Protein AF-A0A497PR97-F1 (afdb_monomer)

Secondary structure (DSSP, 8-state):
--HHHHHHHHHHHHHHHHH-TTS-HHHHHHHHHHHHHHHH--PPPTTTTTS-----HHHHHTT-GGGBSSTT-TT-B-EETTEE-HHHHHHHHHHGGG-TT--HHHHHHHHHHHHHHHHHTT---------------------S-HHHHHHHHHTSTT----TTHHHHHHHHHHHTTSS-GGG-PPPTTEEEEEEEEEESSB-TTSEE--HHHHHHHGGGGTTPEEESSS-SS---EEEEEEEEEEE--TTS--EEEEEEEEETTSHHHHHHHTTS--BEEEEEE-SEEEETTTSSBTTTSS--TT-EEE-TTS-EEE--EEEES-EEEEEEE-SS-SSTT-B-EEE-GGGHHHHHHHHHHHHHHHHHHHHGGG------S--HHHHHHHHHHHHHHHHHHHHHHHHHHHHHHHHHHHHHHHHHHHHHHHHHHHHHHHHHHHHHHHHHHHHS-HHHHHHHHHHHHHHHHHHHHS-HHHHHHHHTTTSHHHH---------HHHHHHHHHHHHH-TT-HHHHHHHHHHHHSTT-HHHHHHHHHHHHHHHHTTSS--

Foldseek 3Di:
DDPQLVVQLVVQLVVCCVVPVPDDSVVSSVVSNVVSCVVVVDDDPPVVPPPDPPPPLPVQQDLDLVQALQSVQSPQGQAGVVGGDQNSLVVNLVCLVVRPPDDPVSSVSSNVVSVVSCVVVVHDDDDPPDPPVPPPPVVQVADPALCRVVCVQVVQPFFDWDPDPVVLVVLVVVVPPPDDPPDLDQDPFKWKKKWFADFQQQFLVQEGEHLVQCQVQQVLQAFAFEAQDPDPVRPVRFWGWHHWTWGDHPPDTTTIITMIIGGCPDVVSVCQVVVVFWAKYFDKDAPFKAKPQPRDGPVPDPADAQDWDQHPVRDIDGIGIYGHNMHTRYMHRYNDYRHPRGTIHTYDRSRCSSVVVSSVVVVVVVVVVVVPPPDDDDDDDDDPVVVVVVVVVVVVVVVVVVVVVVVVVVVVVVVVVVVVVVVVVVVVVVVVVVVVVVVVVVVVVVVVVVPQDPVNVVVVVVVVVVVVVVLVPDDPVRVCVVCVVPVVVVPPPPPPPCPPVVNLVVVVCVLVVPVPDPVSVVVLVVQVVVVVRPSNVVVCCVVVVVVVVVVVPDD

Mean predicted aligned error: 21.02 Å

Radius of gyration: 36.82 Å; Cα contacts (8 Å, |Δi|>4): 608; chains: 1; bounding box: 105×72×94 Å

pLDDT: mean 77.66, std 20.48, range [29.27, 98.44]

Solvent-accessible surface area (backbone atoms only — not comparable to full-atom values): 31410 Å² total; per-residue (Å²): 134,59,70,71,51,54,52,44,24,55,58,40,33,58,52,44,49,69,79,38,74,86,57,56,73,65,61,38,48,54,54,21,42,59,51,30,36,66,75,66,70,54,72,68,57,80,85,68,57,69,71,68,76,80,72,61,36,61,75,47,21,57,87,52,48,86,24,24,54,41,60,93,44,85,85,27,28,32,20,33,90,90,39,72,38,74,67,27,28,52,51,29,62,72,45,50,84,73,51,79,94,61,54,74,68,52,47,52,53,22,50,53,51,42,50,51,50,32,49,78,69,72,43,92,65,77,79,81,74,68,87,62,88,66,75,76,73,62,84,67,74,69,52,93,40,48,67,51,46,52,43,65,57,59,69,40,74,60,50,54,76,56,91,53,58,66,55,48,50,50,52,52,58,66,56,64,78,74,66,85,78,91,70,72,71,42,60,89,59,54,32,37,36,35,37,33,48,45,55,40,42,70,27,79,80,38,40,32,42,46,59,72,40,47,54,69,20,27,67,48,40,36,66,20,41,23,25,59,49,91,51,87,82,60,74,52,65,49,31,33,25,69,41,43,42,36,34,44,39,82,99,47,72,30,30,34,33,39,36,30,42,29,40,41,89,39,72,66,42,55,33,30,66,76,59,79,34,47,26,16,30,66,42,69,49,50,79,42,46,30,20,69,80,77,69,42,52,44,93,77,46,94,71,52,76,72,42,75,46,74,45,96,88,71,48,78,45,65,26,28,41,31,52,38,71,40,38,45,61,33,40,17,51,27,89,76,33,47,43,86,77,18,27,39,36,59,46,59,48,57,47,47,41,57,53,50,54,57,54,56,55,56,63,53,50,64,56,50,64,70,67,63,81,77,73,92,72,83,90,77,97,77,52,72,69,61,50,50,55,50,51,54,53,51,50,54,52,51,52,52,52,52,54,51,51,52,55,50,52,52,52,51,52,52,52,50,52,52,50,51,51,52,50,53,52,52,53,50,53,51,52,52,53,50,53,52,50,55,53,48,55,52,51,50,53,56,48,51,64,68,66,52,48,72,66,57,55,49,52,52,52,50,50,50,51,50,51,52,54,52,62,68,69,45,50,76,79,57,44,49,71,74,42,62,80,60,57,60,67,73,68,52,72,77,76,73,84,75,64,52,71,65,57,58,50,48,59,48,48,55,51,60,69,41,78,80,43,70,64,46,55,51,52,53,50,56,32,57,75,40,79,80,38,66,68,40,54,53,49,50,50,54,58,51,53,53,56,56,62,68,66,73,77,80,129

Sequence (555 aa):
MPEKLMRCVEELKAQLRKDHPKWDAEKIEQVAYATCVKSTGQHPSDEESNVAIEVDCHKLAGDDSSNYAIPRLKALPYKSSSGPNKACVRNALARLNQVKGATSEEKARAKRVLQRAARSLGMDVGESVEPKKLAWTSNINVFESLDTAINSVINRKGVKVAYGLEEAKLEIQKESLHEGIDQIQPSDKHFYVVGDAIHATTTANLHTYLAEELEVATETLTGKPVMVDHSKESADNVGKVLVATWESREGIDSAITYIARIRKSHPVAEAIEVGDIDTVSIGATADFIECSVCGGDMLQCPHHLGKTYELENGERIVAAAIGRGLKFRELSITPFPADARASAYATNSSLYAAVETLVESSDNKYELQKAGATKKMSEDNIGELALAQQLEAMQAQLEQLQQEKESALDRVKTFQEEKKTSLVERVFEMEVAANIKESKDEVVRKTELKNMSVEHLQAMADTLKNVISTMEKMTPKSKAIVTEPVEEVKKAKPDPLVYKTSEVKAALREVMGMRTSPYAQKTVRRWALDGSNPMYREYKRIVSGNSAKLRGGNE

Structure (mmCIF, N/CA/C/O backbone):
data_AF-A0A497PR97-F1
#
_entry.id   AF-A0A497PR97-F1
#
loop_
_atom_site.group_PDB
_atom_site.id
_atom_site.type_symbol
_atom_site.label_atom_id
_atom_site.label_alt_id
_atom_site.label_comp_id
_atom_site.label_asym_id
_atom_site.label_entity_id
_atom_site.label_seq_id
_atom_site.pdbx_PDB_ins_code
_atom_site.Cartn_x
_atom_site.Cartn_y
_atom_site.Cartn_z
_atom_site.occupancy
_atom_site.B_iso_or_equiv
_atom_site.auth_seq_id
_atom_site.auth_comp_id
_atom_site.auth_asym_id
_atom_site.auth_atom_id
_atom_site.pdbx_PDB_model_num
ATOM 1 N N . MET A 1 1 ? 30.227 -7.832 -22.123 1.00 69.00 1 MET A N 1
ATOM 2 C CA . MET A 1 1 ? 31.710 -7.690 -22.134 1.00 69.00 1 MET A CA 1
ATOM 3 C C . MET A 1 1 ? 32.296 -7.625 -23.550 1.00 69.00 1 MET A C 1
ATOM 5 O O . MET A 1 1 ? 31.990 -8.499 -24.353 1.00 69.00 1 MET A O 1
ATOM 9 N N . PRO A 1 2 ? 33.160 -6.638 -23.863 1.00 86.69 2 PRO A N 1
ATOM 10 C CA . PRO A 1 2 ? 33.876 -6.558 -25.142 1.00 86.69 2 PRO A CA 1
ATOM 11 C C . PRO A 1 2 ? 34.832 -7.743 -25.375 1.00 86.69 2 PRO A C 1
ATOM 13 O O . PRO A 1 2 ? 35.497 -8.206 -24.449 1.00 86.69 2 PRO A O 1
ATOM 16 N N . GLU A 1 3 ? 34.972 -8.185 -26.627 1.00 89.81 3 GLU A N 1
ATOM 17 C CA . GLU A 1 3 ? 35.770 -9.363 -27.023 1.00 89.81 3 GLU A CA 1
ATOM 18 C C . GLU A 1 3 ? 37.250 -9.283 -26.587 1.00 89.81 3 GLU A C 1
ATOM 20 O O . GLU A 1 3 ? 37.849 -10.276 -26.172 1.00 89.81 3 GLU A O 1
ATOM 25 N N . LYS A 1 4 ? 37.831 -8.073 -26.586 1.00 90.31 4 LYS A N 1
ATOM 26 C CA . LYS A 1 4 ? 39.211 -7.826 -26.125 1.00 90.31 4 LYS A CA 1
ATOM 27 C C . LYS A 1 4 ? 39.398 -8.071 -24.625 1.00 90.31 4 LYS A C 1
ATOM 29 O O . LYS A 1 4 ? 40.434 -8.602 -24.229 1.00 90.31 4 LYS A O 1
ATOM 34 N N . LEU A 1 5 ? 38.411 -7.703 -23.804 1.00 92.50 5 LEU A N 1
ATOM 35 C CA . LEU A 1 5 ? 38.447 -7.915 -22.357 1.00 92.50 5 LEU A CA 1
ATOM 36 C C . LEU A 1 5 ? 38.343 -9.408 -22.034 1.00 92.50 5 LEU A C 1
ATOM 38 O O . LEU A 1 5 ? 39.151 -9.918 -21.263 1.00 92.50 5 LEU A O 1
ATOM 42 N N . MET A 1 6 ? 37.421 -10.118 -22.691 1.00 93.75 6 MET A N 1
ATOM 43 C CA . MET A 1 6 ? 37.254 -11.568 -22.523 1.00 93.75 6 MET A CA 1
ATOM 44 C C . MET A 1 6 ? 38.534 -12.337 -22.853 1.00 93.75 6 MET A C 1
ATOM 46 O O . MET A 1 6 ? 38.958 -13.192 -22.076 1.00 93.75 6 MET A O 1
ATOM 50 N N . ARG A 1 7 ? 39.192 -11.994 -23.968 1.00 96.00 7 ARG A N 1
ATOM 51 C CA . ARG A 1 7 ? 40.443 -12.648 -24.367 1.00 96.00 7 ARG A CA 1
ATOM 52 C C . ARG A 1 7 ? 41.562 -12.424 -23.347 1.00 96.00 7 ARG A C 1
ATOM 54 O O . ARG A 1 7 ? 42.236 -13.378 -22.976 1.00 96.00 7 ARG A O 1
ATOM 61 N N . CYS A 1 8 ? 41.709 -11.196 -22.845 1.00 96.31 8 CYS A N 1
ATOM 62 C CA . CYS A 1 8 ? 42.679 -10.892 -21.791 1.00 96.31 8 CYS A CA 1
ATOM 63 C C . CYS A 1 8 ? 42.404 -11.706 -20.517 1.00 96.31 8 CYS A C 1
ATOM 65 O O . CYS A 1 8 ? 43.330 -12.266 -19.931 1.00 96.31 8 CYS A O 1
ATOM 67 N N . VAL A 1 9 ? 41.137 -11.788 -20.091 1.00 96.56 9 VAL A N 1
ATOM 68 C CA . VAL A 1 9 ? 40.754 -12.501 -18.865 1.00 96.56 9 VAL A CA 1
ATOM 69 C C . VAL A 1 9 ? 41.077 -13.987 -18.973 1.00 96.56 9 VAL A C 1
ATOM 71 O O . VAL A 1 9 ? 41.671 -14.537 -18.050 1.00 96.56 9 VAL A O 1
ATOM 74 N N . GLU A 1 10 ? 40.763 -14.633 -20.094 1.00 97.25 10 GLU A N 1
ATOM 75 C CA . GLU A 1 10 ? 41.059 -16.059 -20.275 1.00 97.25 10 GLU A CA 1
ATOM 76 C C . GLU A 1 10 ? 42.566 -16.352 -20.366 1.00 97.25 10 GLU A C 1
ATOM 78 O O . GLU A 1 10 ? 43.049 -17.285 -19.716 1.00 97.25 10 GLU A O 1
ATOM 83 N N . GLU A 1 11 ? 43.335 -15.519 -21.077 1.00 96.50 11 GLU A N 1
ATOM 84 C CA . GLU A 1 11 ? 44.803 -15.625 -21.125 1.00 96.50 11 GLU A CA 1
ATOM 85 C C . GLU A 1 11 ? 45.419 -15.485 -19.720 1.00 96.50 11 GLU A C 1
ATOM 87 O O . GLU A 1 11 ? 46.279 -16.276 -19.317 1.00 96.50 11 GLU A O 1
ATOM 92 N N . LEU A 1 12 ? 44.934 -14.525 -18.927 1.00 97.31 12 LEU A N 1
ATOM 93 C CA . LEU A 1 12 ? 45.449 -14.265 -17.586 1.00 97.31 12 LEU A CA 1
ATOM 94 C C . LEU A 1 12 ? 44.998 -15.316 -16.558 1.00 97.31 12 LEU A C 1
ATOM 96 O O . LEU A 1 12 ? 45.780 -15.668 -15.675 1.00 97.31 12 LEU A O 1
ATOM 100 N N . LYS A 1 13 ? 43.789 -15.884 -16.685 1.00 98.00 13 LYS A N 1
ATOM 101 C CA . LYS A 1 13 ? 43.318 -17.004 -15.843 1.00 98.00 13 LYS A CA 1
ATOM 102 C C . LYS A 1 13 ? 44.241 -18.214 -15.970 1.00 98.00 13 LYS A C 1
ATOM 104 O O . LYS A 1 13 ? 44.562 -18.841 -14.960 1.00 98.00 13 LYS A O 1
ATOM 109 N N . ALA A 1 14 ? 44.688 -18.540 -17.184 1.00 96.00 14 ALA A N 1
ATOM 110 C CA . ALA A 1 14 ? 45.616 -19.648 -17.408 1.00 96.00 14 ALA A CA 1
ATOM 111 C C . ALA A 1 14 ? 46.962 -19.423 -16.697 1.00 96.00 14 ALA A C 1
ATOM 113 O O . ALA A 1 14 ? 47.463 -20.328 -16.025 1.00 96.00 14 ALA A O 1
ATOM 114 N N . GLN A 1 15 ? 47.504 -18.204 -16.777 1.00 97.00 15 GLN A N 1
ATOM 115 C CA . GLN A 1 15 ? 48.748 -17.837 -16.102 1.00 97.00 15 GLN A CA 1
ATOM 116 C C . GLN A 1 15 ? 48.596 -17.847 -14.569 1.00 97.00 15 GLN A C 1
ATOM 118 O O . GLN A 1 15 ? 49.396 -18.469 -13.871 1.00 97.00 15 GLN A O 1
ATOM 123 N N . LEU A 1 16 ? 47.523 -17.254 -14.036 1.00 96.94 16 LEU A N 1
ATOM 124 C CA . LEU A 1 16 ? 47.257 -17.202 -12.593 1.00 96.94 16 LEU A CA 1
ATOM 125 C C . LEU A 1 16 ? 47.045 -18.590 -11.974 1.00 96.94 16 LEU A C 1
ATOM 127 O O . LEU A 1 16 ? 47.482 -18.818 -10.849 1.00 96.94 16 LEU A O 1
ATOM 131 N N . ARG A 1 17 ? 46.437 -19.544 -12.696 1.00 97.94 17 ARG A N 1
ATOM 132 C CA . ARG A 1 17 ? 46.326 -20.946 -12.237 1.00 97.94 17 ARG A CA 1
ATOM 133 C C . ARG A 1 17 ? 47.689 -21.610 -12.064 1.00 97.94 17 ARG A C 1
ATOM 135 O O . ARG A 1 17 ? 47.865 -22.403 -11.142 1.00 97.94 17 ARG A O 1
ATOM 142 N N . LYS A 1 18 ? 48.642 -21.293 -12.944 1.00 97.06 18 LYS A N 1
ATOM 143 C CA . LYS A 1 18 ? 50.007 -21.826 -12.886 1.00 97.06 18 LYS A CA 1
ATOM 144 C C . LYS A 1 18 ? 50.801 -21.209 -11.734 1.00 97.06 18 LYS A C 1
ATOM 146 O O . LYS A 1 18 ? 51.465 -21.938 -11.002 1.00 97.06 18 LYS A O 1
ATOM 151 N N . ASP A 1 19 ? 50.700 -19.895 -11.560 1.00 96.25 19 ASP A N 1
ATOM 152 C CA . ASP A 1 19 ? 51.479 -19.153 -10.560 1.00 96.25 19 ASP A CA 1
ATOM 153 C C . ASP A 1 19 ? 50.887 -19.270 -9.142 1.00 96.25 19 ASP A C 1
ATOM 155 O O . ASP A 1 19 ? 51.605 -19.188 -8.141 1.00 96.25 19 ASP A O 1
ATOM 159 N N . HIS A 1 20 ? 49.576 -19.511 -9.037 1.00 96.50 20 HIS A N 1
ATOM 160 C CA . HIS A 1 20 ? 48.844 -19.593 -7.774 1.00 96.50 20 HIS A CA 1
ATOM 161 C C . HIS A 1 20 ? 47.961 -20.852 -7.689 1.00 96.50 20 HIS A C 1
ATOM 163 O O . HIS A 1 20 ? 46.737 -20.748 -7.595 1.00 96.50 20 HIS A O 1
ATOM 169 N N . PRO A 1 21 ? 48.550 -22.062 -7.607 1.00 96.81 21 PRO A N 1
ATOM 170 C CA . PRO A 1 21 ? 47.804 -23.328 -7.647 1.00 96.81 21 PRO A CA 1
ATOM 171 C C . PRO A 1 21 ? 46.873 -23.563 -6.444 1.00 96.81 21 PRO A C 1
ATOM 173 O O . PRO A 1 21 ? 46.082 -24.499 -6.450 1.00 96.81 21 PRO A O 1
ATOM 176 N N . LYS A 1 22 ? 46.978 -22.743 -5.389 1.00 95.88 22 LYS A N 1
ATOM 177 C CA . LYS A 1 22 ? 46.124 -22.813 -4.189 1.00 95.88 22 LYS A CA 1
ATOM 178 C C . LYS A 1 22 ? 44.925 -21.863 -4.230 1.00 95.88 22 LYS A C 1
ATOM 180 O O . LYS A 1 22 ? 44.149 -21.858 -3.280 1.00 95.88 22 LYS A O 1
ATOM 185 N N . TRP A 1 23 ? 44.819 -20.995 -5.235 1.00 96.31 23 TRP A N 1
ATOM 186 C CA . TRP A 1 23 ? 43.659 -20.115 -5.361 1.00 96.31 23 TRP A CA 1
ATOM 187 C C . TRP A 1 23 ? 42.497 -20.888 -5.977 1.00 96.31 23 TRP A C 1
ATOM 189 O O . TRP A 1 23 ? 42.684 -21.652 -6.922 1.00 96.31 23 TRP A O 1
ATOM 199 N N . ASP A 1 24 ? 41.302 -20.688 -5.431 1.00 96.06 24 ASP A N 1
ATOM 200 C CA . ASP A 1 24 ? 40.080 -21.186 -6.048 1.00 96.06 24 ASP A CA 1
ATOM 201 C C . ASP A 1 24 ? 39.791 -20.463 -7.378 1.00 96.06 24 ASP A C 1
ATOM 203 O O . ASP A 1 24 ? 40.382 -19.429 -7.718 1.00 96.06 24 ASP A O 1
ATOM 207 N N . ALA A 1 25 ? 38.897 -21.056 -8.172 1.00 93.94 25 ALA A N 1
ATOM 208 C CA . ALA A 1 25 ? 38.565 -20.556 -9.501 1.00 93.94 25 ALA A CA 1
ATOM 209 C C . ALA A 1 25 ? 37.972 -19.139 -9.465 1.00 93.94 25 ALA A C 1
ATOM 211 O O . ALA A 1 25 ? 38.265 -18.342 -10.357 1.00 93.94 25 ALA A O 1
ATOM 212 N N . GLU A 1 26 ? 37.200 -18.824 -8.424 1.00 93.06 26 GLU A N 1
ATOM 213 C CA . GLU A 1 26 ? 36.532 -17.535 -8.254 1.00 93.06 26 GLU A CA 1
ATOM 214 C C . GLU A 1 26 ? 37.550 -16.412 -8.028 1.00 93.06 26 GLU A C 1
ATOM 216 O O . GLU A 1 26 ? 37.537 -15.395 -8.721 1.00 93.06 26 GLU A O 1
ATOM 221 N N . LYS A 1 27 ? 38.516 -16.620 -7.131 1.00 93.75 27 LYS A N 1
ATOM 222 C CA . LYS A 1 27 ? 39.589 -15.660 -6.870 1.00 93.75 27 LYS A CA 1
ATOM 223 C C . LYS A 1 27 ? 40.466 -15.427 -8.098 1.00 93.75 27 LYS A C 1
ATOM 225 O O . LYS A 1 27 ? 40.882 -14.297 -8.356 1.00 93.75 27 LYS A O 1
ATOM 230 N N . ILE A 1 28 ? 40.751 -16.480 -8.864 1.00 96.06 28 ILE A N 1
ATOM 231 C CA . ILE A 1 28 ? 41.507 -16.374 -10.119 1.00 96.06 28 ILE A CA 1
ATOM 232 C C . ILE A 1 28 ? 40.741 -15.532 -11.144 1.00 96.06 28 ILE A C 1
ATOM 234 O O . ILE A 1 28 ? 41.335 -14.675 -11.799 1.00 96.06 28 ILE A O 1
ATOM 238 N N . GLU A 1 29 ? 39.431 -15.738 -11.258 1.00 95.12 29 GLU A N 1
ATOM 239 C CA . GLU A 1 29 ? 38.565 -14.981 -12.160 1.00 95.12 29 GLU A CA 1
ATOM 240 C C . GLU A 1 29 ? 38.475 -13.501 -11.772 1.00 95.12 29 GLU A C 1
ATOM 242 O O . GLU A 1 29 ? 38.684 -12.633 -12.621 1.00 95.12 29 GLU A O 1
ATOM 247 N N . GLN A 1 30 ? 38.290 -13.199 -10.484 1.00 92.75 30 GLN A N 1
ATOM 248 C CA . GLN A 1 30 ? 38.247 -11.825 -9.976 1.00 92.75 30 GLN A CA 1
ATOM 249 C C . GLN A 1 30 ? 39.560 -11.065 -10.228 1.00 92.75 30 GLN A C 1
ATOM 251 O O . GLN A 1 30 ? 39.544 -9.917 -10.681 1.00 92.75 30 GLN A O 1
ATOM 256 N N . VAL A 1 31 ? 40.712 -11.696 -9.966 1.00 94.31 31 VAL A N 1
ATOM 257 C CA . VAL A 1 31 ? 42.028 -11.066 -10.171 1.00 94.31 31 VAL A CA 1
ATOM 258 C C . VAL A 1 31 ? 42.334 -10.885 -11.658 1.00 94.31 31 VAL A C 1
ATOM 260 O O . VAL A 1 31 ? 42.846 -9.830 -12.049 1.00 94.31 31 VAL A O 1
ATOM 263 N N . ALA A 1 32 ? 41.985 -11.865 -12.498 1.00 96.12 32 ALA A N 1
ATOM 264 C CA . ALA A 1 32 ? 42.146 -11.754 -13.944 1.00 96.12 32 ALA A CA 1
ATOM 265 C C . ALA A 1 32 ? 41.306 -10.605 -14.517 1.00 96.12 32 ALA A C 1
ATOM 267 O O . ALA A 1 32 ? 41.826 -9.749 -15.235 1.00 96.12 32 ALA A O 1
ATOM 268 N N . TYR A 1 33 ? 40.032 -10.535 -14.130 1.00 94.19 33 TYR A N 1
ATOM 269 C CA . TYR A 1 33 ? 39.113 -9.481 -14.543 1.00 94.19 33 TYR A CA 1
ATOM 270 C C . TYR A 1 33 ? 39.605 -8.091 -14.131 1.00 94.19 33 TYR A C 1
ATOM 272 O O . TYR A 1 33 ? 39.769 -7.212 -14.979 1.00 94.19 33 TYR A O 1
ATOM 280 N N . ALA A 1 34 ? 39.941 -7.901 -12.851 1.00 91.62 34 ALA A N 1
ATOM 281 C CA . ALA A 1 34 ? 40.406 -6.611 -12.341 1.00 91.62 34 ALA A CA 1
ATOM 282 C C . ALA A 1 34 ? 41.696 -6.124 -13.026 1.00 91.62 34 ALA A C 1
ATOM 284 O O . ALA A 1 34 ? 41.874 -4.924 -13.252 1.00 91.62 34 ALA A O 1
ATOM 285 N N . THR A 1 35 ? 42.599 -7.046 -13.366 1.00 94.38 35 THR A N 1
ATOM 286 C CA . THR A 1 35 ? 43.854 -6.727 -14.060 1.00 94.38 35 THR A CA 1
ATOM 287 C C . THR A 1 35 ? 43.603 -6.354 -15.520 1.00 94.38 35 THR A C 1
ATOM 289 O O . THR A 1 35 ? 44.157 -5.369 -16.009 1.00 94.38 35 THR A O 1
ATOM 292 N N . CYS A 1 36 ? 42.724 -7.088 -16.203 1.00 95.00 36 CYS A N 1
ATOM 293 C CA . CYS A 1 36 ? 42.413 -6.858 -17.611 1.00 95.00 36 CYS A CA 1
ATOM 294 C C . CYS A 1 36 ? 41.572 -5.604 -17.864 1.00 95.00 36 CYS A C 1
ATOM 296 O O . CYS A 1 36 ? 41.787 -4.916 -18.862 1.00 95.00 36 CYS A O 1
ATOM 298 N N . VAL A 1 37 ? 40.676 -5.233 -16.946 1.00 91.88 37 VAL A N 1
ATOM 299 C CA . VAL A 1 37 ? 39.967 -3.942 -17.007 1.00 91.88 37 VAL A CA 1
ATOM 300 C C . VAL A 1 37 ? 40.964 -2.777 -16.946 1.00 91.88 37 VAL A C 1
ATOM 302 O O . VAL A 1 37 ? 40.870 -1.838 -17.735 1.00 91.88 37 VAL A O 1
ATOM 305 N N . LYS A 1 38 ? 41.981 -2.862 -16.074 1.00 89.38 38 LYS A N 1
ATOM 306 C CA . LYS A 1 38 ? 43.033 -1.834 -15.971 1.00 89.38 38 LYS A CA 1
ATOM 307 C C . LYS A 1 38 ? 43.914 -1.752 -17.216 1.00 89.38 38 LYS A C 1
ATOM 309 O O . LYS A 1 38 ? 44.277 -0.651 -17.613 1.00 89.38 38 LYS A O 1
ATOM 314 N N . SER A 1 39 ? 44.284 -2.888 -17.811 1.00 89.81 39 SER A N 1
ATOM 315 C CA . SER A 1 39 ? 45.201 -2.910 -18.959 1.00 89.81 39 SER A CA 1
ATOM 316 C C . SER A 1 39 ? 44.531 -2.511 -20.274 1.00 89.81 39 SER A C 1
ATOM 318 O O . SER A 1 39 ? 45.173 -1.905 -21.128 1.00 89.81 39 SER A O 1
ATOM 320 N N . THR A 1 40 ? 43.246 -2.828 -20.443 1.00 87.62 40 THR A N 1
ATOM 321 C CA . THR A 1 40 ? 42.505 -2.544 -21.682 1.00 87.62 40 THR A CA 1
ATOM 322 C C . THR A 1 40 ? 41.860 -1.159 -21.701 1.00 87.62 40 THR A C 1
ATOM 324 O O . THR A 1 40 ? 41.468 -0.698 -22.773 1.00 87.62 40 THR A O 1
ATOM 327 N N . GLY A 1 41 ? 41.723 -0.498 -20.544 1.00 85.38 41 GLY A N 1
ATOM 328 C CA . GLY A 1 41 ? 41.007 0.777 -20.415 1.00 85.38 41 GLY A CA 1
ATOM 329 C C . GLY A 1 41 ? 39.506 0.672 -20.715 1.00 85.38 41 GLY A C 1
ATOM 330 O O . GLY A 1 41 ? 38.826 1.690 -20.817 1.00 85.38 41 GLY A O 1
ATOM 331 N N . GLN A 1 42 ? 38.985 -0.548 -20.882 1.00 78.62 42 GLN A N 1
ATOM 332 C CA . GLN A 1 42 ? 37.570 -0.809 -21.100 1.00 78.62 42 GLN A CA 1
ATOM 333 C C . GLN A 1 42 ? 36.903 -1.025 -19.747 1.00 78.62 42 GLN A C 1
ATOM 335 O O . GLN A 1 42 ? 37.024 -2.089 -19.142 1.00 78.62 42 GLN A O 1
ATOM 340 N N . HIS A 1 43 ? 36.192 -0.004 -19.280 1.00 69.44 43 HIS A N 1
ATOM 341 C CA . HIS A 1 43 ? 35.245 -0.170 -18.190 1.00 69.44 43 HIS A CA 1
ATOM 342 C C . HIS A 1 43 ? 33.957 -0.798 -18.745 1.00 69.44 43 HIS A C 1
ATOM 344 O O . HIS A 1 43 ? 33.530 -0.409 -19.838 1.00 69.44 43 HIS A O 1
ATOM 350 N N . PRO A 1 44 ? 33.343 -1.774 -18.050 1.00 59.53 44 PRO A N 1
ATOM 351 C CA . PRO A 1 44 ? 31.958 -2.133 -18.340 1.00 59.53 44 PRO A CA 1
ATOM 352 C C . PRO A 1 44 ? 31.094 -0.864 -18.281 1.00 59.53 44 PRO A C 1
ATOM 354 O O . PRO A 1 44 ? 31.412 0.056 -17.523 1.00 59.53 44 PRO A O 1
ATOM 357 N N . SER A 1 45 ? 30.042 -0.791 -19.100 1.00 56.16 45 SER A N 1
ATOM 358 C CA . SER A 1 45 ? 29.076 0.310 -19.022 1.00 56.16 45 SER A CA 1
ATOM 359 C C . SER A 1 45 ? 28.558 0.439 -17.586 1.00 56.16 45 SER A C 1
ATOM 361 O O . SER A 1 45 ? 28.521 -0.549 -16.850 1.00 56.16 45 SER A O 1
ATOM 363 N N . ASP A 1 46 ? 28.168 1.648 -17.175 1.00 47.47 46 ASP A N 1
ATOM 364 C CA . ASP A 1 46 ? 27.772 1.936 -15.788 1.00 47.47 46 ASP A CA 1
ATOM 365 C C . ASP A 1 46 ? 26.689 0.969 -15.253 1.00 47.47 46 ASP A C 1
ATOM 367 O O . ASP A 1 46 ? 26.670 0.675 -14.058 1.00 47.47 46 ASP A O 1
ATOM 371 N N . GLU A 1 47 ? 25.876 0.372 -16.133 1.00 46.50 47 GLU A N 1
ATOM 372 C CA . GLU A 1 47 ? 24.886 -0.673 -15.824 1.00 46.50 47 GLU A CA 1
ATOM 373 C C . GLU A 1 47 ? 25.477 -2.048 -15.437 1.00 46.50 47 GLU A C 1
ATOM 375 O O . GLU A 1 47 ? 24.903 -2.736 -14.596 1.00 46.50 47 GLU A O 1
ATOM 380 N N . GLU A 1 48 ? 26.636 -2.451 -15.972 1.00 46.47 48 GLU A N 1
ATOM 381 C CA . GLU A 1 48 ? 27.320 -3.717 -15.631 1.00 46.47 48 GLU A CA 1
ATOM 382 C C . GLU A 1 48 ? 28.293 -3.558 -14.435 1.00 46.47 48 GLU A C 1
ATOM 384 O O . GLU A 1 48 ? 28.724 -4.544 -13.836 1.00 46.47 48 GLU A O 1
ATOM 389 N N . SER A 1 49 ? 28.621 -2.321 -14.038 1.00 47.09 49 SER A N 1
ATOM 390 C CA . SER A 1 49 ? 29.561 -2.015 -12.941 1.00 47.09 49 SER A CA 1
ATOM 391 C C . SER A 1 49 ? 28.986 -2.173 -11.519 1.00 47.09 49 SER A C 1
ATOM 393 O O . SER A 1 49 ? 29.719 -2.054 -10.534 1.00 47.09 49 SER A O 1
ATOM 395 N N . ASN A 1 50 ? 27.691 -2.487 -11.397 1.00 42.94 50 ASN A N 1
ATOM 396 C CA . ASN A 1 50 ? 26.997 -2.663 -10.116 1.00 42.94 50 ASN A CA 1
ATOM 397 C C . ASN A 1 50 ? 27.161 -4.052 -9.476 1.00 42.94 50 ASN A C 1
ATOM 399 O O . ASN A 1 50 ? 26.615 -4.288 -8.397 1.00 42.94 50 ASN A O 1
ATOM 403 N N . VAL A 1 51 ? 27.962 -4.952 -10.058 1.00 44.53 51 VAL A N 1
ATOM 404 C CA . VAL A 1 51 ? 28.498 -6.091 -9.299 1.00 44.53 51 VAL A CA 1
ATOM 405 C C . VAL A 1 51 ? 29.558 -5.538 -8.350 1.00 44.53 51 VAL A C 1
ATOM 407 O O . VAL A 1 51 ? 30.744 -5.451 -8.668 1.00 44.53 51 VAL A O 1
ATOM 410 N N . ALA A 1 52 ? 29.097 -5.077 -7.188 1.00 41.50 52 ALA A N 1
ATOM 411 C CA . ALA A 1 52 ? 29.943 -4.629 -6.104 1.00 41.50 52 ALA A CA 1
ATOM 412 C C . ALA A 1 52 ? 30.918 -5.757 -5.751 1.00 41.50 52 ALA A C 1
ATOM 414 O O . ALA A 1 52 ? 30.544 -6.740 -5.117 1.00 41.50 52 ALA A O 1
ATOM 415 N N . ILE A 1 53 ? 32.187 -5.607 -6.132 1.00 46.03 53 ILE A N 1
ATOM 416 C CA . ILE A 1 53 ? 33.262 -6.279 -5.411 1.00 46.03 53 ILE A CA 1
ATOM 417 C C . ILE A 1 53 ? 33.103 -5.779 -3.973 1.00 46.03 53 ILE A C 1
ATOM 419 O O . ILE A 1 53 ? 33.365 -4.603 -3.703 1.00 46.03 53 ILE A O 1
ATOM 423 N N . GLU A 1 54 ? 32.589 -6.625 -3.077 1.00 49.69 54 GLU A N 1
ATOM 424 C CA . GLU A 1 54 ? 32.551 -6.354 -1.644 1.00 49.69 54 GLU A CA 1
ATOM 425 C C . GLU A 1 54 ? 33.994 -6.198 -1.174 1.00 49.69 54 GLU A C 1
ATOM 427 O O . GLU A 1 54 ? 34.695 -7.141 -0.812 1.00 49.69 54 GLU A O 1
ATOM 432 N N . VAL A 1 55 ? 34.483 -4.966 -1.242 1.00 63.94 55 VAL A N 1
ATOM 433 C CA . VAL A 1 55 ? 35.755 -4.612 -0.649 1.00 63.94 55 VAL A CA 1
ATOM 434 C C . VAL A 1 55 ? 35.563 -4.751 0.855 1.00 63.94 55 VAL A C 1
ATOM 436 O O . VAL A 1 55 ? 34.861 -3.952 1.476 1.00 63.94 55 VAL A O 1
ATOM 439 N N . ASP A 1 56 ? 36.176 -5.782 1.434 1.00 77.50 56 ASP A N 1
ATOM 440 C CA . ASP A 1 56 ? 36.216 -6.010 2.875 1.00 77.50 56 ASP A CA 1
ATOM 441 C C . ASP A 1 56 ? 36.988 -4.863 3.546 1.00 77.50 56 ASP A C 1
ATOM 443 O O . ASP A 1 56 ? 38.214 -4.872 3.703 1.00 77.50 56 ASP A O 1
ATOM 447 N N . CYS A 1 57 ? 36.246 -3.816 3.899 1.00 77.88 57 CYS A N 1
ATOM 448 C CA . CYS A 1 57 ? 36.786 -2.588 4.462 1.00 77.88 57 CYS A CA 1
ATOM 449 C C . CYS A 1 57 ? 37.450 -2.797 5.825 1.00 77.88 57 CYS A C 1
ATOM 451 O O . CYS A 1 57 ? 38.272 -1.971 6.215 1.00 77.88 57 CYS A O 1
ATOM 453 N N . HIS A 1 58 ? 37.162 -3.900 6.526 1.00 77.12 58 HIS A N 1
ATOM 454 C CA . HIS A 1 58 ? 37.866 -4.240 7.761 1.00 77.12 58 HIS A CA 1
ATOM 455 C C . HIS A 1 58 ? 39.298 -4.694 7.475 1.00 77.12 58 HIS A C 1
ATOM 457 O O . HIS A 1 58 ? 40.226 -4.238 8.143 1.00 77.12 58 HIS A O 1
ATOM 463 N N . LYS A 1 59 ? 39.509 -5.508 6.432 1.00 80.44 59 LYS A N 1
ATOM 464 C CA . LYS A 1 59 ? 40.863 -5.907 6.010 1.00 80.44 59 LYS A CA 1
ATOM 465 C C . LYS A 1 59 ? 41.706 -4.719 5.555 1.00 80.44 59 LYS A C 1
ATOM 467 O O . LYS A 1 59 ? 42.903 -4.693 5.817 1.00 80.44 59 LYS A O 1
ATOM 472 N N . LEU A 1 60 ? 41.092 -3.731 4.901 1.00 75.06 60 LEU A N 1
ATOM 473 C CA . LEU A 1 60 ? 41.793 -2.521 4.458 1.00 75.06 60 LEU A CA 1
ATOM 474 C C . LEU A 1 60 ? 42.095 -1.534 5.590 1.00 75.06 60 LEU A C 1
ATOM 476 O O . LEU A 1 60 ? 43.111 -0.839 5.534 1.00 75.06 60 LEU A O 1
ATOM 480 N N . ALA A 1 61 ? 41.211 -1.441 6.585 1.00 75.75 61 ALA A N 1
ATOM 481 C CA . ALA A 1 61 ? 41.388 -0.563 7.737 1.00 75.75 61 ALA A CA 1
ATOM 482 C C . ALA A 1 61 ? 42.444 -1.084 8.722 1.00 75.75 61 ALA A C 1
ATOM 484 O O . ALA A 1 61 ? 43.099 -0.287 9.391 1.00 75.75 61 ALA A O 1
ATOM 485 N N . GLY A 1 62 ? 42.630 -2.403 8.822 1.00 80.50 62 GLY A N 1
ATOM 486 C CA . GLY A 1 62 ? 43.496 -2.990 9.845 1.00 80.50 62 GLY A CA 1
ATOM 487 C C . GLY A 1 62 ? 43.016 -2.676 11.272 1.00 80.50 62 GLY A C 1
ATOM 488 O O . GLY A 1 62 ? 41.851 -2.335 11.499 1.00 80.50 62 GLY A O 1
ATOM 489 N N . ASP A 1 63 ? 43.918 -2.788 12.249 1.00 80.69 63 ASP A N 1
ATOM 490 C CA . ASP A 1 63 ? 43.601 -2.614 13.677 1.00 80.69 63 ASP A CA 1
ATOM 491 C C . ASP A 1 63 ? 43.746 -1.177 14.207 1.00 80.69 63 ASP A C 1
ATOM 493 O O . ASP A 1 63 ? 43.510 -0.930 15.392 1.00 80.69 63 ASP A O 1
ATOM 497 N N . ASP A 1 64 ? 44.093 -0.208 13.357 1.00 79.12 64 ASP A N 1
ATOM 498 C CA . ASP A 1 64 ? 44.206 1.184 13.792 1.00 79.12 64 ASP A CA 1
ATOM 499 C C . ASP A 1 64 ? 42.819 1.800 14.039 1.00 79.12 64 ASP A C 1
ATOM 501 O O . ASP A 1 64 ? 42.019 2.009 13.124 1.00 79.12 64 ASP A O 1
ATOM 505 N N . SER A 1 65 ? 42.554 2.142 15.301 1.00 80.25 65 SER A N 1
ATOM 506 C CA . SER A 1 65 ? 41.331 2.814 15.750 1.00 80.25 65 SER A CA 1
ATOM 507 C C . SER A 1 65 ? 41.018 4.123 15.002 1.00 80.25 65 SER A C 1
ATOM 509 O O . SER A 1 65 ? 39.850 4.509 14.920 1.00 80.25 65 SER A O 1
ATOM 511 N N . SER A 1 66 ? 42.022 4.783 14.410 1.00 82.44 66 SER A N 1
ATOM 512 C CA . SER A 1 66 ? 41.860 6.015 13.626 1.00 82.44 66 SER A CA 1
ATOM 513 C C . SER A 1 66 ? 41.120 5.804 12.292 1.00 82.44 66 SER A C 1
ATOM 515 O O . SER A 1 66 ? 40.543 6.750 11.735 1.00 82.44 66 SER A O 1
ATOM 517 N N . ASN A 1 67 ? 41.062 4.555 11.814 1.00 85.25 67 ASN A N 1
ATOM 518 C CA . ASN A 1 67 ? 40.392 4.175 10.569 1.00 85.25 67 ASN A CA 1
ATOM 519 C C . ASN A 1 67 ? 38.877 3.984 10.712 1.00 85.25 67 ASN A C 1
ATOM 521 O O . ASN A 1 67 ? 38.177 3.803 9.709 1.00 85.25 67 ASN A O 1
ATOM 525 N N . TYR A 1 68 ? 38.356 4.083 11.937 1.00 86.50 68 TYR A N 1
ATOM 526 C CA . TYR A 1 68 ? 36.950 3.876 12.263 1.00 86.50 68 TYR A CA 1
ATOM 527 C C . TYR A 1 68 ? 36.254 5.199 12.584 1.00 86.50 68 TYR A C 1
ATOM 529 O O . TYR A 1 68 ? 36.803 6.073 13.254 1.00 86.50 68 TYR A O 1
ATOM 537 N N . ALA A 1 69 ? 35.017 5.360 12.111 1.00 79.00 69 ALA A N 1
ATOM 538 C CA . ALA A 1 69 ? 34.246 6.582 12.355 1.00 79.00 69 ALA A CA 1
ATOM 539 C C . ALA A 1 69 ? 33.855 6.744 13.838 1.00 79.00 69 ALA A C 1
ATOM 541 O O . ALA A 1 69 ? 33.665 7.864 14.316 1.00 79.00 69 ALA A O 1
ATOM 542 N N . ILE A 1 70 ? 33.768 5.626 14.565 1.00 82.25 70 ILE A N 1
ATOM 543 C CA . ILE A 1 70 ? 33.585 5.568 16.015 1.00 82.25 70 ILE A CA 1
ATOM 544 C C . ILE A 1 70 ? 34.694 4.657 16.564 1.00 82.25 70 ILE A C 1
ATOM 546 O O . ILE A 1 70 ? 34.575 3.444 16.436 1.00 82.25 70 ILE A O 1
ATOM 550 N N . PRO A 1 71 ? 35.766 5.189 17.180 1.00 72.75 71 PRO A N 1
ATOM 551 C CA . PRO A 1 71 ? 36.937 4.391 17.570 1.00 72.75 71 PRO A CA 1
ATOM 552 C C . PRO A 1 71 ? 36.627 3.192 18.479 1.00 72.75 71 PRO A C 1
ATOM 554 O O . PRO A 1 71 ? 37.270 2.152 18.372 1.00 72.75 71 PRO A O 1
ATOM 557 N N . ARG A 1 72 ? 35.609 3.310 19.346 1.00 75.81 72 ARG A N 1
ATOM 558 C CA . ARG A 1 72 ? 35.170 2.217 20.233 1.00 75.81 72 ARG A CA 1
ATOM 559 C C . ARG A 1 72 ? 34.276 1.178 19.547 1.00 75.81 72 ARG A C 1
ATOM 561 O O . ARG A 1 72 ? 34.035 0.119 20.113 1.00 75.81 72 ARG A O 1
ATOM 568 N N . LEU A 1 73 ? 33.780 1.468 18.344 1.00 65.00 73 LEU A N 1
ATOM 569 C CA . LEU A 1 73 ? 32.917 0.590 17.559 1.00 65.00 73 LEU A CA 1
ATOM 570 C C . LEU A 1 73 ? 33.636 0.291 16.244 1.00 65.00 73 LEU A C 1
ATOM 572 O O . LEU A 1 73 ? 33.470 0.997 15.249 1.00 65.00 73 LEU A O 1
ATOM 576 N N . LYS A 1 74 ? 34.405 -0.805 16.228 1.00 78.88 74 LYS A N 1
ATOM 577 C CA . LYS A 1 74 ? 35.132 -1.311 15.047 1.00 78.88 74 LYS A CA 1
ATOM 578 C C . LYS A 1 74 ? 34.228 -1.623 13.836 1.00 78.88 74 LYS A C 1
ATOM 580 O O . LYS A 1 74 ? 34.707 -2.135 12.841 1.00 78.88 74 LYS A O 1
ATOM 585 N N . ALA A 1 75 ? 32.926 -1.341 13.894 1.00 76.94 75 ALA A N 1
ATOM 586 C CA . ALA A 1 75 ? 31.931 -1.677 12.881 1.00 76.94 75 ALA A CA 1
ATOM 587 C C . ALA A 1 75 ? 31.926 -0.751 11.649 1.00 76.94 75 ALA A C 1
ATOM 589 O O . ALA A 1 75 ? 31.332 -1.114 10.640 1.00 76.94 75 ALA A O 1
ATOM 590 N N . LEU A 1 76 ? 32.549 0.435 11.715 1.00 82.19 76 LEU A N 1
ATOM 591 C CA . LEU A 1 76 ? 32.477 1.443 10.642 1.00 82.19 76 LEU A CA 1
ATOM 592 C C . LEU A 1 76 ? 33.862 1.898 10.146 1.00 82.19 76 LEU A C 1
ATOM 594 O O . LEU A 1 76 ? 34.244 3.053 10.380 1.00 82.19 76 LEU A O 1
ATOM 598 N N . PRO A 1 77 ? 34.635 1.019 9.484 1.00 87.12 77 PRO A N 1
ATOM 599 C CA . PRO A 1 77 ? 35.858 1.426 8.808 1.00 87.12 77 PRO A CA 1
ATOM 600 C C . PRO A 1 77 ? 35.525 2.343 7.626 1.00 87.12 77 PRO A C 1
ATOM 602 O O . PRO A 1 77 ? 34.698 2.012 6.779 1.00 87.12 77 PRO A O 1
ATOM 605 N N . TYR A 1 78 ? 36.178 3.500 7.553 1.00 86.75 78 TYR A N 1
ATOM 606 C CA . TYR A 1 78 ? 35.979 4.468 6.462 1.00 86.75 78 TYR A CA 1
ATOM 607 C C . TYR A 1 78 ? 37.287 4.887 5.777 1.00 86.75 78 TYR A C 1
ATOM 609 O O . TYR A 1 78 ? 37.262 5.546 4.733 1.00 86.75 78 TYR A O 1
ATOM 617 N N . LYS A 1 79 ? 38.430 4.482 6.342 1.00 85.62 79 LYS A N 1
ATOM 618 C CA . LYS A 1 79 ? 39.779 4.695 5.809 1.00 85.62 79 LYS A CA 1
ATOM 619 C C . LYS A 1 79 ? 40.550 3.380 5.765 1.00 85.62 79 LYS A C 1
ATOM 621 O O . LYS A 1 79 ? 40.292 2.477 6.553 1.00 85.62 79 LYS A O 1
ATOM 626 N N . SER A 1 80 ? 41.493 3.304 4.837 1.00 82.50 80 SER A N 1
ATOM 627 C CA . SER A 1 80 ? 42.556 2.299 4.795 1.00 82.50 80 SER A CA 1
ATOM 628 C C . SER A 1 80 ? 43.875 2.905 5.285 1.00 82.50 80 SER A C 1
ATOM 630 O O . SER A 1 80 ? 43.945 4.115 5.513 1.00 82.50 80 SER A O 1
ATOM 632 N N . SER A 1 81 ? 44.949 2.112 5.322 1.00 78.31 81 SER A N 1
ATOM 633 C CA . SER A 1 81 ? 46.322 2.613 5.536 1.00 78.31 81 SER A CA 1
ATOM 634 C C . SER A 1 81 ? 46.751 3.718 4.554 1.00 78.31 81 SER A C 1
ATOM 636 O O . SER A 1 81 ? 47.661 4.485 4.850 1.00 78.31 81 SER A O 1
ATOM 638 N N . SER A 1 82 ? 46.074 3.834 3.406 1.00 81.75 82 SER A N 1
ATOM 639 C CA . SER A 1 82 ? 46.311 4.859 2.378 1.00 81.75 82 SER A CA 1
ATOM 640 C C . SER A 1 82 ? 45.322 6.035 2.420 1.00 81.75 82 SER A C 1
ATOM 642 O O . SER A 1 82 ? 45.372 6.917 1.566 1.00 81.75 82 SER A O 1
ATOM 644 N N . GLY A 1 83 ? 44.433 6.081 3.419 1.00 87.38 83 GLY A N 1
ATOM 645 C CA . GLY A 1 83 ? 43.431 7.134 3.593 1.00 87.38 83 GLY A CA 1
ATOM 646 C C . GLY A 1 83 ? 41.996 6.711 3.236 1.00 87.38 83 GLY A C 1
ATOM 647 O O . GLY A 1 83 ? 41.714 5.515 3.091 1.00 87.38 83 GLY A O 1
ATOM 648 N N . PRO A 1 84 ? 41.053 7.676 3.164 1.00 88.56 84 PRO A N 1
ATOM 649 C CA . PRO A 1 84 ? 39.641 7.421 2.872 1.00 88.56 84 PRO A CA 1
ATOM 650 C C . PRO A 1 84 ? 39.423 6.691 1.548 1.00 88.56 84 PRO A C 1
ATOM 652 O O . PRO A 1 84 ? 40.052 7.015 0.546 1.00 88.56 84 PRO A O 1
ATOM 655 N N . ASN A 1 85 ? 38.483 5.747 1.523 1.00 90.38 85 ASN A N 1
ATOM 656 C CA . ASN A 1 85 ? 38.111 5.010 0.315 1.00 90.38 85 ASN A CA 1
ATOM 657 C C . ASN A 1 85 ? 36.610 5.178 0.031 1.00 90.38 85 ASN A C 1
ATOM 659 O O . ASN A 1 85 ? 35.796 5.022 0.941 1.00 90.38 85 ASN A O 1
ATOM 663 N N . LYS A 1 86 ? 36.232 5.462 -1.227 1.00 90.25 86 LYS A N 1
ATOM 664 C CA . LYS A 1 86 ? 34.830 5.707 -1.628 1.00 90.25 86 LYS A CA 1
ATOM 665 C C . LYS A 1 86 ? 33.891 4.563 -1.245 1.00 90.25 86 LYS A C 1
ATOM 667 O O . LYS A 1 86 ? 32.805 4.825 -0.733 1.00 90.25 86 LYS A O 1
ATOM 672 N N . ALA A 1 87 ? 34.310 3.315 -1.454 1.00 84.44 87 ALA A N 1
ATOM 673 C CA . ALA A 1 87 ? 33.505 2.142 -1.129 1.00 84.44 87 ALA A CA 1
ATOM 674 C C . ALA A 1 87 ? 33.286 2.024 0.387 1.00 84.44 87 ALA A C 1
ATOM 676 O O . ALA A 1 87 ? 32.154 1.854 0.836 1.00 84.44 87 ALA A O 1
ATOM 677 N N . CYS A 1 88 ? 34.342 2.217 1.181 1.00 87.69 88 CYS A N 1
ATOM 678 C CA . CYS A 1 88 ? 34.257 2.127 2.639 1.00 87.69 88 CYS A CA 1
ATOM 679 C C . CYS A 1 88 ? 33.465 3.276 3.261 1.00 87.69 88 CYS A C 1
ATOM 681 O O . CYS A 1 88 ? 32.668 3.049 4.164 1.00 87.69 88 CYS A O 1
ATOM 683 N N . VAL A 1 89 ? 33.602 4.497 2.739 1.00 91.00 89 VAL A N 1
ATOM 684 C CA . VAL A 1 89 ? 32.793 5.640 3.180 1.00 91.00 89 VAL A CA 1
ATOM 685 C C . VAL A 1 89 ? 31.311 5.427 2.855 1.00 91.00 89 VAL A C 1
ATOM 687 O O . VAL A 1 89 ? 30.467 5.681 3.714 1.00 91.00 89 VAL A O 1
ATOM 690 N N . ARG A 1 90 ? 30.977 4.915 1.661 1.00 88.56 90 ARG A N 1
ATOM 691 C CA . ARG A 1 90 ? 29.591 4.597 1.276 1.00 88.56 90 ARG A CA 1
ATOM 692 C C . ARG A 1 90 ? 28.990 3.511 2.172 1.00 88.56 90 ARG A C 1
ATOM 694 O O . ARG A 1 90 ? 27.895 3.695 2.695 1.00 88.56 90 ARG A O 1
ATOM 701 N N . ASN A 1 91 ? 29.725 2.421 2.390 1.00 85.31 91 ASN A N 1
ATOM 702 C CA . ASN A 1 91 ? 29.296 1.313 3.244 1.00 85.31 91 ASN A CA 1
ATOM 703 C C . ASN A 1 91 ? 29.100 1.779 4.701 1.00 85.31 91 ASN A C 1
ATOM 705 O O . ASN A 1 91 ? 28.053 1.545 5.304 1.00 85.31 91 ASN A O 1
ATOM 709 N N . ALA A 1 92 ? 30.050 2.549 5.238 1.00 91.25 92 ALA A N 1
ATOM 710 C CA . ALA A 1 92 ? 29.948 3.092 6.586 1.00 91.25 92 ALA A CA 1
ATOM 711 C C . ALA A 1 92 ? 28.771 4.075 6.753 1.00 91.25 92 ALA A C 1
ATOM 713 O O . ALA A 1 92 ? 28.126 4.069 7.799 1.00 91.25 92 ALA A O 1
ATOM 714 N N . LEU A 1 93 ? 28.453 4.893 5.740 1.00 91.12 93 LEU A N 1
ATOM 715 C CA . LEU A 1 93 ? 27.269 5.765 5.760 1.00 91.12 93 LEU A CA 1
ATOM 716 C C . LEU A 1 93 ? 25.964 4.959 5.770 1.00 91.12 93 LEU A C 1
ATOM 718 O O . LEU A 1 93 ? 25.077 5.273 6.562 1.00 91.12 93 LEU A O 1
ATOM 722 N N . ALA A 1 94 ? 25.865 3.906 4.953 1.00 85.88 94 ALA A N 1
ATOM 723 C CA . ALA A 1 94 ? 24.683 3.044 4.891 1.00 85.88 94 ALA A CA 1
ATOM 724 C C . ALA A 1 94 ? 24.446 2.269 6.201 1.00 85.88 94 ALA A C 1
ATOM 726 O O . ALA A 1 94 ? 23.309 2.095 6.635 1.00 85.88 94 ALA A O 1
ATOM 727 N N . ARG A 1 95 ? 25.523 1.840 6.872 1.00 88.12 95 ARG A N 1
ATOM 728 C CA . ARG A 1 95 ? 25.451 1.031 8.103 1.00 88.12 95 ARG A CA 1
ATOM 729 C C . ARG A 1 95 ? 25.415 1.845 9.392 1.00 88.12 95 ARG A C 1
ATOM 731 O O . ARG A 1 95 ? 25.224 1.270 10.461 1.00 88.12 95 ARG A O 1
ATOM 738 N N . LEU A 1 96 ? 25.573 3.168 9.328 1.00 91.62 96 LEU A N 1
ATOM 739 C CA . LEU A 1 96 ? 25.680 4.024 10.512 1.00 91.62 96 LEU A CA 1
ATOM 740 C C . LEU A 1 96 ? 24.491 3.868 11.478 1.00 91.62 96 LEU A C 1
ATOM 742 O O . LEU A 1 96 ? 24.683 3.796 12.694 1.00 91.62 96 LEU A O 1
ATOM 746 N N . ASN A 1 97 ? 23.271 3.762 10.947 1.00 84.69 97 ASN A N 1
ATOM 747 C CA . ASN A 1 97 ? 22.067 3.614 11.767 1.00 84.69 97 ASN A CA 1
ATOM 748 C C . ASN A 1 97 ? 21.964 2.228 12.424 1.00 84.69 97 ASN A C 1
ATOM 750 O O . ASN A 1 97 ? 21.420 2.123 13.523 1.00 84.69 97 ASN A O 1
ATOM 754 N N . GLN A 1 98 ? 22.571 1.206 11.813 1.00 85.12 98 GLN A N 1
ATOM 755 C CA . GLN A 1 98 ? 22.548 -0.191 12.259 1.00 85.12 98 GLN A CA 1
ATOM 756 C C . GLN A 1 98 ? 23.543 -0.486 13.395 1.00 85.12 98 GLN A C 1
ATOM 758 O O . GLN A 1 98 ? 23.518 -1.572 13.977 1.00 85.12 98 GLN A O 1
ATOM 763 N N . VAL A 1 99 ? 24.434 0.455 13.736 1.00 87.31 99 VAL A N 1
ATOM 764 C CA . VAL A 1 99 ? 25.413 0.258 14.811 1.00 87.31 99 VAL A CA 1
ATOM 765 C C . VAL A 1 99 ? 24.715 0.224 16.173 1.00 87.31 99 VAL A C 1
ATOM 767 O O . VAL A 1 99 ? 24.220 1.243 16.666 1.00 87.31 99 VAL A O 1
ATOM 770 N N . LYS A 1 100 ? 24.701 -0.964 16.789 1.00 85.31 100 LYS A N 1
ATOM 771 C CA . LYS A 1 100 ? 24.188 -1.198 18.147 1.00 85.31 100 LYS A CA 1
ATOM 772 C C . LYS A 1 100 ? 25.152 -0.623 19.196 1.00 85.31 100 LYS A C 1
ATOM 774 O O . LYS A 1 100 ? 26.367 -0.690 19.027 1.00 85.31 100 LYS A O 1
ATOM 779 N N . GLY A 1 101 ? 24.613 -0.061 20.280 1.00 86.00 101 GLY A N 1
ATOM 780 C CA . GLY A 1 101 ? 25.396 0.454 21.418 1.00 86.00 101 GLY A CA 1
ATOM 781 C C . GLY A 1 101 ? 26.038 1.841 21.236 1.00 86.00 101 GLY A C 1
ATOM 782 O O . GLY A 1 101 ? 26.715 2.317 22.151 1.00 86.00 101 GLY A O 1
ATOM 783 N N . ALA A 1 102 ? 25.828 2.496 20.088 1.00 88.94 102 ALA A N 1
ATOM 784 C CA . ALA A 1 102 ? 26.191 3.899 19.870 1.00 88.94 102 ALA A CA 1
ATOM 785 C C . ALA A 1 102 ? 25.068 4.831 20.347 1.00 88.94 102 ALA A C 1
ATOM 787 O O . ALA A 1 102 ? 23.906 4.609 19.994 1.00 88.94 102 ALA A O 1
ATOM 788 N N . THR A 1 103 ? 25.406 5.892 21.079 1.00 90.44 103 THR A N 1
ATOM 789 C CA . THR A 1 103 ? 24.450 6.955 21.420 1.00 90.44 103 THR A CA 1
ATOM 790 C C . THR A 1 103 ? 24.094 7.782 20.179 1.00 90.44 103 THR A C 1
ATOM 792 O O . THR A 1 103 ? 24.811 7.775 19.170 1.00 90.44 103 THR A O 1
ATOM 795 N N . SER A 1 104 ? 22.985 8.522 20.233 1.00 84.81 104 SER A N 1
ATOM 796 C CA . SER A 1 104 ? 22.574 9.448 19.164 1.00 84.81 104 SER A CA 1
ATOM 797 C C . SER A 1 104 ? 23.668 10.478 18.844 1.00 84.81 104 SER A C 1
ATOM 799 O O . SER A 1 104 ? 23.963 10.741 17.676 1.00 84.81 104 SER A O 1
ATOM 801 N N . GLU A 1 105 ? 24.344 10.994 19.869 1.00 88.19 105 GLU A N 1
ATOM 802 C CA . GLU A 1 105 ? 25.455 11.942 19.745 1.00 88.19 105 GLU A CA 1
ATOM 803 C C . GLU A 1 105 ? 26.668 11.343 19.021 1.00 88.19 105 GLU A C 1
ATOM 805 O O . GLU A 1 105 ? 27.294 11.996 18.179 1.00 88.19 105 GLU A O 1
ATOM 810 N N . GLU A 1 106 ? 26.991 10.080 19.297 1.00 89.69 106 GLU A N 1
ATOM 811 C CA . GLU A 1 106 ? 28.090 9.374 18.638 1.00 89.69 106 GLU A CA 1
ATOM 812 C C . GLU A 1 106 ? 27.782 9.066 17.181 1.00 89.69 106 GLU A C 1
ATOM 814 O O . GLU A 1 106 ? 28.647 9.266 16.324 1.00 89.69 106 GLU A O 1
ATOM 819 N N . LYS A 1 107 ? 26.546 8.648 16.881 1.00 90.56 107 LYS A N 1
ATOM 820 C CA . LYS A 1 107 ? 26.089 8.475 15.497 1.00 90.56 107 LYS A CA 1
ATOM 821 C C . LYS A 1 107 ? 26.163 9.802 14.741 1.00 90.56 107 LYS A C 1
ATOM 823 O O . LYS A 1 107 ? 26.689 9.839 13.629 1.00 90.56 107 LYS A O 1
ATOM 828 N N . ALA A 1 108 ? 25.750 10.912 15.355 1.00 88.62 108 ALA A N 1
ATOM 829 C CA . ALA A 1 108 ? 25.866 12.242 14.757 1.00 88.62 108 ALA A CA 1
ATOM 830 C C . ALA A 1 108 ? 27.332 12.654 14.518 1.00 88.62 108 ALA A C 1
ATOM 832 O O . ALA A 1 108 ? 27.670 13.188 13.456 1.00 88.62 108 ALA A O 1
ATOM 833 N N . ARG A 1 109 ? 28.234 12.374 15.470 1.00 90.56 109 ARG A N 1
ATOM 834 C CA . ARG A 1 109 ? 29.676 12.631 15.319 1.00 90.56 109 ARG A CA 1
ATOM 835 C C . ARG A 1 109 ? 30.277 11.805 14.181 1.00 90.56 109 ARG A C 1
ATOM 837 O O . ARG A 1 109 ? 30.997 12.362 13.353 1.00 90.56 109 ARG A O 1
ATOM 844 N N . ALA A 1 110 ? 29.946 10.520 14.106 1.00 91.62 110 ALA A N 1
ATOM 845 C CA . ALA A 1 110 ? 30.388 9.624 13.045 1.00 91.62 110 ALA A CA 1
ATOM 846 C C . ALA A 1 110 ? 29.861 10.055 11.672 1.00 91.62 110 ALA A C 1
ATOM 848 O O . ALA A 1 110 ? 30.639 10.123 10.722 1.00 91.62 110 ALA A O 1
ATOM 849 N N . LYS A 1 111 ? 28.583 10.457 11.578 1.00 94.25 111 LYS A N 1
ATOM 850 C CA . LYS A 1 111 ? 27.985 11.005 10.349 1.00 94.25 111 LYS A CA 1
ATOM 851 C C . LYS A 1 111 ? 28.799 12.180 9.810 1.00 94.25 111 LYS A C 1
ATOM 853 O O . LYS A 1 111 ? 29.140 12.190 8.631 1.00 94.25 111 LYS A O 1
ATOM 858 N N . ARG A 1 112 ? 29.189 13.128 10.673 1.00 93.38 112 ARG A N 1
ATOM 859 C CA . ARG A 1 112 ? 30.012 14.290 10.282 1.00 93.38 112 ARG A CA 1
ATOM 860 C C . ARG A 1 112 ? 31.392 13.886 9.755 1.00 93.38 112 ARG A C 1
ATOM 862 O O . ARG A 1 112 ? 31.858 14.457 8.769 1.00 93.38 112 ARG A O 1
ATOM 869 N N . VAL A 1 113 ? 32.041 12.907 10.390 1.00 93.50 113 VAL A N 1
ATOM 870 C CA . VAL A 1 113 ? 33.345 12.375 9.948 1.00 93.50 113 VAL A CA 1
ATOM 871 C C . VAL A 1 113 ? 33.219 11.708 8.577 1.00 93.50 113 VAL A C 1
ATOM 873 O O . VAL A 1 113 ? 33.998 12.013 7.673 1.00 93.50 113 VAL A O 1
ATOM 876 N N . LEU A 1 114 ? 32.200 10.865 8.400 1.00 93.81 114 LEU A N 1
ATOM 877 C CA . LEU A 1 114 ? 31.929 10.160 7.151 1.00 93.81 114 LEU A CA 1
ATOM 878 C C . LEU A 1 114 ? 31.568 11.118 6.010 1.00 93.81 114 LEU A C 1
ATOM 880 O O . LEU A 1 114 ? 32.114 10.993 4.920 1.00 93.81 114 LEU A O 1
ATOM 884 N N . GLN A 1 115 ? 30.735 12.131 6.260 1.00 93.25 115 GLN A N 1
ATOM 885 C CA . GLN A 1 115 ? 30.403 13.164 5.271 1.00 93.25 115 GLN A CA 1
ATOM 886 C C . GLN A 1 115 ? 31.621 14.013 4.878 1.00 93.25 115 GLN A C 1
ATOM 888 O O . GLN A 1 115 ? 31.756 14.413 3.724 1.00 93.25 115 GLN A O 1
ATOM 893 N N . ARG A 1 116 ? 32.540 14.304 5.809 1.00 93.81 116 ARG A N 1
ATOM 894 C CA . ARG A 1 116 ? 33.799 14.996 5.480 1.00 93.81 116 ARG A CA 1
ATOM 895 C C . ARG A 1 116 ? 34.694 14.128 4.595 1.00 93.81 116 ARG A C 1
ATOM 897 O O . ARG A 1 116 ? 35.244 14.631 3.620 1.00 93.81 116 ARG A O 1
ATOM 904 N N . ALA A 1 117 ? 34.801 12.837 4.908 1.00 92.69 117 ALA A N 1
ATOM 905 C CA . ALA A 1 117 ? 35.533 11.882 4.083 1.00 92.69 117 ALA A CA 1
ATOM 906 C C . ALA A 1 117 ? 34.904 11.743 2.686 1.00 92.69 117 ALA A C 1
ATOM 908 O O . ALA A 1 117 ? 35.618 11.785 1.689 1.00 92.69 117 ALA A O 1
ATOM 909 N N . ALA A 1 118 ? 33.575 11.680 2.601 1.00 93.81 118 ALA A N 1
ATOM 910 C CA . ALA A 1 118 ? 32.836 11.631 1.344 1.00 93.81 118 ALA A CA 1
ATOM 911 C C . ALA A 1 118 ? 33.122 12.865 0.468 1.00 93.81 118 ALA A C 1
ATOM 913 O O . ALA A 1 118 ? 33.502 12.715 -0.692 1.00 93.81 118 ALA A O 1
ATOM 914 N N . ARG A 1 119 ? 33.073 14.074 1.052 1.00 94.31 119 ARG A N 1
ATOM 915 C CA . ARG A 1 119 ? 33.439 15.325 0.362 1.00 94.31 119 ARG A CA 1
ATOM 916 C C . ARG A 1 119 ? 34.887 15.331 -0.120 1.00 94.31 119 ARG A C 1
ATOM 918 O O . ARG A 1 119 ? 35.137 15.700 -1.260 1.00 94.31 119 ARG A O 1
ATOM 925 N N . SER A 1 120 ? 35.833 14.853 0.697 1.00 94.19 120 SER A N 1
ATOM 926 C CA . SER A 1 120 ? 37.247 14.746 0.286 1.00 94.19 120 SER A CA 1
ATOM 927 C C . SER A 1 120 ? 37.475 13.795 -0.893 1.00 94.19 120 SER A C 1
ATOM 929 O O . SER A 1 120 ? 38.489 13.889 -1.574 1.00 94.19 120 SER A O 1
ATOM 931 N N . LEU A 1 121 ? 36.521 12.898 -1.151 1.00 92.56 121 LEU A N 1
ATOM 932 C CA . LEU A 1 121 ? 36.544 11.956 -2.262 1.00 92.56 121 LEU A CA 1
ATOM 933 C C . LEU A 1 121 ? 35.701 12.434 -3.459 1.00 92.56 121 LEU A C 1
ATOM 935 O O . LEU A 1 121 ? 35.581 11.702 -4.440 1.00 92.56 121 LEU A O 1
ATOM 939 N N . GLY A 1 122 ? 35.096 13.625 -3.400 1.00 92.50 122 GLY A N 1
ATOM 940 C CA . GLY A 1 122 ? 34.189 14.119 -4.441 1.00 92.50 122 GLY A CA 1
ATOM 941 C C . GLY A 1 122 ? 32.893 13.310 -4.545 1.00 92.50 122 GLY A C 1
ATOM 942 O O . GLY A 1 122 ? 32.358 13.147 -5.637 1.00 92.50 122 GLY A O 1
ATOM 943 N N . MET A 1 123 ? 32.427 12.720 -3.440 1.00 92.31 123 MET A N 1
ATOM 944 C CA . MET A 1 123 ? 31.087 12.139 -3.367 1.00 92.31 123 MET A CA 1
ATOM 945 C C . MET A 1 123 ? 30.087 13.252 -3.068 1.00 92.31 123 MET A C 1
ATOM 947 O O . MET A 1 123 ? 30.316 14.044 -2.150 1.00 92.31 123 MET A O 1
ATOM 951 N N . ASP A 1 124 ? 28.978 13.271 -3.802 1.00 88.88 124 ASP A N 1
ATOM 952 C CA . ASP A 1 124 ? 27.857 14.138 -3.473 1.00 88.88 124 ASP A CA 1
ATOM 953 C C . ASP A 1 124 ? 27.189 13.617 -2.196 1.00 88.88 124 ASP A C 1
ATOM 955 O O . ASP A 1 124 ? 26.556 12.560 -2.162 1.00 88.88 124 ASP A O 1
ATOM 959 N N . VAL A 1 125 ? 27.439 14.318 -1.099 1.00 84.50 125 VAL A N 1
ATOM 960 C CA . VAL A 1 125 ? 26.726 14.137 0.157 1.00 84.50 125 VAL A CA 1
ATOM 961 C C . VAL A 1 125 ? 25.963 15.426 0.355 1.00 84.50 125 VAL A C 1
ATOM 963 O O . VAL A 1 125 ? 26.576 16.435 0.705 1.00 84.50 125 VAL A O 1
ATOM 966 N N . GLY A 1 126 ? 24.654 15.377 0.080 1.00 79.62 126 GLY A N 1
ATOM 967 C CA . GLY A 1 126 ? 23.760 16.530 0.163 1.00 79.62 126 GLY A CA 1
ATOM 968 C C . GLY A 1 126 ? 24.080 17.390 1.383 1.00 79.62 126 GLY A C 1
ATOM 969 O O . GLY A 1 126 ? 24.402 16.852 2.452 1.00 79.62 126 GLY A O 1
ATOM 970 N N . GLU A 1 127 ? 24.094 18.713 1.186 1.00 62.81 127 GLU A N 1
ATOM 971 C CA . GLU A 1 127 ? 24.582 19.664 2.181 1.00 62.81 127 GLU A CA 1
ATOM 972 C C . GLU A 1 127 ? 24.032 19.328 3.566 1.00 62.81 127 GLU A C 1
ATOM 974 O O . GLU A 1 127 ? 22.834 19.120 3.761 1.00 62.81 127 GLU A O 1
ATOM 979 N N . SER A 1 128 ? 24.936 19.233 4.544 1.00 48.09 128 SER A N 1
ATOM 980 C CA . SER A 1 128 ? 24.538 19.114 5.936 1.00 48.09 128 SER A CA 1
ATOM 981 C C . SER A 1 128 ? 23.831 20.408 6.311 1.00 48.09 128 SER A C 1
ATOM 983 O O . SER A 1 128 ? 24.486 21.381 6.681 1.00 48.09 128 SER A O 1
ATOM 985 N N . VAL A 1 129 ? 22.509 20.413 6.194 1.00 37.78 129 VAL A N 1
ATOM 986 C CA . VAL A 1 129 ? 21.656 21.405 6.828 1.00 37.78 129 VAL A CA 1
ATOM 987 C C . VAL A 1 129 ? 21.997 21.310 8.313 1.00 37.78 129 VAL A C 1
ATOM 989 O O . VAL A 1 129 ? 21.720 20.294 8.957 1.00 37.78 129 VAL A O 1
ATOM 992 N N . GLU A 1 130 ? 22.717 22.303 8.849 1.00 38.00 130 GLU A N 1
ATOM 993 C CA . GLU A 1 130 ? 22.794 22.472 10.299 1.00 38.00 130 GLU A CA 1
ATOM 994 C C . GLU A 1 130 ? 21.365 22.414 10.838 1.00 38.00 130 GLU A C 1
ATOM 996 O O . GLU A 1 130 ? 20.460 22.898 10.150 1.00 38.00 130 GLU A O 1
ATOM 1001 N N . PRO A 1 131 ? 21.123 21.860 12.037 1.00 35.19 131 PRO A N 1
ATOM 1002 C CA . PRO A 1 131 ? 19.818 21.961 12.652 1.00 35.19 131 PRO A CA 1
ATOM 1003 C C . PRO A 1 131 ? 19.589 23.433 13.022 1.00 35.19 131 PRO A C 1
ATOM 1005 O O . PRO A 1 131 ? 19.655 23.833 14.181 1.00 35.19 131 PRO A O 1
ATOM 1008 N N . LYS A 1 132 ? 19.235 24.261 12.032 1.00 31.09 132 LYS A N 1
ATOM 1009 C CA . LYS A 1 132 ? 18.177 25.232 12.240 1.00 31.09 132 LYS A CA 1
ATOM 1010 C C . LYS A 1 132 ? 17.058 24.430 12.890 1.00 31.09 132 LYS A C 1
ATOM 1012 O O . LYS A 1 132 ? 16.812 23.291 12.491 1.00 31.09 132 LYS A O 1
ATOM 1017 N N . LYS A 1 133 ? 16.391 25.012 13.884 1.00 33.19 133 LYS A N 1
ATOM 1018 C CA . LYS A 1 133 ? 15.029 24.618 14.249 1.00 33.19 133 LYS A CA 1
ATOM 1019 C C . LYS A 1 133 ? 14.153 24.786 12.999 1.00 33.19 133 LYS A C 1
ATOM 1021 O O . LYS A 1 133 ? 13.399 25.739 12.873 1.00 33.19 133 LYS A O 1
ATOM 1026 N N . LEU A 1 134 ? 14.347 23.917 12.018 1.00 29.27 134 LEU A N 1
ATOM 1027 C CA . LEU A 1 134 ? 13.402 23.596 10.989 1.00 29.27 134 LEU A CA 1
ATOM 1028 C C . LEU A 1 134 ? 12.352 22.859 11.785 1.00 29.27 134 LEU A C 1
ATOM 1030 O O . LEU A 1 134 ? 12.529 21.696 12.144 1.00 29.27 134 LEU A O 1
ATOM 1034 N N . ALA A 1 135 ? 11.312 23.605 12.146 1.00 30.47 135 ALA A N 1
ATOM 1035 C CA . ALA A 1 135 ? 10.001 23.020 12.246 1.00 30.47 135 ALA A CA 1
ATOM 1036 C C . ALA A 1 135 ? 9.867 22.130 11.011 1.00 30.47 135 ALA A C 1
ATOM 1038 O O . ALA A 1 135 ? 9.735 22.617 9.888 1.00 30.47 135 ALA A O 1
ATOM 1039 N N . TRP A 1 136 ? 10.025 20.827 11.215 1.00 29.28 136 TRP A N 1
ATOM 1040 C CA . TRP A 1 136 ? 9.391 19.866 10.351 1.00 29.28 136 TRP A CA 1
ATOM 1041 C C . TRP A 1 136 ? 7.911 20.167 10.531 1.00 29.28 136 TRP A C 1
ATOM 1043 O O . TRP A 1 136 ? 7.261 19.643 11.426 1.00 29.28 136 TRP A O 1
ATOM 1053 N N . THR A 1 137 ? 7.382 21.081 9.722 1.00 31.77 137 THR A N 1
ATOM 1054 C CA . THR A 1 137 ? 5.993 20.969 9.319 1.00 31.77 137 THR A CA 1
ATOM 1055 C C . THR A 1 137 ? 6.000 19.751 8.419 1.00 31.77 137 THR A C 1
ATOM 1057 O O . THR A 1 137 ? 6.119 19.845 7.196 1.00 31.77 137 THR A O 1
ATOM 1060 N N . SER A 1 138 ? 6.000 18.577 9.045 1.00 34.78 138 SER A N 1
ATOM 1061 C CA . SER A 1 138 ? 5.407 17.431 8.412 1.00 34.78 138 SER A CA 1
ATOM 1062 C C . SER A 1 138 ? 4.062 17.954 7.909 1.00 34.78 138 SER A C 1
ATOM 1064 O O . SER A 1 138 ? 3.263 18.495 8.675 1.00 34.78 138 SER A O 1
ATOM 1066 N N . ASN A 1 139 ? 3.834 17.911 6.598 1.00 32.25 139 ASN A N 1
ATOM 1067 C CA . ASN A 1 139 ? 2.485 18.069 6.065 1.00 32.25 139 ASN A CA 1
ATOM 1068 C C . ASN A 1 139 ? 1.701 16.800 6.441 1.00 32.25 139 ASN A C 1
ATOM 1070 O O . ASN A 1 139 ? 1.169 16.105 5.582 1.00 32.25 139 ASN A O 1
ATOM 1074 N N . ILE A 1 140 ? 1.692 16.454 7.734 1.00 39.16 140 ILE A N 1
ATOM 1075 C CA . ILE A 1 140 ? 0.666 15.620 8.320 1.00 39.16 140 ILE A CA 1
ATOM 1076 C C . ILE A 1 140 ? -0.577 16.468 8.133 1.00 39.16 140 ILE A C 1
ATOM 1078 O O . ILE A 1 140 ? -0.713 17.541 8.724 1.00 39.16 140 ILE A O 1
ATOM 1082 N N . ASN A 1 141 ? -1.449 16.021 7.239 1.00 40.50 141 ASN A N 1
ATOM 1083 C CA . ASN A 1 141 ? -2.783 16.575 7.152 1.00 40.50 141 ASN A CA 1
ATOM 1084 C C . ASN A 1 141 ? -3.489 16.201 8.456 1.00 40.50 141 ASN A C 1
ATOM 1086 O O . ASN A 1 141 ? -4.092 15.137 8.578 1.00 40.50 141 ASN A O 1
ATOM 1090 N N . VAL A 1 142 ? -3.354 17.059 9.462 1.00 42.75 142 VAL A N 1
ATOM 1091 C CA . VAL A 1 142 ? -4.182 17.005 10.657 1.00 42.75 142 VAL A CA 1
ATOM 1092 C C . VAL A 1 142 ? -5.538 17.546 10.226 1.00 42.75 142 VAL A C 1
ATOM 1094 O O . VAL A 1 142 ? -5.690 18.738 9.969 1.00 42.75 142 VAL A O 1
ATOM 1097 N N . PHE A 1 143 ? -6.511 16.658 10.055 1.00 47.75 143 PHE A N 1
ATOM 1098 C CA . PHE A 1 143 ? -7.868 17.063 9.712 1.00 47.75 143 PHE A CA 1
ATOM 1099 C C . PHE A 1 143 ? -8.560 17.657 10.943 1.00 47.75 143 PHE A C 1
ATOM 1101 O O . PHE A 1 143 ? -8.475 17.101 12.038 1.00 47.75 143 PHE A O 1
ATOM 1108 N N . GLU A 1 144 ? -9.247 18.784 10.757 1.00 44.94 144 GLU A N 1
ATOM 1109 C CA . GLU A 1 144 ? -9.953 19.491 11.834 1.00 44.94 144 GLU A CA 1
ATOM 1110 C C . GLU A 1 144 ? -11.293 18.833 12.201 1.00 44.94 144 GLU A C 1
ATOM 1112 O O . GLU A 1 144 ? -11.750 18.969 13.334 1.00 44.94 144 GLU A O 1
ATOM 1117 N N . SER A 1 145 ? -11.921 18.097 11.271 1.00 47.09 145 SER A N 1
ATOM 1118 C CA . SER A 1 145 ? -13.173 17.370 11.522 1.00 47.09 145 SER A CA 1
ATOM 1119 C C . SER A 1 145 ? -13.251 16.004 10.831 1.00 47.09 145 SER A C 1
ATOM 1121 O O . SER A 1 145 ? -12.576 15.776 9.825 1.00 47.09 145 SER A O 1
ATOM 1123 N N . LEU A 1 146 ? -14.076 15.091 11.369 1.00 44.88 146 LEU A N 1
ATOM 1124 C CA . LEU A 1 146 ? -14.328 13.754 10.817 1.00 44.88 146 LEU A CA 1
ATOM 1125 C C . LEU A 1 146 ? -14.952 13.928 9.445 1.00 44.88 146 LEU A C 1
ATOM 1127 O O . LEU A 1 146 ? -14.501 13.313 8.492 1.00 44.88 146 LEU A O 1
ATOM 1131 N N . ASP A 1 147 ? -15.894 14.861 9.331 1.00 47.00 147 ASP A N 1
ATOM 1132 C CA . ASP A 1 147 ? -16.436 15.275 8.052 1.00 47.00 147 ASP A CA 1
ATOM 1133 C C . ASP A 1 147 ? -15.347 15.786 7.124 1.00 47.00 147 ASP A C 1
ATOM 1135 O O . ASP A 1 147 ? -15.415 15.482 5.954 1.00 47.00 147 ASP A O 1
ATOM 1139 N N . THR A 1 148 ? -14.316 16.505 7.572 1.00 49.94 148 THR A N 1
ATOM 1140 C CA . THR A 1 148 ? -13.229 16.958 6.684 1.00 49.94 148 THR A CA 1
ATOM 1141 C C . THR A 1 148 ? -12.302 15.813 6.280 1.00 49.94 148 THR A C 1
ATOM 1143 O O . THR A 1 148 ? -11.908 15.752 5.121 1.00 49.94 148 THR A O 1
ATOM 1146 N N . ALA A 1 149 ? -11.991 14.880 7.184 1.00 50.22 149 ALA A N 1
ATOM 1147 C CA . ALA A 1 149 ? -11.217 13.677 6.874 1.00 50.22 149 ALA A CA 1
ATOM 1148 C C . ALA A 1 149 ? -11.985 12.769 5.902 1.00 50.22 149 ALA A C 1
ATOM 1150 O O . ALA A 1 149 ? -11.510 12.503 4.799 1.00 50.22 149 ALA A O 1
ATOM 1151 N N . ILE A 1 150 ? -13.219 12.404 6.253 1.00 52.06 150 ILE A N 1
ATOM 1152 C CA . ILE A 1 150 ? -14.152 11.642 5.425 1.00 52.06 150 ILE A CA 1
ATOM 1153 C C . ILE A 1 150 ? -14.418 12.376 4.113 1.00 52.06 150 ILE A C 1
ATOM 1155 O O . ILE A 1 150 ? -14.347 11.757 3.071 1.00 52.06 150 ILE A O 1
ATOM 1159 N N . ASN A 1 151 ? -14.653 13.685 4.094 1.00 53.16 151 ASN A N 1
ATOM 1160 C CA . ASN A 1 151 ? -14.858 14.431 2.851 1.00 53.16 151 ASN A CA 1
ATOM 1161 C C . ASN A 1 151 ? -13.566 14.602 2.049 1.00 53.16 151 ASN A C 1
ATOM 1163 O O . ASN A 1 151 ? -13.644 14.738 0.837 1.00 53.16 151 ASN A O 1
ATOM 1167 N N . SER A 1 152 ? -12.380 14.583 2.658 1.00 57.09 152 SER A N 1
ATOM 1168 C CA . SER A 1 152 ? -11.111 14.560 1.914 1.00 57.09 152 SER A CA 1
ATOM 1169 C C . SER A 1 152 ? -10.851 13.212 1.237 1.00 57.09 152 SER A C 1
ATOM 1171 O O . SER A 1 152 ? -10.132 13.165 0.239 1.00 57.09 152 SER A O 1
ATOM 1173 N N . VAL A 1 153 ? -11.449 12.146 1.775 1.00 49.06 153 VAL A N 1
ATOM 1174 C CA . VAL A 1 153 ? -11.474 10.781 1.239 1.00 49.06 153 VAL A CA 1
ATOM 1175 C C . VAL A 1 153 ? -12.586 10.684 0.179 1.00 49.06 153 VAL A C 1
ATOM 1177 O O . VAL A 1 153 ? -12.308 10.459 -0.991 1.00 49.06 153 VAL A O 1
ATOM 1180 N N . ILE A 1 154 ? -13.831 11.005 0.540 1.00 47.12 154 ILE A N 1
ATOM 1181 C CA . ILE A 1 154 ? -15.052 10.933 -0.283 1.00 47.12 154 ILE A CA 1
ATOM 1182 C C . ILE A 1 154 ? -15.080 11.946 -1.441 1.00 47.12 154 ILE A C 1
ATOM 1184 O O . ILE A 1 154 ? -15.523 11.596 -2.530 1.00 47.12 154 ILE A O 1
ATOM 1188 N N . ASN A 1 155 ? -14.629 13.197 -1.267 1.00 47.12 155 ASN A N 1
ATOM 1189 C CA . ASN A 1 155 ? -14.661 14.200 -2.350 1.00 47.12 155 ASN A CA 1
ATOM 1190 C C . ASN A 1 155 ? -13.518 14.038 -3.365 1.00 47.12 155 ASN A C 1
ATOM 1192 O O . ASN A 1 155 ? -13.388 14.860 -4.281 1.00 47.12 155 ASN A O 1
ATOM 1196 N N . ARG A 1 156 ? -12.698 12.987 -3.252 1.00 52.66 156 ARG A N 1
ATOM 1197 C CA . ARG A 1 156 ? -11.828 12.569 -4.353 1.00 52.66 156 ARG A CA 1
ATOM 1198 C C . ARG A 1 156 ? -12.718 11.995 -5.455 1.00 52.66 156 ARG A C 1
ATOM 1200 O O . ARG A 1 156 ? -13.535 11.109 -5.230 1.00 52.66 156 ARG A O 1
ATOM 1207 N N . LYS A 1 157 ? -12.609 12.542 -6.668 1.00 39.19 157 LYS A N 1
ATOM 1208 C CA . LYS A 1 157 ? -13.380 12.061 -7.823 1.00 39.19 157 LYS A CA 1
ATOM 1209 C C . LYS A 1 157 ? -13.112 10.566 -8.041 1.00 39.19 157 LYS A C 1
ATOM 1211 O O . LYS A 1 157 ? -11.958 10.193 -8.211 1.00 39.19 157 LYS A O 1
ATOM 1216 N N . GLY A 1 158 ? -14.174 9.760 -8.102 1.00 45.31 158 GLY A N 1
ATOM 1217 C CA . GLY A 1 158 ? -14.100 8.342 -8.479 1.00 45.31 158 GLY A CA 1
ATOM 1218 C C . GLY A 1 158 ? -14.331 7.339 -7.347 1.00 45.31 158 GLY A C 1
ATOM 1219 O O . GLY A 1 158 ? -14.463 6.152 -7.633 1.00 45.31 158 GLY A O 1
ATOM 1220 N N . VAL A 1 159 ? -14.458 7.784 -6.091 1.00 42.50 159 VAL A N 1
ATOM 1221 C CA . VAL A 1 159 ? -14.678 6.878 -4.954 1.00 42.50 159 VAL A CA 1
ATOM 1222 C C . VAL A 1 159 ? -16.043 6.189 -5.061 1.00 42.50 159 VAL A C 1
ATOM 1224 O O . VAL A 1 159 ? -17.092 6.804 -4.865 1.00 42.50 159 VAL A O 1
ATOM 1227 N N . LYS A 1 160 ? -16.027 4.891 -5.378 1.00 41.69 160 LYS A N 1
ATOM 1228 C CA . LYS A 1 160 ? -17.152 3.985 -5.149 1.00 41.69 160 LYS A CA 1
ATOM 1229 C C . LYS A 1 160 ? -17.034 3.485 -3.728 1.00 41.69 160 LYS A C 1
ATOM 1231 O O . LYS A 1 160 ? -16.180 2.664 -3.424 1.00 41.69 160 LYS A O 1
ATOM 1236 N N . VAL A 1 161 ? -17.887 3.997 -2.862 1.00 41.81 161 VAL A N 1
ATOM 1237 C CA . VAL A 1 161 ? -17.937 3.487 -1.505 1.00 41.81 161 VAL A CA 1
ATOM 1238 C C . VAL A 1 161 ? -18.609 2.117 -1.553 1.00 41.81 161 VAL A C 1
ATOM 1240 O O . VAL A 1 161 ? -19.742 2.013 -2.024 1.00 41.81 161 VAL A O 1
ATOM 1243 N N . ALA A 1 162 ? -17.894 1.072 -1.136 1.00 36.78 162 ALA A N 1
ATOM 1244 C CA . ALA A 1 162 ? -18.489 -0.244 -0.934 1.00 36.78 162 ALA A CA 1
ATOM 1245 C C . ALA A 1 162 ? -19.628 -0.143 0.099 1.00 36.78 162 ALA A C 1
ATOM 1247 O O . ALA A 1 162 ? -19.649 0.784 0.917 1.00 36.78 162 ALA A O 1
ATOM 1248 N N . TYR A 1 163 ? -20.598 -1.059 0.016 1.00 38.12 163 TYR A N 1
ATOM 1249 C CA . TYR A 1 163 ? -21.726 -1.151 0.950 1.00 38.12 163 TYR A CA 1
ATOM 1250 C C . TYR A 1 163 ? -21.254 -0.963 2.399 1.00 38.12 163 TYR A C 1
ATOM 1252 O O . TYR A 1 163 ? -20.178 -1.425 2.775 1.00 38.12 163 TYR A O 1
ATOM 1260 N N . GLY A 1 164 ? -22.035 -0.241 3.201 1.00 41.31 164 GLY A N 1
ATOM 1261 C CA . GLY A 1 164 ? -21.668 0.065 4.579 1.00 41.31 164 GLY A CA 1
ATOM 1262 C C . GLY A 1 164 ? -21.474 1.541 4.902 1.00 41.31 164 GLY A C 1
ATOM 1263 O O . GLY A 1 164 ? -21.504 1.864 6.076 1.00 41.31 164 GLY A O 1
ATOM 1264 N N . LEU A 1 165 ? -21.314 2.466 3.944 1.00 41.28 165 LEU A N 1
ATOM 1265 C CA . LEU A 1 165 ? -21.218 3.901 4.284 1.00 41.28 165 LEU A CA 1
ATOM 1266 C C . LEU A 1 165 ? -22.583 4.570 4.416 1.00 41.28 165 LEU A C 1
ATOM 1268 O O . LEU A 1 165 ? -22.754 5.391 5.306 1.00 41.28 165 LEU A O 1
ATOM 1272 N N . GLU A 1 166 ? -23.549 4.235 3.559 1.00 41.16 166 GLU A N 1
ATOM 1273 C CA . GLU A 1 166 ? -24.939 4.649 3.777 1.00 41.16 166 GLU A CA 1
ATOM 1274 C C . GLU A 1 166 ? -25.553 3.858 4.932 1.00 41.16 166 GLU A C 1
ATOM 1276 O O . GLU A 1 166 ? -26.241 4.478 5.724 1.00 41.16 166 GLU A O 1
ATOM 1281 N N . GLU A 1 167 ? -25.242 2.563 5.124 1.00 42.22 167 GLU A N 1
ATOM 1282 C CA . GLU A 1 167 ? -25.607 1.864 6.368 1.00 42.22 167 GLU A CA 1
ATOM 1283 C C . GLU A 1 167 ? -24.929 2.492 7.587 1.00 42.22 167 GLU A C 1
ATOM 1285 O O . GLU A 1 167 ? -25.641 2.840 8.512 1.00 42.22 167 GLU A O 1
ATOM 1290 N N . ALA A 1 168 ? -23.617 2.758 7.584 1.00 42.19 168 ALA A N 1
ATOM 1291 C CA . ALA A 1 168 ? -22.954 3.442 8.695 1.00 42.19 168 ALA A CA 1
ATOM 1292 C C . ALA A 1 168 ? -23.549 4.833 8.921 1.00 42.19 168 ALA A C 1
ATOM 1294 O O . ALA A 1 168 ? -23.837 5.172 10.056 1.00 42.19 168 ALA A O 1
ATOM 1295 N N . LYS A 1 169 ? -23.817 5.626 7.875 1.00 45.34 169 LYS A N 1
ATOM 1296 C CA . LYS A 1 169 ? -24.473 6.941 7.994 1.00 45.34 169 LYS A CA 1
ATOM 1297 C C . LYS A 1 169 ? -25.928 6.851 8.470 1.00 45.34 169 LYS A C 1
ATOM 1299 O O . LYS A 1 169 ? -26.342 7.714 9.238 1.00 45.34 169 LYS A O 1
ATOM 1304 N N . LEU A 1 170 ? -26.704 5.845 8.054 1.00 43.59 170 LEU A N 1
ATOM 1305 C CA . LEU A 1 170 ? -28.078 5.606 8.520 1.00 43.59 170 LEU A CA 1
ATOM 1306 C C . LEU A 1 170 ? -28.114 5.054 9.949 1.00 43.59 170 LEU A C 1
ATOM 1308 O O . LEU A 1 170 ? -29.027 5.408 10.689 1.00 43.59 170 LEU A O 1
ATOM 1312 N N . GLU A 1 171 ? -27.156 4.217 10.346 1.00 43.03 171 GLU A N 1
ATOM 1313 C CA . GLU A 1 171 ? -26.961 3.752 11.726 1.00 43.03 171 GLU A CA 1
ATOM 1314 C C . GLU A 1 171 ? -26.560 4.953 12.609 1.00 43.03 171 GLU A C 1
ATOM 1316 O O . GLU A 1 171 ? -27.197 5.201 13.630 1.00 43.03 171 GLU A O 1
ATOM 1321 N N . ILE A 1 172 ? -25.630 5.798 12.134 1.00 43.09 172 ILE A N 1
ATOM 1322 C CA . ILE A 1 172 ? -25.213 7.075 12.747 1.00 43.09 172 ILE A CA 1
ATOM 1323 C C . ILE A 1 172 ? -26.398 8.037 12.928 1.00 43.09 172 ILE A C 1
ATOM 1325 O O . ILE A 1 172 ? -26.564 8.629 13.994 1.00 43.09 172 ILE A O 1
ATOM 1329 N N . GLN A 1 173 ? -27.247 8.203 11.908 1.00 42.88 173 GLN A N 1
ATOM 1330 C CA . GLN A 1 173 ? -28.405 9.103 11.974 1.00 42.88 173 GLN A CA 1
ATOM 1331 C C . GLN A 1 173 ? -29.566 8.544 12.805 1.00 42.88 173 GLN A C 1
ATOM 1333 O O . GLN A 1 173 ? -30.290 9.323 13.422 1.00 42.88 173 GLN A O 1
ATOM 1338 N N . LYS A 1 174 ? -29.757 7.220 12.857 1.00 42.59 174 LYS A N 1
ATOM 1339 C CA . LYS A 1 174 ? -30.776 6.592 13.716 1.00 42.59 174 LYS A CA 1
ATOM 1340 C C . LYS A 1 174 ? -30.406 6.646 15.200 1.00 42.59 174 LYS A C 1
ATOM 1342 O O . LYS A 1 174 ? -31.310 6.678 16.030 1.00 42.59 174 LYS A O 1
ATOM 1347 N N . GLU A 1 175 ? -29.117 6.682 15.533 1.00 44.78 175 GLU A N 1
ATOM 1348 C CA . GLU A 1 175 ? -28.624 6.716 16.920 1.00 44.78 175 GLU A CA 1
ATOM 1349 C C . GLU A 1 175 ? -28.370 8.144 17.445 1.00 44.78 175 GLU A C 1
ATOM 1351 O O . GLU A 1 175 ? -28.479 8.390 18.645 1.00 44.78 175 GLU A O 1
ATOM 1356 N N . SER A 1 176 ? -28.179 9.124 16.553 1.00 38.56 176 SER A N 1
ATOM 1357 C CA . SER A 1 176 ? -28.097 10.566 16.862 1.00 38.56 176 SER A CA 1
ATOM 1358 C C . SER A 1 176 ? -29.345 11.154 17.547 1.00 38.56 176 SER A C 1
ATOM 1360 O O . SER A 1 176 ? -29.305 12.303 17.990 1.00 38.56 176 SER A O 1
ATOM 1362 N N . LEU A 1 177 ? -30.451 10.411 17.641 1.00 38.00 177 LEU A N 1
ATOM 1363 C CA . LEU A 1 177 ? -31.682 10.881 18.277 1.00 38.00 177 LEU A CA 1
ATOM 1364 C C . LEU A 1 177 ? -31.703 10.735 19.806 1.00 38.00 177 LEU A C 1
ATOM 1366 O O . LEU A 1 177 ? -32.722 11.096 20.395 1.00 38.00 177 LEU A O 1
ATOM 1370 N N . HIS A 1 178 ? -30.676 10.162 20.453 1.00 39.31 178 HIS A N 1
ATOM 1371 C CA . HIS A 1 178 ? -30.804 9.750 21.860 1.00 39.31 178 HIS A CA 1
ATOM 1372 C C . HIS A 1 178 ? -29.850 10.321 22.908 1.00 39.31 178 HIS A C 1
ATOM 1374 O O . HIS A 1 178 ? -30.156 10.101 24.066 1.00 39.31 178 HIS A O 1
ATOM 1380 N N . GLU A 1 179 ? -28.817 11.113 22.610 1.00 39.34 179 GLU A N 1
ATOM 1381 C CA . GLU A 1 179 ? -28.180 11.988 23.620 1.00 39.34 179 GLU A CA 1
ATOM 1382 C C . GLU A 1 179 ? -27.105 12.877 22.971 1.00 39.34 179 GLU A C 1
ATOM 1384 O O . GLU A 1 179 ? -26.488 12.503 21.977 1.00 39.34 179 GLU A O 1
ATOM 1389 N N . GLY A 1 180 ? -26.926 14.095 23.493 1.00 40.91 180 GLY A N 1
ATOM 1390 C CA . GLY A 1 180 ? -26.153 15.172 22.864 1.00 40.91 180 GLY A CA 1
ATOM 1391 C C . GLY A 1 180 ? -24.700 14.814 22.521 1.00 40.91 180 GLY A C 1
ATOM 1392 O O . GLY A 1 180 ? -23.907 14.468 23.393 1.00 40.91 180 GLY A O 1
ATOM 1393 N N . ILE A 1 181 ? -24.344 14.982 21.243 1.00 39.66 181 ILE A N 1
ATOM 1394 C CA . ILE A 1 181 ? -23.040 14.626 20.646 1.00 39.66 181 ILE A CA 1
ATOM 1395 C C . ILE A 1 181 ? -21.906 15.615 21.004 1.00 39.66 181 ILE A C 1
ATOM 1397 O O . ILE A 1 181 ? -20.737 15.348 20.736 1.00 39.66 181 ILE A O 1
ATOM 1401 N N . ASP A 1 182 ? -22.184 16.716 21.700 1.00 37.78 182 ASP A N 1
ATOM 1402 C CA . ASP A 1 182 ? -21.192 17.785 21.904 1.00 37.78 182 ASP A CA 1
ATOM 1403 C C . ASP A 1 182 ? -20.083 17.493 22.943 1.00 37.78 182 ASP A C 1
ATOM 1405 O O . ASP A 1 182 ? -19.254 18.368 23.199 1.00 37.78 182 ASP A O 1
ATOM 1409 N N . GLN A 1 183 ? -20.008 16.300 23.557 1.00 40.47 183 GLN A N 1
ATOM 1410 C CA . GLN A 1 183 ? -19.014 16.020 24.617 1.00 40.47 183 GLN A CA 1
ATOM 1411 C C . GLN A 1 183 ? -18.347 14.632 24.595 1.00 40.47 183 GLN A C 1
ATOM 1413 O O . GLN A 1 183 ? -17.922 14.140 25.643 1.00 40.47 183 GLN A O 1
ATOM 1418 N N . ILE A 1 184 ? -18.166 13.996 23.433 1.00 43.84 184 ILE A N 1
ATOM 1419 C CA . ILE A 1 184 ? -17.308 12.797 23.366 1.00 43.84 184 ILE A CA 1
ATOM 1420 C C . ILE A 1 184 ? -15.835 13.232 23.455 1.00 43.84 184 ILE A C 1
ATOM 1422 O O . ILE A 1 184 ? -15.199 13.586 22.464 1.00 43.84 184 ILE A O 1
ATOM 1426 N N . GLN A 1 185 ? -15.285 13.227 24.671 1.00 49.88 185 GLN A N 1
ATOM 1427 C CA . GLN A 1 185 ? -13.847 13.375 24.900 1.00 49.88 185 GLN A CA 1
ATOM 1428 C C . GLN A 1 185 ? -13.133 12.157 24.291 1.00 49.88 185 GLN A C 1
ATOM 1430 O O . GLN A 1 185 ? -13.506 11.025 24.617 1.00 49.88 185 GLN A O 1
ATOM 1435 N N . PRO A 1 186 ? -12.123 12.338 23.421 1.00 55.47 186 PRO A N 1
ATOM 1436 C CA . PRO A 1 186 ? -11.358 11.218 22.901 1.00 55.47 186 PRO A CA 1
ATOM 1437 C C . PRO A 1 186 ? -10.801 10.378 24.040 1.00 55.47 186 PRO A C 1
ATOM 1439 O O . PRO A 1 186 ? -10.184 10.908 24.965 1.00 55.47 186 PRO A O 1
ATOM 1442 N N . SER A 1 187 ? -11.020 9.064 23.986 1.00 60.38 187 SER A N 1
ATOM 1443 C CA . SER A 1 187 ? -10.463 8.193 25.009 1.00 60.38 187 SER A CA 1
ATOM 1444 C C . SER A 1 187 ? -8.935 8.263 24.927 1.00 60.38 187 SER A C 1
ATOM 1446 O O . SER A 1 187 ? -8.327 7.975 23.896 1.00 60.38 187 SER A O 1
ATOM 1448 N N . ASP A 1 188 ? -8.287 8.637 26.031 1.00 73.25 188 ASP A N 1
ATOM 1449 C CA . ASP A 1 188 ? -6.825 8.767 26.120 1.00 73.25 188 ASP A CA 1
ATOM 1450 C C . ASP A 1 188 ? -6.065 7.438 25.925 1.00 73.25 188 ASP A C 1
ATOM 1452 O O . ASP A 1 188 ? -4.841 7.386 26.033 1.00 73.25 188 ASP A O 1
ATOM 1456 N N . LYS A 1 189 ? -6.775 6.337 25.652 1.00 87.69 189 LYS A N 1
ATOM 1457 C CA . LYS A 1 189 ? -6.228 4.979 25.559 1.00 87.69 189 LYS A CA 1
ATOM 1458 C C . LYS A 1 189 ? -5.842 4.580 24.137 1.00 87.69 189 LYS A C 1
ATOM 1460 O O . LYS A 1 189 ? -5.001 3.690 23.975 1.00 87.69 189 LYS A O 1
ATOM 1465 N N . HIS A 1 190 ? -6.426 5.215 23.122 1.00 90.12 190 HIS A N 1
ATOM 1466 C CA . HIS A 1 190 ? -6.250 4.825 21.726 1.00 90.12 190 HIS A CA 1
ATOM 1467 C C . HIS A 1 190 ? -5.552 5.910 20.901 1.00 90.12 190 HIS A C 1
ATOM 1469 O O . HIS A 1 190 ? -5.699 7.108 21.129 1.00 90.12 190 HIS A O 1
ATOM 1475 N N . PHE A 1 191 ? -4.762 5.446 19.941 1.00 91.62 191 PHE A N 1
ATOM 1476 C CA . PHE A 1 191 ? -4.091 6.215 18.907 1.00 91.62 191 PHE A CA 1
ATOM 1477 C C . PHE A 1 191 ? -4.658 5.773 17.561 1.00 91.62 191 PHE A C 1
ATOM 1479 O O . PHE A 1 191 ? -4.746 4.575 17.296 1.00 91.62 191 PHE A O 1
ATOM 1486 N N . TYR A 1 192 ? -5.071 6.717 16.726 1.00 93.19 192 TYR A N 1
ATOM 1487 C CA . TYR A 1 192 ? -5.751 6.410 15.472 1.00 93.19 192 TYR A CA 1
ATOM 1488 C C . TYR A 1 192 ? -4.825 6.641 14.286 1.00 93.19 192 TYR A C 1
ATOM 1490 O O . TYR A 1 192 ? -4.089 7.629 14.238 1.00 93.19 192 TYR A O 1
ATOM 1498 N N . VAL A 1 193 ? -4.889 5.724 13.324 1.00 94.88 193 VAL A N 1
ATOM 1499 C CA . VAL A 1 193 ? -4.064 5.732 12.116 1.00 94.88 193 VAL A CA 1
ATOM 1500 C C . VAL A 1 193 ? -4.953 5.607 10.895 1.00 94.88 193 VAL A C 1
ATOM 1502 O O . VAL A 1 193 ? -5.882 4.799 10.883 1.00 94.88 193 VAL A O 1
ATOM 1505 N N . VAL A 1 194 ? -4.645 6.387 9.866 1.00 96.00 194 VAL A N 1
ATOM 1506 C CA . VAL A 1 194 ? -5.311 6.342 8.562 1.00 96.00 194 VAL A CA 1
ATOM 1507 C C . VAL A 1 194 ? -4.290 6.213 7.444 1.00 96.00 194 VAL A C 1
ATOM 1509 O O . VAL A 1 194 ? -3.157 6.667 7.589 1.00 96.00 194 VAL A O 1
ATOM 1512 N N . GLY A 1 195 ? -4.682 5.638 6.314 1.00 96.19 195 GLY A N 1
ATOM 1513 C CA . GLY A 1 195 ? -3.815 5.583 5.142 1.00 96.19 195 GLY A CA 1
ATOM 1514 C C . GLY A 1 195 ? -4.309 4.632 4.063 1.00 96.19 195 GLY A C 1
ATOM 1515 O O . GLY A 1 195 ? -5.436 4.138 4.129 1.00 96.19 195 GLY A O 1
ATOM 1516 N N . ASP A 1 196 ? -3.449 4.382 3.080 1.00 97.69 196 ASP A N 1
ATOM 1517 C CA . ASP A 1 196 ? -3.677 3.419 2.008 1.00 97.69 196 ASP A CA 1
ATOM 1518 C C . ASP A 1 196 ? -3.024 2.080 2.429 1.00 97.69 196 ASP A C 1
ATOM 1520 O O . ASP A 1 196 ? -1.819 2.016 2.665 1.00 97.69 196 ASP A O 1
ATOM 1524 N N . ALA A 1 197 ? -3.810 1.011 2.575 1.00 98.00 197 ALA A N 1
ATOM 1525 C CA . ALA A 1 197 ? -3.344 -0.307 3.020 1.00 98.00 197 ALA A CA 1
ATOM 1526 C C . ALA A 1 197 ? -2.609 -1.078 1.913 1.00 98.00 197 ALA A C 1
ATOM 1528 O O . ALA A 1 197 ? -1.610 -1.746 2.173 1.00 98.00 197 ALA A O 1
ATOM 1529 N N . ILE A 1 198 ? -3.139 -1.022 0.688 1.00 98.25 198 ILE A N 1
ATOM 1530 C CA . ILE A 1 198 ? -2.594 -1.691 -0.497 1.00 98.25 198 ILE A CA 1
ATOM 1531 C C . ILE A 1 198 ? -3.166 -1.053 -1.766 1.00 98.25 198 ILE A C 1
ATOM 1533 O O . ILE A 1 198 ? -4.350 -0.712 -1.817 1.00 98.25 198 ILE A O 1
ATOM 1537 N N . HIS A 1 199 ? -2.340 -0.931 -2.800 1.00 97.88 199 HIS A N 1
ATOM 1538 C CA . HIS A 1 199 ? -2.738 -0.489 -4.134 1.00 97.88 199 HIS A CA 1
ATOM 1539 C C . HIS A 1 199 ? -2.914 -1.671 -5.093 1.00 97.88 199 HIS A C 1
ATOM 1541 O O . HIS A 1 199 ? -2.267 -2.711 -4.954 1.00 97.88 199 HIS A O 1
ATOM 1547 N N . ALA A 1 200 ? -3.724 -1.481 -6.134 1.00 97.00 200 ALA A N 1
ATOM 1548 C CA . ALA A 1 200 ? -3.749 -2.366 -7.292 1.00 97.00 200 ALA A CA 1
ATOM 1549 C C . ALA A 1 200 ? -2.420 -2.240 -8.052 1.00 97.00 200 ALA A C 1
ATOM 1551 O O . ALA A 1 200 ? -2.208 -1.295 -8.811 1.00 97.00 200 ALA A O 1
ATOM 1552 N N . THR A 1 201 ? -1.479 -3.141 -7.771 1.00 97.00 201 THR A N 1
ATOM 1553 C CA . THR A 1 201 ? -0.106 -3.077 -8.280 1.00 97.00 201 THR A CA 1
ATOM 1554 C C . THR A 1 201 ? 0.595 -4.432 -8.191 1.00 97.00 201 THR A C 1
ATOM 1556 O O . THR A 1 201 ? 0.101 -5.370 -7.563 1.00 97.00 201 THR A O 1
ATOM 1559 N N . THR A 1 202 ? 1.788 -4.522 -8.777 1.00 97.50 202 THR A N 1
ATOM 1560 C CA . THR A 1 202 ? 2.750 -5.591 -8.496 1.00 97.50 202 THR A CA 1
ATOM 1561 C C . THR A 1 202 ? 3.736 -5.106 -7.442 1.00 97.50 202 THR A C 1
ATOM 1563 O O . THR A 1 202 ? 4.489 -4.160 -7.658 1.00 97.50 202 THR A O 1
ATOM 1566 N N . THR A 1 203 ? 3.714 -5.755 -6.284 1.00 97.62 203 THR A N 1
ATOM 1567 C CA . THR A 1 203 ? 4.551 -5.410 -5.127 1.00 97.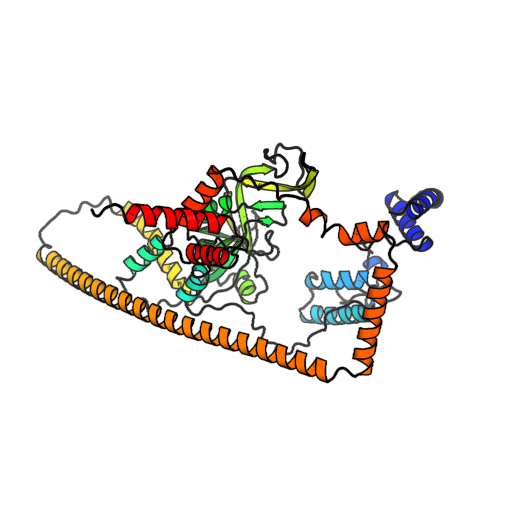62 203 THR A CA 1
ATOM 1568 C C . THR A 1 203 ? 6.005 -5.856 -5.304 1.00 97.62 203 THR A C 1
ATOM 1570 O O . THR A 1 203 ? 6.324 -6.666 -6.175 1.00 97.62 203 THR A O 1
ATOM 1573 N N . ALA A 1 204 ? 6.895 -5.396 -4.420 1.00 96.69 204 ALA A N 1
ATOM 1574 C CA . ALA A 1 204 ? 8.298 -5.818 -4.378 1.00 96.69 204 ALA A CA 1
ATOM 1575 C C . ALA A 1 204 ? 8.475 -7.334 -4.157 1.00 96.69 204 ALA A C 1
ATOM 1577 O O . ALA A 1 204 ? 9.474 -7.909 -4.583 1.00 96.69 204 ALA A O 1
ATOM 1578 N N . ASN A 1 205 ? 7.480 -7.995 -3.553 1.00 96.69 205 ASN A N 1
ATOM 1579 C CA . ASN A 1 205 ? 7.451 -9.449 -3.379 1.00 96.69 205 ASN A CA 1
ATOM 1580 C C . ASN A 1 205 ? 6.933 -10.194 -4.621 1.00 96.69 205 ASN A C 1
ATOM 1582 O O . ASN A 1 205 ? 6.684 -11.394 -4.551 1.00 96.69 205 ASN A O 1
ATOM 1586 N N . LEU A 1 206 ? 6.753 -9.495 -5.748 1.00 98.00 206 LEU A N 1
ATOM 1587 C CA . LEU A 1 206 ? 6.278 -10.053 -7.017 1.00 98.00 206 LEU A CA 1
ATOM 1588 C C . LEU A 1 206 ? 4.880 -10.677 -6.918 1.00 98.00 206 LEU A C 1
ATOM 1590 O O . LEU A 1 206 ? 4.542 -11.589 -7.671 1.00 98.00 206 LEU A O 1
ATOM 1594 N N . HIS A 1 207 ? 4.064 -10.156 -6.002 1.00 98.06 207 HIS A N 1
ATOM 1595 C CA . HIS A 1 207 ? 2.631 -10.412 -5.958 1.00 98.06 207 HIS A CA 1
ATOM 1596 C C . HIS A 1 207 ? 1.890 -9.275 -6.646 1.00 98.06 207 HIS A C 1
ATOM 1598 O O . HIS A 1 207 ? 2.071 -8.111 -6.274 1.00 98.06 207 HIS A O 1
ATOM 1604 N N . THR A 1 208 ? 1.062 -9.626 -7.622 1.00 98.06 208 THR A N 1
ATOM 1605 C CA . THR A 1 208 ? 0.175 -8.712 -8.335 1.00 98.06 208 THR A CA 1
ATOM 1606 C C . THR A 1 208 ? -1.204 -8.746 -7.690 1.00 98.06 208 THR A C 1
ATOM 1608 O O . THR A 1 208 ? -1.854 -9.791 -7.632 1.00 98.06 208 THR A O 1
ATOM 1611 N N . TYR A 1 209 ? -1.643 -7.585 -7.218 1.00 97.88 209 TYR A N 1
ATOM 1612 C CA . TYR A 1 209 ? -2.972 -7.351 -6.675 1.00 97.88 209 TYR A CA 1
ATOM 1613 C C . TYR A 1 209 ? -3.816 -6.651 -7.734 1.00 97.88 209 TYR A C 1
ATOM 1615 O O . TYR A 1 209 ? -3.528 -5.518 -8.120 1.00 97.88 209 TYR A O 1
ATOM 1623 N N . LEU A 1 210 ? -4.840 -7.343 -8.223 1.00 97.06 210 LEU A N 1
ATOM 1624 C CA . LEU A 1 210 ? -5.748 -6.803 -9.227 1.00 97.06 210 LEU A CA 1
ATOM 1625 C C . LEU A 1 210 ? -6.807 -5.921 -8.567 1.00 97.06 210 LEU A C 1
ATOM 1627 O O . LEU A 1 210 ? -7.243 -6.195 -7.449 1.00 97.06 210 LEU A O 1
ATOM 1631 N N . ALA A 1 211 ? -7.221 -4.863 -9.261 1.00 96.69 211 ALA A N 1
ATOM 1632 C CA . ALA A 1 211 ? -8.163 -3.884 -8.728 1.00 96.69 211 ALA A CA 1
ATOM 1633 C C . ALA A 1 211 ? -9.508 -4.527 -8.361 1.00 96.69 211 ALA A C 1
ATOM 1635 O O . ALA A 1 211 ? -10.033 -4.285 -7.280 1.00 96.69 211 ALA A O 1
ATOM 1636 N N . GLU A 1 212 ? -10.017 -5.401 -9.225 1.00 96.00 212 GLU A N 1
ATOM 1637 C CA . GLU A 1 212 ? -11.266 -6.128 -9.020 1.00 96.00 212 GLU A CA 1
ATOM 1638 C C . GLU A 1 212 ? -11.206 -7.097 -7.828 1.00 96.00 212 GLU A C 1
ATOM 1640 O O . GLU A 1 212 ? -12.187 -7.245 -7.102 1.00 96.00 212 GLU A O 1
ATOM 1645 N N . GLU A 1 213 ? -10.049 -7.716 -7.577 1.00 97.81 213 GLU A N 1
ATOM 1646 C CA . GLU A 1 213 ? -9.857 -8.618 -6.435 1.00 97.81 213 GLU A CA 1
ATOM 1647 C C . GLU A 1 213 ? -9.746 -7.828 -5.126 1.00 97.81 213 GLU A C 1
ATOM 1649 O O . GLU A 1 213 ? -10.290 -8.239 -4.102 1.00 97.81 213 GLU A O 1
ATOM 1654 N N . LEU A 1 214 ? -9.069 -6.675 -5.153 1.00 97.94 214 LEU A N 1
ATOM 1655 C CA . LEU A 1 214 ? -8.966 -5.783 -3.999 1.00 97.94 214 LEU A CA 1
ATOM 1656 C C . LEU A 1 214 ? -10.316 -5.159 -3.631 1.00 97.94 214 LEU A C 1
ATOM 1658 O O . LEU A 1 214 ? -10.652 -5.114 -2.448 1.00 97.94 214 LEU A O 1
ATOM 1662 N N . GLU A 1 215 ? -11.105 -4.719 -4.615 1.00 97.50 215 GLU A N 1
ATOM 1663 C CA . GLU A 1 215 ? -12.448 -4.169 -4.393 1.00 97.50 215 GLU A CA 1
ATOM 1664 C C . GLU A 1 215 ? -13.323 -5.168 -3.624 1.00 97.50 215 GLU A C 1
ATOM 1666 O O . GLU A 1 215 ? -13.875 -4.826 -2.580 1.00 97.50 215 GLU A O 1
ATOM 1671 N N . VAL A 1 216 ? -13.359 -6.431 -4.064 1.00 97.19 216 VAL A N 1
ATOM 1672 C CA . VAL A 1 216 ? -14.124 -7.498 -3.396 1.00 97.19 216 VAL A CA 1
ATOM 1673 C C . VAL A 1 216 ? -13.541 -7.850 -2.023 1.00 97.19 216 VAL A C 1
ATOM 1675 O O . VAL A 1 216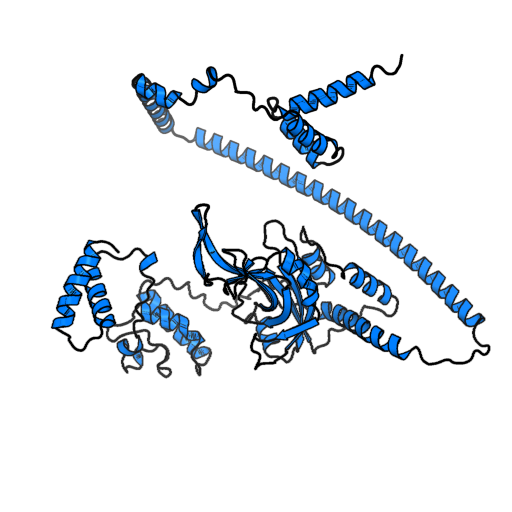 ? -14.281 -8.061 -1.064 1.00 97.19 216 VAL A O 1
ATOM 1678 N N . ALA A 1 217 ? -12.214 -7.906 -1.896 1.00 97.75 217 ALA A N 1
ATOM 1679 C CA . ALA A 1 217 ? -11.561 -8.287 -0.647 1.00 97.75 217 ALA A CA 1
ATOM 1680 C C . ALA A 1 217 ? -11.616 -7.201 0.437 1.00 97.75 217 ALA A C 1
ATOM 1682 O O . ALA A 1 217 ? -11.371 -7.512 1.605 1.00 97.75 217 ALA A O 1
ATOM 1683 N N . THR A 1 218 ? -11.921 -5.949 0.083 1.00 97.81 218 THR A N 1
ATOM 1684 C CA . THR A 1 218 ? -11.870 -4.778 0.977 1.00 97.81 218 THR A CA 1
ATOM 1685 C C . THR A 1 218 ? -12.615 -5.001 2.289 1.00 97.81 218 THR A C 1
ATOM 1687 O O . THR A 1 218 ? -12.056 -4.771 3.362 1.00 97.81 218 THR A O 1
ATOM 1690 N N . GLU A 1 219 ? -13.841 -5.521 2.225 1.00 95.75 219 GLU A N 1
ATOM 1691 C CA . GLU A 1 219 ? -14.678 -5.761 3.409 1.00 95.75 219 GLU A CA 1
ATOM 1692 C C . GLU A 1 219 ? -14.028 -6.741 4.392 1.00 95.75 219 GLU A C 1
ATOM 1694 O O . GLU A 1 219 ? -14.227 -6.652 5.602 1.00 95.75 219 GLU A O 1
ATOM 1699 N N . THR A 1 220 ? -13.184 -7.647 3.891 1.00 97.94 220 THR A N 1
ATOM 1700 C CA . THR A 1 220 ? -12.487 -8.621 4.732 1.00 97.94 220 THR A CA 1
ATOM 1701 C C . THR A 1 220 ? -11.365 -8.000 5.560 1.00 97.94 220 THR A C 1
ATOM 1703 O O . THR A 1 220 ? -10.905 -8.655 6.489 1.00 97.94 220 THR A O 1
ATOM 1706 N N . LEU A 1 221 ? -10.911 -6.774 5.267 1.00 97.75 221 LEU A N 1
ATOM 1707 C CA . LEU A 1 221 ? -9.900 -6.080 6.075 1.00 97.75 221 LEU A CA 1
ATOM 1708 C C . LEU A 1 221 ? -10.505 -5.442 7.331 1.00 97.75 221 LEU A C 1
ATOM 1710 O O . LEU A 1 221 ? -9.832 -5.344 8.360 1.00 97.75 221 LEU A O 1
ATOM 1714 N N . THR A 1 222 ? -11.774 -5.039 7.273 1.00 96.38 222 THR A N 1
ATOM 1715 C CA . THR A 1 222 ? -12.477 -4.461 8.419 1.00 96.38 222 THR A CA 1
ATOM 1716 C C . THR A 1 222 ? -12.503 -5.451 9.583 1.00 96.38 222 THR A C 1
ATOM 1718 O O . THR A 1 222 ? -12.811 -6.634 9.445 1.00 96.38 222 THR A O 1
ATOM 1721 N N . GLY A 1 223 ? -12.125 -4.970 10.762 1.00 95.19 223 GLY A N 1
ATOM 1722 C CA . GLY A 1 223 ? -12.051 -5.757 11.983 1.00 95.19 223 GLY A CA 1
ATOM 1723 C C . GLY A 1 223 ? -10.818 -6.651 12.127 1.00 95.19 223 GLY A C 1
ATOM 1724 O O . GLY A 1 223 ? -10.687 -7.319 13.158 1.00 95.19 223 GLY A O 1
ATOM 1725 N N . LYS A 1 224 ? -9.898 -6.666 11.155 1.00 97.38 224 LYS A N 1
ATOM 1726 C CA . LYS A 1 224 ? -8.646 -7.430 11.255 1.00 97.38 224 LYS A CA 1
ATOM 1727 C C . LYS A 1 224 ? -7.665 -6.794 12.246 1.00 97.38 224 LYS A C 1
ATOM 1729 O O . LYS A 1 224 ? -7.714 -5.581 12.466 1.00 97.38 224 LYS A O 1
ATOM 1734 N N . PRO A 1 225 ? -6.798 -7.600 12.887 1.00 97.00 225 PRO A N 1
ATOM 1735 C CA . PRO A 1 225 ? -5.794 -7.083 13.807 1.00 97.00 225 PRO A CA 1
ATOM 1736 C C . PRO A 1 225 ? -4.796 -6.176 13.086 1.00 97.00 225 PRO A C 1
ATOM 1738 O O . PRO A 1 225 ? -4.474 -6.389 11.914 1.00 97.00 225 PRO A O 1
ATOM 1741 N N . VAL A 1 226 ? -4.292 -5.192 13.829 1.00 97.38 226 VAL A N 1
ATOM 1742 C CA . VAL A 1 226 ? -3.105 -4.424 13.451 1.00 97.38 226 VAL A CA 1
ATOM 1743 C C . VAL A 1 226 ? -1.904 -5.030 14.164 1.00 97.38 226 VAL A C 1
ATOM 1745 O O . VAL A 1 226 ? -1.946 -5.210 15.382 1.00 97.38 226 VAL A O 1
ATOM 1748 N N . MET A 1 227 ? -0.843 -5.334 13.429 1.00 96.44 227 MET A N 1
ATOM 1749 C CA . MET A 1 227 ? 0.378 -5.970 13.929 1.00 96.44 227 MET A CA 1
ATOM 1750 C C . MET A 1 227 ? 1.612 -5.100 13.660 1.00 96.44 227 MET A C 1
ATOM 1752 O O . MET A 1 227 ? 1.539 -4.130 12.910 1.00 96.44 227 MET A O 1
ATOM 1756 N N . VAL A 1 228 ? 2.747 -5.414 14.287 1.00 94.31 228 VAL A N 1
ATOM 1757 C CA . VAL A 1 228 ? 4.038 -4.729 14.032 1.00 94.31 228 VAL A CA 1
ATOM 1758 C C . VAL A 1 228 ? 4.813 -5.384 12.881 1.00 94.31 228 VAL A C 1
ATOM 1760 O O . VAL A 1 228 ? 5.681 -4.776 12.270 1.00 94.31 228 VAL A O 1
ATOM 1763 N N . ASP A 1 229 ? 4.504 -6.633 12.549 1.00 91.88 229 ASP A N 1
ATOM 1764 C CA . ASP A 1 229 ? 5.102 -7.351 11.426 1.00 91.88 229 ASP A CA 1
ATOM 1765 C C . ASP A 1 229 ? 4.155 -8.458 10.925 1.00 91.88 229 ASP A C 1
ATOM 1767 O O . ASP A 1 229 ? 3.000 -8.532 11.343 1.00 91.88 229 ASP A O 1
ATOM 1771 N N . HIS A 1 230 ? 4.627 -9.269 9.973 1.00 89.50 230 HIS A N 1
ATOM 1772 C CA . HIS A 1 230 ? 3.918 -10.450 9.455 1.00 89.50 230 HIS A CA 1
ATOM 1773 C C . HIS A 1 230 ? 4.353 -11.754 10.138 1.00 89.50 230 HIS A C 1
ATOM 1775 O O . HIS A 1 230 ? 4.102 -12.855 9.630 1.00 89.50 230 HIS A O 1
ATOM 1781 N N . SER A 1 231 ? 5.103 -11.664 11.238 1.00 86.12 231 SER A N 1
ATOM 1782 C CA . SER A 1 231 ? 5.649 -12.848 11.881 1.00 86.12 231 SER A CA 1
ATOM 1783 C C . SER A 1 231 ? 4.557 -13.538 12.700 1.00 86.12 231 SER A C 1
ATOM 1785 O O . SER A 1 231 ? 3.815 -12.926 13.462 1.00 86.12 231 SER A O 1
ATOM 1787 N N . LYS A 1 232 ? 4.456 -14.862 12.551 1.00 75.94 232 LYS A N 1
ATOM 1788 C CA . LYS A 1 232 ? 3.512 -15.673 13.337 1.00 75.94 232 LYS A CA 1
ATOM 1789 C C . LYS A 1 232 ? 3.914 -15.771 14.814 1.00 75.94 232 LYS A C 1
ATOM 1791 O O . LYS A 1 232 ? 3.099 -16.195 15.626 1.00 75.94 232 LYS A O 1
ATOM 1796 N N . GLU A 1 233 ? 5.167 -15.456 15.136 1.00 71.88 233 GLU A N 1
ATOM 1797 C CA . GLU A 1 233 ? 5.749 -15.608 16.473 1.00 71.88 233 GLU A CA 1
ATOM 1798 C C . GLU A 1 233 ? 5.526 -14.353 17.326 1.00 71.88 233 GLU A C 1
ATOM 1800 O O . GLU A 1 233 ? 5.206 -14.450 18.509 1.00 71.88 233 GLU A O 1
ATOM 1805 N N . SER A 1 234 ? 5.604 -13.175 16.706 1.00 63.06 234 SER A N 1
ATOM 1806 C CA . SER A 1 234 ? 5.193 -11.887 17.269 1.00 63.06 234 SER A CA 1
ATOM 1807 C C . SER A 1 234 ? 3.714 -11.672 16.984 1.00 63.06 234 SER A C 1
ATOM 1809 O O . SER A 1 234 ? 3.324 -10.818 16.196 1.00 63.06 234 SER A O 1
ATOM 1811 N N . ALA A 1 235 ? 2.857 -12.422 17.677 1.00 63.62 235 ALA A N 1
ATOM 1812 C CA . ALA A 1 235 ? 1.419 -12.148 17.748 1.00 63.62 235 ALA A CA 1
ATOM 1813 C C . ALA A 1 235 ? 1.118 -10.840 18.518 1.00 63.62 235 ALA A C 1
ATOM 1815 O O . ALA A 1 235 ? 0.173 -10.771 19.308 1.00 63.62 235 ALA A O 1
ATOM 1816 N N . ASP A 1 236 ? 1.943 -9.809 18.329 1.00 87.06 236 ASP A N 1
ATOM 1817 C CA . ASP A 1 236 ? 1.847 -8.533 19.011 1.00 87.06 236 ASP A CA 1
ATOM 1818 C C . ASP A 1 236 ? 0.795 -7.692 18.294 1.00 87.06 236 ASP A C 1
ATOM 1820 O O . ASP A 1 236 ? 1.058 -6.809 17.478 1.00 87.06 236 ASP A O 1
ATOM 1824 N N . ASN A 1 237 ? -0.452 -8.068 18.556 1.00 94.00 237 ASN A N 1
ATOM 1825 C CA . ASN A 1 237 ? -1.616 -7.326 18.134 1.00 94.00 237 ASN A CA 1
ATOM 1826 C C . ASN A 1 237 ? -1.608 -5.971 18.855 1.00 94.00 237 ASN A C 1
ATOM 1828 O O . ASN A 1 237 ? -1.866 -5.879 20.057 1.00 94.00 237 ASN A O 1
ATOM 1832 N N . VAL A 1 238 ? -1.319 -4.903 18.124 1.00 95.56 238 VAL A N 1
ATOM 1833 C CA . VAL A 1 238 ? -1.260 -3.539 18.657 1.00 95.56 238 VAL A CA 1
ATOM 1834 C C . VAL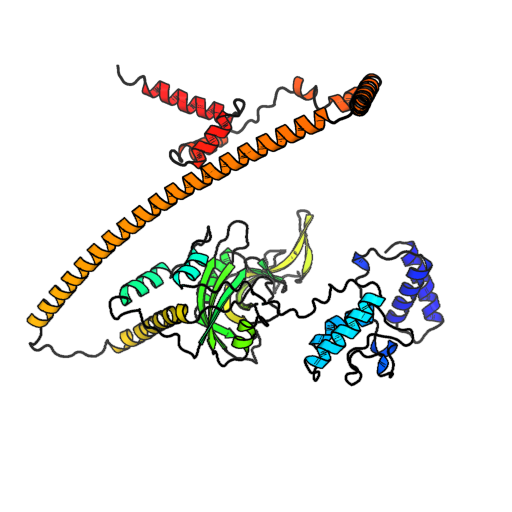 A 1 238 ? -2.590 -2.810 18.541 1.00 95.56 238 VAL A C 1
ATOM 1836 O O . VAL A 1 238 ? -2.752 -1.762 19.169 1.00 95.56 238 VAL A O 1
ATOM 1839 N N . GLY A 1 239 ? -3.541 -3.347 17.774 1.00 95.88 239 GLY A N 1
ATOM 1840 C CA . GLY A 1 239 ? -4.719 -2.608 17.355 1.00 95.88 239 GLY A CA 1
ATOM 1841 C C . GLY A 1 239 ? -5.717 -3.380 16.490 1.00 95.88 239 GLY A C 1
ATOM 1842 O O . GLY A 1 239 ? -5.644 -4.590 16.312 1.00 95.88 239 GLY A O 1
ATOM 1843 N N . LYS A 1 240 ? -6.688 -2.670 15.925 1.00 96.44 240 LYS A N 1
ATOM 1844 C CA . LYS A 1 240 ? -7.715 -3.253 15.051 1.00 96.44 240 LYS A CA 1
ATOM 1845 C C . LYS A 1 240 ? -8.051 -2.274 13.934 1.00 96.44 240 LYS A C 1
ATOM 1847 O O . LYS A 1 240 ? -8.187 -1.078 14.191 1.00 96.44 240 LYS A O 1
ATOM 1852 N N . VAL A 1 241 ? -8.204 -2.781 12.715 1.00 96.44 241 VAL A N 1
ATOM 1853 C CA . VAL A 1 241 ? -8.769 -2.010 11.606 1.00 96.44 241 VAL A CA 1
ATOM 1854 C C . VAL A 1 241 ? -10.248 -1.794 11.903 1.00 96.44 241 VAL A C 1
ATOM 1856 O O . VAL A 1 241 ? -10.993 -2.754 12.088 1.00 96.44 241 VAL A O 1
ATOM 1859 N N . LEU A 1 242 ? -10.664 -0.538 11.993 1.00 93.44 242 LEU A N 1
ATOM 1860 C CA . LEU A 1 242 ? -12.047 -0.166 12.273 1.00 93.44 242 LEU A CA 1
ATOM 1861 C C . LEU A 1 242 ? -12.885 -0.166 11.005 1.00 93.44 242 LEU A C 1
ATOM 1863 O O . LEU A 1 242 ? -13.999 -0.671 11.019 1.00 93.44 242 LEU A O 1
ATOM 1867 N N . VAL A 1 243 ? -12.335 0.385 9.923 1.00 94.19 243 VAL A N 1
ATOM 1868 C CA . VAL A 1 243 ? -13.000 0.503 8.625 1.00 94.19 243 VAL A CA 1
ATOM 1869 C C . VAL A 1 243 ? -11.948 0.380 7.530 1.00 94.19 243 VAL A C 1
ATOM 1871 O O . VAL A 1 243 ? -10.859 0.941 7.657 1.00 94.19 243 VAL A O 1
ATOM 1874 N N . ALA A 1 244 ? -12.287 -0.321 6.453 1.00 96.38 244 ALA A N 1
ATOM 1875 C CA . ALA A 1 244 ? -11.564 -0.312 5.190 1.00 96.38 244 ALA A CA 1
ATOM 1876 C C . ALA A 1 244 ? -12.523 0.061 4.049 1.00 96.38 244 ALA A C 1
ATOM 1878 O O . ALA A 1 244 ? -13.690 -0.322 4.073 1.00 96.38 244 ALA A O 1
ATOM 1879 N N . THR A 1 245 ? -12.060 0.839 3.072 1.00 95.62 245 THR A N 1
ATOM 1880 C CA . THR A 1 245 ? -12.860 1.307 1.930 1.00 95.62 245 THR A CA 1
ATOM 1881 C C . THR A 1 245 ? -12.063 1.174 0.640 1.00 95.62 245 THR A C 1
ATOM 1883 O O . THR A 1 245 ? -10.857 1.390 0.623 1.00 95.62 245 THR A O 1
ATOM 1886 N N . TRP A 1 246 ? -12.736 0.828 -0.455 1.00 96.81 246 TRP A N 1
ATOM 1887 C CA . TRP A 1 246 ? -12.128 0.809 -1.778 1.00 96.81 246 TRP A CA 1
ATOM 1888 C C . TRP A 1 246 ? -12.185 2.203 -2.399 1.00 96.81 246 TRP A C 1
ATOM 1890 O O . TRP A 1 246 ? -13.244 2.825 -2.476 1.00 96.81 246 TRP A O 1
ATOM 1900 N N . GLU A 1 247 ? -11.050 2.692 -2.879 1.00 94.56 247 GLU A N 1
ATOM 1901 C CA . GLU A 1 247 ? -10.959 3.939 -3.621 1.00 94.56 247 GLU A CA 1
ATOM 1902 C C . GLU A 1 247 ? -10.504 3.675 -5.048 1.00 94.56 247 GLU A C 1
ATOM 1904 O O . GLU A 1 247 ? -9.318 3.479 -5.327 1.00 94.56 247 GLU A O 1
ATOM 1909 N N . SER A 1 248 ? -11.458 3.754 -5.976 1.00 92.50 248 SER A N 1
ATOM 1910 C CA . SER A 1 248 ? -11.136 3.854 -7.393 1.00 92.50 248 SER A CA 1
ATOM 1911 C C . SER A 1 248 ? -10.712 5.285 -7.721 1.00 92.50 248 SER A C 1
ATOM 1913 O O . SER A 1 248 ? -11.447 6.243 -7.470 1.00 92.50 248 SER A O 1
ATOM 1915 N N . ARG A 1 249 ? -9.503 5.446 -8.257 1.00 83.50 249 ARG A N 1
ATOM 1916 C CA . ARG A 1 249 ? -8.940 6.751 -8.622 1.00 83.50 249 ARG A CA 1
ATOM 1917 C C . ARG A 1 249 ? -8.645 6.743 -10.125 1.00 83.50 249 ARG A C 1
ATOM 1919 O O . ARG A 1 249 ? -7.972 5.851 -10.626 1.00 83.50 249 ARG A O 1
ATOM 1926 N N . GLU A 1 250 ? -9.160 7.716 -10.876 1.00 79.56 250 GLU A N 1
ATOM 1927 C CA . GLU A 1 250 ? -8.785 7.866 -12.290 1.00 79.56 250 GLU A CA 1
ATOM 1928 C C . GLU A 1 250 ? -7.370 8.453 -12.395 1.00 79.56 250 GLU A C 1
ATOM 1930 O O . GLU A 1 250 ? -7.087 9.514 -11.839 1.00 79.56 250 GLU A O 1
ATOM 1935 N N . GLY A 1 251 ? -6.480 7.782 -13.132 1.00 76.94 251 GLY A N 1
ATOM 1936 C CA . GLY A 1 251 ? -5.109 8.254 -13.376 1.00 76.94 251 GLY A CA 1
ATOM 1937 C C . GLY A 1 251 ? -4.126 8.055 -12.215 1.00 76.94 251 GLY A C 1
ATOM 1938 O O . GLY A 1 251 ? -2.973 8.465 -12.328 1.00 76.94 251 GLY A O 1
ATOM 1939 N N . ILE A 1 252 ? -4.561 7.425 -11.124 1.00 79.12 252 ILE A N 1
ATOM 1940 C CA . ILE A 1 252 ? -3.725 6.939 -10.020 1.00 79.12 252 ILE A CA 1
ATOM 1941 C C . ILE A 1 252 ? -4.165 5.501 -9.749 1.00 79.12 252 ILE A C 1
ATOM 1943 O O . ILE A 1 252 ? -5.320 5.160 -9.991 1.00 79.12 252 ILE A O 1
ATOM 1947 N N . ASP A 1 253 ? -3.275 4.651 -9.250 1.00 87.19 253 ASP A N 1
ATOM 1948 C CA . ASP A 1 253 ? -3.676 3.289 -8.912 1.00 87.19 253 ASP A CA 1
ATOM 1949 C C . ASP A 1 253 ? -4.744 3.306 -7.816 1.00 87.19 253 ASP A C 1
ATOM 1951 O O . ASP A 1 253 ? -4.663 4.053 -6.836 1.00 87.19 253 ASP A O 1
ATOM 1955 N N . SER A 1 254 ? -5.773 2.489 -8.023 1.00 95.44 254 SER A N 1
ATOM 1956 C CA . SER A 1 254 ? -6.845 2.311 -7.050 1.00 95.44 254 SER A CA 1
ATOM 1957 C C . SER A 1 254 ? -6.295 1.615 -5.802 1.00 95.44 254 SER A C 1
ATOM 1959 O O . SER A 1 254 ? -5.349 0.829 -5.902 1.00 95.44 254 SER A O 1
ATOM 1961 N N . ALA A 1 255 ? -6.850 1.917 -4.633 1.00 97.31 255 ALA A N 1
ATOM 1962 C CA . ALA A 1 255 ? -6.297 1.468 -3.358 1.00 97.31 255 ALA A CA 1
ATOM 1963 C C . ALA A 1 255 ? -7.386 1.134 -2.343 1.00 97.31 255 ALA A C 1
ATOM 1965 O O . ALA A 1 255 ? -8.488 1.674 -2.395 1.00 97.31 255 ALA A O 1
ATOM 1966 N N . ILE A 1 256 ? -7.049 0.277 -1.383 1.00 97.62 256 ILE A N 1
ATOM 1967 C CA . ILE A 1 256 ? -7.838 0.113 -0.165 1.00 97.62 256 ILE A CA 1
ATOM 1968 C C . ILE A 1 256 ? -7.349 1.142 0.842 1.00 97.62 256 ILE A C 1
ATOM 1970 O O . ILE A 1 256 ? -6.182 1.113 1.223 1.00 97.62 256 ILE A O 1
ATOM 1974 N N . THR A 1 257 ? -8.230 2.020 1.297 1.00 96.94 257 THR A N 1
ATOM 1975 C CA . THR A 1 257 ? -7.959 2.954 2.390 1.00 96.94 257 THR A CA 1
ATOM 1976 C C . THR A 1 257 ? -8.516 2.415 3.693 1.00 96.94 257 THR A C 1
ATOM 1978 O O . THR A 1 257 ? -9.431 1.590 3.695 1.00 96.94 257 THR A O 1
ATOM 1981 N N . TYR A 1 258 ? -7.930 2.809 4.820 1.00 96.94 258 TYR A N 1
ATOM 1982 C CA . TYR A 1 258 ? -8.323 2.272 6.116 1.00 96.94 258 TYR A CA 1
ATOM 1983 C C . TYR A 1 258 ? -8.248 3.304 7.237 1.00 96.94 258 TYR A C 1
ATOM 1985 O O . TYR A 1 258 ? -7.519 4.296 7.168 1.00 96.94 258 TYR A O 1
ATOM 1993 N N . ILE A 1 259 ? -8.991 3.010 8.302 1.00 95.56 259 ILE A N 1
ATOM 1994 C CA . ILE A 1 259 ? -8.877 3.628 9.619 1.00 95.56 259 ILE A CA 1
ATOM 1995 C C . ILE A 1 259 ? -8.631 2.502 10.616 1.00 95.56 259 ILE A C 1
ATOM 1997 O O . ILE A 1 259 ? -9.366 1.513 10.645 1.00 95.56 259 ILE A O 1
ATOM 2001 N N . ALA A 1 260 ? -7.616 2.645 11.458 1.00 96.25 260 ALA A N 1
ATOM 2002 C CA . ALA A 1 260 ? -7.285 1.683 12.494 1.00 96.25 260 ALA A CA 1
ATOM 2003 C C . ALA A 1 260 ? -7.095 2.355 13.854 1.00 96.25 260 ALA A C 1
ATOM 2005 O O . ALA A 1 260 ? -6.589 3.474 13.942 1.00 96.25 260 ALA A O 1
ATOM 2006 N N . ARG A 1 261 ? -7.457 1.637 14.921 1.00 94.81 261 ARG A N 1
ATOM 2007 C CA . ARG A 1 261 ? -7.100 2.000 16.297 1.00 94.81 261 ARG A CA 1
ATOM 2008 C C . ARG A 1 261 ? -5.891 1.198 16.747 1.00 94.81 261 ARG A C 1
ATOM 2010 O O . ARG A 1 261 ? -5.835 -0.006 16.520 1.00 94.81 261 ARG A O 1
ATOM 2017 N N . ILE A 1 262 ? -4.964 1.852 17.425 1.00 95.38 262 ILE A N 1
ATOM 2018 C CA . ILE A 1 262 ? -3.761 1.293 18.041 1.00 95.38 262 ILE A CA 1
ATOM 2019 C C . ILE A 1 262 ? -3.782 1.660 19.528 1.00 95.38 262 ILE A C 1
ATOM 2021 O O . ILE A 1 262 ? -4.274 2.717 19.916 1.00 95.38 262 ILE A O 1
ATOM 2025 N N . ARG A 1 263 ? -3.256 0.797 20.396 1.00 94.62 263 ARG A N 1
ATOM 2026 C CA . ARG A 1 263 ? -3.067 1.121 21.819 1.00 94.62 263 ARG A CA 1
ATOM 2027 C C . ARG A 1 263 ? -2.063 2.272 21.952 1.00 94.62 263 ARG A C 1
ATOM 2029 O O . ARG A 1 263 ? -0.905 2.100 21.585 1.00 94.62 263 ARG A O 1
ATOM 2036 N N . LYS A 1 264 ? -2.468 3.412 22.528 1.00 93.81 264 LYS A N 1
ATOM 2037 C CA . LYS A 1 264 ? -1.600 4.601 22.686 1.00 93.81 264 LYS A CA 1
ATOM 2038 C C . LYS A 1 264 ? -0.342 4.306 23.510 1.00 93.81 264 LYS A C 1
ATOM 2040 O O . LYS A 1 264 ? 0.703 4.890 23.278 1.00 93.81 264 LYS A O 1
ATOM 2045 N N . SER A 1 265 ? -0.430 3.360 24.448 1.00 94.00 265 SER A N 1
ATOM 2046 C CA . SER A 1 265 ? 0.702 2.912 25.268 1.00 94.00 265 SER A CA 1
ATOM 2047 C C . SER A 1 265 ? 1.724 2.048 24.518 1.00 94.00 265 SER A C 1
ATOM 2049 O O . SER A 1 265 ? 2.738 1.676 25.104 1.00 94.00 265 SER A O 1
ATOM 2051 N N . HIS A 1 266 ? 1.442 1.634 23.279 1.00 95.44 266 HIS A N 1
ATOM 2052 C CA . HIS A 1 266 ? 2.349 0.799 22.501 1.00 95.44 266 HIS A CA 1
ATOM 2053 C C . HIS A 1 266 ? 3.413 1.669 21.804 1.00 95.44 266 HIS A C 1
ATOM 2055 O O . HIS A 1 266 ? 3.036 2.660 21.180 1.00 95.44 266 HIS A O 1
ATOM 2061 N N . PRO A 1 267 ? 4.711 1.293 21.803 1.00 95.50 267 PRO A N 1
ATOM 2062 C CA . PRO A 1 267 ? 5.783 2.103 21.201 1.00 95.50 267 PRO A CA 1
ATOM 2063 C C . PRO A 1 267 ? 5.575 2.465 19.722 1.00 95.50 267 PRO A C 1
ATOM 2065 O O . PRO A 1 267 ? 6.074 3.477 19.245 1.00 95.50 267 PRO A O 1
ATOM 2068 N N . VAL A 1 268 ? 4.814 1.647 18.989 1.00 95.56 268 VAL A N 1
ATOM 2069 C CA . VAL A 1 268 ? 4.484 1.913 17.580 1.00 95.56 268 VAL A CA 1
ATOM 2070 C C . VAL A 1 268 ? 3.639 3.179 17.397 1.00 95.56 268 VAL A C 1
ATOM 2072 O O . VAL A 1 268 ? 3.760 3.830 16.370 1.00 95.56 268 VAL A O 1
ATOM 2075 N N . ALA A 1 269 ? 2.805 3.546 18.377 1.00 95.38 269 ALA A N 1
ATOM 2076 C CA . ALA A 1 269 ? 1.997 4.760 18.300 1.00 95.38 269 ALA A CA 1
ATOM 2077 C C . ALA A 1 269 ? 2.898 6.003 18.288 1.00 95.38 269 ALA A C 1
ATOM 2079 O O . ALA A 1 269 ? 2.769 6.837 17.399 1.00 95.38 269 ALA A O 1
ATOM 2080 N N . GLU A 1 270 ? 3.869 6.060 19.205 1.00 94.56 270 GLU A N 1
ATOM 2081 C CA . GLU A 1 270 ? 4.876 7.127 19.255 1.00 94.56 270 GLU A CA 1
ATOM 2082 C C . GLU A 1 270 ? 5.722 7.151 17.975 1.00 94.56 270 GLU A C 1
ATOM 2084 O O . GLU A 1 270 ? 5.912 8.213 17.393 1.00 94.56 270 GLU A O 1
ATOM 2089 N N . ALA A 1 271 ? 6.164 5.986 17.484 1.00 95.56 271 ALA A N 1
ATOM 2090 C CA . ALA A 1 271 ? 6.945 5.894 16.248 1.00 95.56 271 ALA A CA 1
ATOM 2091 C C . ALA A 1 271 ? 6.189 6.438 15.020 1.00 95.56 271 ALA A C 1
ATOM 2093 O O . ALA A 1 271 ? 6.790 7.104 14.179 1.00 95.56 271 ALA A O 1
ATOM 2094 N N . ILE A 1 272 ? 4.878 6.191 14.922 1.00 95.12 272 ILE A N 1
ATOM 2095 C CA . ILE A 1 272 ? 4.038 6.768 13.862 1.00 95.12 272 ILE A CA 1
ATOM 2096 C C . ILE A 1 272 ? 3.845 8.271 14.081 1.00 95.12 272 ILE A C 1
ATOM 2098 O O . ILE A 1 272 ? 3.952 9.051 13.137 1.00 95.12 272 ILE A O 1
ATOM 2102 N N . GLU A 1 273 ? 3.582 8.693 15.318 1.00 92.88 273 GLU A N 1
ATOM 2103 C CA . GLU A 1 273 ? 3.358 10.099 15.672 1.00 92.88 273 GLU A CA 1
ATOM 2104 C C . GLU A 1 273 ? 4.562 10.987 15.323 1.00 92.88 273 GLU A C 1
ATOM 2106 O O . GLU A 1 273 ? 4.387 12.077 14.777 1.00 92.88 273 GLU A O 1
ATOM 2111 N N . VAL A 1 274 ? 5.784 10.508 15.576 1.00 92.81 274 VAL A N 1
ATOM 2112 C CA . VAL A 1 274 ? 7.022 11.235 15.243 1.00 92.81 274 VAL A CA 1
ATOM 2113 C C . VAL A 1 274 ? 7.492 11.020 13.798 1.00 92.81 274 VAL A C 1
ATOM 2115 O O . VAL A 1 274 ? 8.451 11.666 13.374 1.00 92.81 274 VAL A O 1
ATOM 2118 N N . GLY A 1 275 ? 6.819 10.153 13.033 1.00 91.56 275 GLY A N 1
ATOM 2119 C CA . GLY A 1 275 ? 7.142 9.855 11.635 1.00 91.56 275 GLY A CA 1
ATOM 2120 C C . GLY A 1 275 ? 8.348 8.931 11.429 1.00 91.56 275 GLY A C 1
ATOM 2121 O O . GLY A 1 275 ? 8.910 8.907 10.337 1.00 91.56 275 GLY A O 1
ATOM 2122 N N . ASP A 1 276 ? 8.758 8.176 12.451 1.00 94.31 276 ASP A N 1
ATOM 2123 C CA . ASP A 1 276 ? 9.785 7.131 12.320 1.00 94.31 276 ASP A CA 1
ATOM 2124 C C . ASP A 1 276 ? 9.262 5.920 11.525 1.00 94.31 276 ASP A C 1
ATOM 2126 O O . ASP A 1 276 ? 10.047 5.213 10.887 1.00 94.31 276 ASP A O 1
ATOM 2130 N N . ILE A 1 277 ? 7.946 5.674 11.568 1.00 95.31 277 ILE A N 1
ATOM 2131 C CA . ILE A 1 277 ? 7.257 4.680 10.739 1.00 95.31 277 ILE A CA 1
ATOM 2132 C C . ILE A 1 277 ? 5.994 5.306 10.148 1.00 95.31 277 ILE A C 1
ATOM 2134 O O . ILE A 1 277 ? 5.101 5.721 10.876 1.00 95.31 277 ILE A O 1
ATOM 2138 N N . ASP A 1 278 ? 5.895 5.326 8.826 1.00 96.69 278 ASP A N 1
ATOM 2139 C CA . ASP A 1 278 ? 4.797 5.944 8.074 1.00 96.69 278 ASP A CA 1
ATOM 2140 C C . ASP A 1 278 ? 4.212 5.005 7.008 1.00 96.69 278 ASP A C 1
ATOM 2142 O O . ASP A 1 278 ? 3.502 5.433 6.097 1.00 96.69 278 ASP A O 1
ATOM 2146 N N . THR A 1 279 ? 4.514 3.712 7.107 1.00 97.50 279 THR A N 1
ATOM 2147 C CA . THR A 1 279 ? 4.219 2.701 6.091 1.00 97.50 279 THR A CA 1
ATOM 2148 C C . THR A 1 279 ? 3.545 1.475 6.698 1.00 97.50 279 THR A C 1
ATOM 2150 O O . THR A 1 279 ? 3.723 1.141 7.875 1.00 97.50 279 THR A O 1
ATOM 2153 N N . VAL A 1 280 ? 2.728 0.803 5.883 1.00 97.75 280 VAL A N 1
ATOM 2154 C CA . VAL A 1 280 ? 2.019 -0.425 6.266 1.00 97.75 280 VAL A CA 1
ATOM 2155 C C . VAL A 1 280 ? 2.135 -1.493 5.199 1.00 97.75 280 VAL A C 1
ATOM 2157 O O . VAL A 1 280 ? 2.435 -1.224 4.044 1.00 97.75 280 VAL A O 1
ATOM 2160 N N . SER A 1 281 ? 1.870 -2.727 5.588 1.00 97.44 281 SER A N 1
ATOM 2161 C CA . SER A 1 281 ? 1.759 -3.865 4.694 1.00 97.44 281 SER A CA 1
ATOM 2162 C C . SER A 1 281 ? 0.543 -4.693 5.085 1.00 97.44 281 SER A C 1
ATOM 2164 O O . SER A 1 281 ? 0.023 -4.591 6.194 1.00 97.44 281 SER A O 1
ATOM 2166 N N . ILE A 1 282 ? 0.074 -5.524 4.170 1.00 97.69 282 ILE A N 1
ATOM 2167 C CA . ILE A 1 282 ? -1.094 -6.382 4.360 1.00 97.69 282 ILE A CA 1
ATOM 2168 C C . ILE A 1 282 ? -0.671 -7.847 4.399 1.00 97.69 282 ILE A C 1
ATOM 2170 O O . ILE A 1 282 ? 0.137 -8.306 3.592 1.00 97.69 282 ILE A O 1
ATOM 2174 N N . GLY A 1 283 ? -1.259 -8.606 5.317 1.00 96.56 283 GLY A N 1
ATOM 2175 C CA . GLY A 1 283 ? -1.240 -10.061 5.242 1.00 96.56 283 GLY A CA 1
ATOM 2176 C C . GLY A 1 283 ? -2.519 -10.534 4.564 1.00 96.56 283 GLY A C 1
ATOM 2177 O O . GLY A 1 283 ? -3.608 -10.257 5.064 1.00 96.56 283 GLY A O 1
ATOM 2178 N N . ALA A 1 284 ? -2.416 -11.267 3.457 1.00 97.12 284 ALA A N 1
ATOM 2179 C CA . ALA A 1 284 ? -3.572 -11.796 2.733 1.00 97.12 284 ALA A CA 1
ATOM 2180 C C . ALA A 1 284 ? -3.413 -13.286 2.403 1.00 97.12 284 ALA A C 1
ATOM 2182 O O . ALA A 1 284 ? -2.306 -13.818 2.331 1.00 97.12 284 ALA A O 1
ATOM 2183 N N . THR A 1 285 ? -4.541 -13.962 2.206 1.00 97.31 285 THR A N 1
ATOM 2184 C CA . THR A 1 285 ? -4.625 -15.284 1.576 1.00 97.31 285 THR A CA 1
ATOM 2185 C C . THR A 1 285 ? -5.347 -15.165 0.249 1.00 97.31 285 THR A C 1
ATOM 2187 O O . THR A 1 285 ? -6.235 -14.327 0.118 1.00 97.31 285 THR A O 1
ATOM 2190 N N . ALA A 1 286 ? -5.010 -16.037 -0.691 1.00 97.75 286 ALA A N 1
ATOM 2191 C CA . ALA A 1 286 ? -5.728 -16.207 -1.944 1.00 97.75 286 ALA A CA 1
ATOM 2192 C C . ALA A 1 286 ? -6.271 -17.638 -2.009 1.00 97.75 286 ALA A C 1
ATOM 2194 O O . ALA A 1 286 ? -5.604 -18.567 -1.545 1.00 97.75 286 ALA A O 1
ATOM 2195 N N . ASP A 1 287 ? -7.455 -17.807 -2.588 1.00 97.06 287 ASP A N 1
ATOM 2196 C CA . ASP A 1 287 ? -8.022 -19.128 -2.865 1.00 97.06 287 ASP A CA 1
ATOM 2197 C C . ASP A 1 287 ? -7.257 -19.809 -4.021 1.00 97.06 287 ASP A C 1
ATOM 2199 O O . ASP A 1 287 ? -7.107 -21.031 -4.041 1.00 97.06 287 ASP A O 1
ATOM 2203 N N . PHE A 1 288 ? -6.719 -19.012 -4.952 1.00 96.19 288 PHE A N 1
ATOM 2204 C CA . PHE A 1 288 ? -5.887 -19.470 -6.063 1.00 96.19 288 PHE A CA 1
ATOM 2205 C C . PHE A 1 288 ? -4.762 -18.472 -6.365 1.00 96.19 288 PHE A C 1
ATOM 2207 O O . PHE A 1 288 ? -4.953 -17.260 -6.255 1.00 96.19 288 PHE A O 1
ATOM 2214 N N . ILE A 1 289 ? -3.586 -18.976 -6.748 1.00 97.94 289 ILE A N 1
ATOM 2215 C CA . ILE A 1 289 ? -2.447 -18.148 -7.158 1.00 97.94 289 ILE A CA 1
ATOM 2216 C C . ILE A 1 289 ? -2.164 -18.422 -8.632 1.00 97.94 289 ILE A C 1
ATOM 2218 O O . ILE A 1 289 ? -1.670 -19.484 -8.997 1.00 97.94 289 ILE A O 1
ATOM 2222 N N . GLU A 1 290 ? -2.472 -17.445 -9.469 1.00 98.19 290 GLU A N 1
ATOM 2223 C CA . GLU A 1 290 ? -2.321 -17.492 -10.917 1.00 98.19 290 GLU A CA 1
ATOM 2224 C C . GLU A 1 290 ? -0.917 -17.021 -11.334 1.00 98.19 290 GLU A C 1
ATOM 2226 O O . GLU A 1 290 ? -0.393 -16.022 -10.836 1.00 98.19 290 GLU A O 1
ATOM 2231 N N . CYS A 1 291 ? -0.285 -17.742 -12.257 1.00 98.44 291 CYS A N 1
ATOM 2232 C CA . CYS A 1 291 ? 0.985 -17.358 -12.862 1.00 98.44 291 CYS A CA 1
ATOM 2233 C C . CYS A 1 291 ? 0.766 -16.301 -13.947 1.00 98.44 291 CYS A C 1
ATOM 2235 O O . CYS A 1 291 ? 0.102 -16.582 -14.944 1.00 98.44 291 CYS A O 1
ATOM 2237 N N . SER A 1 292 ? 1.413 -15.137 -13.837 1.00 97.69 292 SER A N 1
ATOM 2238 C CA . SER A 1 292 ? 1.275 -14.067 -14.840 1.00 97.69 292 SER A CA 1
ATOM 2239 C C . SER A 1 292 ? 1.757 -14.436 -16.252 1.00 97.69 292 SER A C 1
ATOM 2241 O O . SER A 1 292 ? 1.398 -13.756 -17.206 1.00 97.69 292 SER A O 1
ATOM 2243 N N . VAL A 1 293 ? 2.567 -15.492 -16.404 1.00 97.88 293 VAL A N 1
ATOM 2244 C CA . VAL A 1 293 ? 3.141 -15.904 -17.699 1.00 97.88 293 VAL A CA 1
ATOM 2245 C C . VAL A 1 293 ? 2.215 -16.845 -18.470 1.00 97.88 293 VAL A C 1
ATOM 2247 O O . VAL A 1 293 ? 2.082 -16.709 -19.681 1.00 97.88 293 VAL A O 1
ATOM 2250 N N . CYS A 1 294 ? 1.589 -17.816 -17.796 1.00 96.81 294 CYS A N 1
ATOM 2251 C CA . CYS A 1 294 ? 0.771 -18.843 -18.457 1.00 96.81 294 CYS A CA 1
ATOM 2252 C C . CYS A 1 294 ? -0.680 -18.937 -17.974 1.00 96.81 294 CYS A C 1
ATOM 2254 O O . CYS A 1 294 ? -1.414 -19.781 -18.481 1.00 96.81 294 CYS A O 1
ATOM 2256 N N . GLY A 1 295 ? -1.087 -18.150 -16.973 1.00 96.50 295 GLY A N 1
ATOM 2257 C CA . GLY A 1 295 ? -2.423 -18.206 -16.365 1.00 96.50 295 GLY A CA 1
ATOM 2258 C C . GLY A 1 295 ? -2.709 -19.471 -15.540 1.00 96.50 295 GLY A C 1
ATOM 2259 O O . GLY A 1 295 ? -3.806 -19.636 -15.017 1.00 96.50 295 GLY A O 1
ATOM 2260 N N . GLY A 1 296 ? -1.747 -20.395 -15.429 1.00 96.69 296 GLY A N 1
ATOM 2261 C CA . GLY A 1 296 ? -1.878 -21.623 -14.637 1.00 96.69 296 GLY A CA 1
ATOM 2262 C C . GLY A 1 296 ? -1.637 -21.411 -13.140 1.00 96.69 296 GLY A C 1
ATOM 2263 O O . GLY A 1 296 ? -1.260 -20.325 -12.710 1.00 96.69 296 GLY A O 1
ATOM 2264 N N . ASP A 1 297 ? -1.801 -22.473 -12.347 1.00 97.31 297 ASP A N 1
ATOM 2265 C CA . ASP A 1 297 ? -1.462 -22.470 -10.916 1.00 97.31 297 ASP A CA 1
ATOM 2266 C C . ASP A 1 297 ? 0.041 -22.222 -10.725 1.00 97.31 297 ASP A C 1
ATOM 2268 O O . ASP A 1 297 ? 0.879 -23.012 -11.175 1.00 97.31 297 ASP A O 1
ATOM 2272 N N . MET A 1 298 ? 0.387 -21.138 -10.036 1.00 96.38 298 MET A N 1
ATOM 2273 C CA . MET A 1 298 ? 1.766 -20.736 -9.781 1.00 96.38 298 MET A CA 1
ATOM 2274 C C . MET A 1 298 ? 2.558 -21.810 -9.020 1.00 96.38 298 MET A C 1
ATOM 2276 O O . MET A 1 298 ? 3.767 -21.921 -9.214 1.00 96.38 298 MET A O 1
ATOM 2280 N N . LEU A 1 299 ? 1.898 -22.630 -8.194 1.00 93.94 299 LEU A N 1
ATOM 2281 C CA . LEU A 1 299 ? 2.546 -23.710 -7.440 1.00 93.94 299 LEU A CA 1
ATOM 2282 C C . LEU A 1 299 ? 2.891 -24.930 -8.305 1.00 93.94 299 LEU A C 1
ATOM 2284 O O . LEU A 1 299 ? 3.710 -25.754 -7.898 1.00 93.94 299 LEU A O 1
ATOM 2288 N N . GLN A 1 300 ? 2.271 -25.059 -9.480 1.00 96.81 300 GLN A N 1
ATOM 2289 C CA . GLN A 1 300 ? 2.422 -26.214 -10.372 1.00 96.81 300 GLN A CA 1
ATOM 2290 C C . GLN A 1 300 ? 3.073 -25.851 -11.712 1.00 96.81 300 GLN A C 1
ATOM 2292 O O . GLN A 1 300 ? 3.454 -26.736 -12.478 1.00 96.81 300 GLN A O 1
ATOM 2297 N N . CYS A 1 301 ? 3.196 -24.560 -12.022 1.00 96.38 301 CYS A N 1
ATOM 2298 C CA . CYS A 1 301 ? 3.790 -24.098 -13.267 1.00 96.38 301 CYS A CA 1
ATOM 2299 C C . CYS A 1 301 ? 5.336 -24.125 -13.221 1.00 96.38 301 CYS A C 1
ATOM 2301 O O . CYS A 1 301 ? 5.935 -24.018 -12.150 1.00 96.38 301 CYS A O 1
ATOM 2303 N N . PRO A 1 302 ? 6.017 -24.218 -14.379 1.00 97.50 302 PRO A N 1
ATOM 2304 C CA . PRO A 1 302 ? 7.481 -24.196 -14.446 1.00 97.50 302 PRO A CA 1
ATOM 2305 C C . PRO A 1 302 ? 8.086 -22.780 -14.351 1.00 97.50 302 PRO A C 1
ATOM 2307 O O . PRO A 1 302 ? 9.307 -22.625 -14.425 1.00 97.50 302 PRO A O 1
ATOM 2310 N N . HIS A 1 303 ? 7.263 -21.731 -14.247 1.00 97.75 303 HIS A N 1
ATOM 2311 C CA . HIS A 1 303 ? 7.734 -20.348 -14.215 1.00 97.75 303 HIS A CA 1
ATOM 2312 C C . HIS A 1 303 ? 8.178 -19.951 -12.804 1.00 97.75 303 HIS A C 1
ATOM 2314 O O . HIS A 1 303 ? 7.500 -20.223 -11.819 1.00 97.75 303 HIS A O 1
ATOM 2320 N N . HIS A 1 304 ? 9.320 -19.273 -12.696 1.00 97.69 304 HIS A N 1
ATOM 2321 C CA . HIS A 1 304 ? 9.860 -18.812 -11.418 1.00 97.69 304 HIS A CA 1
ATOM 2322 C C . HIS A 1 304 ? 9.642 -17.312 -11.266 1.00 97.69 304 HIS A C 1
ATOM 2324 O O . HIS A 1 304 ? 10.003 -16.559 -12.172 1.00 97.69 304 HIS A O 1
ATOM 2330 N N . LEU A 1 305 ? 9.129 -16.882 -10.108 1.00 97.75 305 LEU A N 1
ATOM 2331 C CA . LEU A 1 305 ? 8.955 -15.463 -9.787 1.00 97.75 305 LEU A CA 1
ATOM 2332 C C . LEU A 1 305 ? 10.239 -14.671 -10.056 1.00 97.75 305 LEU A C 1
ATOM 2334 O O . LEU A 1 305 ? 11.339 -15.098 -9.701 1.00 97.75 305 LEU A O 1
ATOM 2338 N N . GLY A 1 306 ? 10.084 -13.523 -10.709 1.00 97.44 306 GLY A N 1
ATOM 2339 C CA . GLY A 1 306 ? 11.166 -12.574 -10.970 1.00 97.44 306 GLY A CA 1
ATOM 2340 C C . GLY A 1 306 ? 11.993 -12.891 -12.213 1.00 97.44 306 GLY A C 1
ATOM 2341 O O . GLY A 1 306 ? 12.756 -12.037 -12.662 1.00 97.44 306 GLY A O 1
ATOM 2342 N N . LYS A 1 307 ? 11.834 -14.076 -12.821 1.00 98.12 307 LYS A N 1
ATOM 2343 C CA . LYS A 1 307 ? 12.431 -14.361 -14.132 1.00 98.12 307 LYS A CA 1
ATOM 2344 C C . LYS A 1 307 ? 11.611 -13.720 -15.249 1.00 98.12 307 LYS A C 1
ATOM 2346 O O . LYS A 1 307 ? 10.386 -13.661 -15.182 1.00 98.12 307 LYS A O 1
ATOM 2351 N N . THR A 1 308 ? 12.304 -13.263 -16.287 1.00 98.25 308 THR A N 1
ATOM 2352 C CA . THR A 1 308 ? 11.681 -12.738 -17.504 1.00 98.25 308 THR A CA 1
ATOM 2353 C C . THR A 1 308 ? 11.454 -13.858 -18.510 1.00 98.25 308 THR A C 1
ATOM 2355 O O . THR A 1 308 ? 12.369 -14.635 -18.780 1.00 98.25 308 THR A O 1
ATOM 2358 N N . TYR A 1 309 ? 10.265 -13.893 -19.097 1.00 97.62 309 TYR A N 1
ATOM 2359 C CA . TYR A 1 309 ? 9.857 -14.843 -20.124 1.00 97.62 309 TYR A CA 1
ATOM 2360 C C . TYR A 1 309 ? 9.422 -14.094 -21.380 1.00 97.62 309 TYR A C 1
ATOM 2362 O O . TYR A 1 309 ? 8.917 -12.978 -21.284 1.00 97.62 309 TYR A O 1
ATOM 2370 N N . GLU A 1 310 ? 9.657 -14.691 -22.545 1.00 97.69 310 GLU A N 1
ATOM 2371 C CA . GLU A 1 310 ? 9.171 -14.193 -23.833 1.00 97.69 310 GLU A CA 1
ATOM 2372 C C . GLU A 1 310 ? 7.892 -14.953 -24.194 1.00 97.69 310 GLU A C 1
ATOM 2374 O O . GLU A 1 310 ? 7.874 -16.185 -24.195 1.00 97.69 310 GLU A O 1
ATOM 2379 N N . LEU A 1 311 ? 6.812 -14.210 -24.417 1.00 94.69 311 LEU A N 1
ATOM 2380 C CA . LEU A 1 311 ? 5.505 -14.728 -24.803 1.00 94.69 311 LEU A CA 1
ATOM 2381 C C . LEU A 1 311 ? 5.459 -14.990 -26.316 1.00 94.69 311 LEU A C 1
ATOM 2383 O O . LEU A 1 311 ? 6.293 -14.499 -27.074 1.00 94.69 311 LEU A O 1
ATOM 2387 N N . GLU A 1 312 ? 4.449 -15.727 -26.787 1.00 94.19 312 GLU A N 1
ATOM 2388 C CA . GLU A 1 312 ? 4.291 -16.056 -28.217 1.00 94.19 312 GLU A CA 1
ATOM 2389 C C . GLU A 1 312 ? 4.165 -14.817 -29.124 1.00 94.19 312 GLU A C 1
ATOM 2391 O O . GLU A 1 312 ? 4.517 -14.866 -30.301 1.00 94.19 312 GLU A O 1
ATOM 2396 N N . ASN A 1 313 ? 3.693 -13.691 -28.579 1.00 94.50 313 ASN A N 1
ATOM 2397 C CA . ASN A 1 313 ? 3.601 -12.405 -29.277 1.00 94.50 313 ASN A CA 1
ATOM 2398 C C . ASN A 1 313 ? 4.941 -11.628 -29.317 1.00 94.50 313 ASN A C 1
ATOM 2400 O O . ASN A 1 313 ? 4.966 -10.507 -29.824 1.00 94.50 313 ASN A O 1
ATOM 2404 N N . GLY A 1 314 ? 6.031 -12.192 -28.781 1.00 96.06 314 GLY A N 1
ATOM 2405 C CA . GLY A 1 314 ? 7.349 -11.556 -28.655 1.00 96.06 314 GLY A CA 1
ATOM 2406 C C . GLY A 1 314 ? 7.476 -10.576 -27.480 1.00 96.06 314 GLY A C 1
ATOM 2407 O O . GLY A 1 314 ? 8.517 -9.941 -27.309 1.00 96.06 314 GLY A O 1
ATOM 2408 N N . GLU A 1 315 ? 6.432 -10.417 -26.663 1.00 96.38 315 GLU A N 1
ATOM 2409 C CA . GLU A 1 315 ? 6.459 -9.561 -25.480 1.00 96.38 315 GLU A CA 1
ATOM 2410 C C . GLU A 1 315 ? 7.240 -10.222 -24.341 1.00 96.38 315 GLU A C 1
ATOM 2412 O O . GLU A 1 315 ? 7.173 -11.434 -24.135 1.00 96.38 315 GLU A O 1
ATOM 2417 N N . ARG A 1 316 ? 7.982 -9.420 -23.571 1.00 97.56 316 ARG A N 1
ATOM 2418 C CA . ARG A 1 316 ? 8.743 -9.897 -22.414 1.00 97.56 316 ARG A CA 1
ATOM 2419 C C . ARG A 1 316 ? 8.023 -9.536 -21.123 1.00 97.56 316 ARG A C 1
ATOM 2421 O O . ARG A 1 316 ? 7.831 -8.358 -20.842 1.00 97.56 316 ARG A O 1
ATOM 2428 N N . ILE A 1 317 ? 7.712 -10.537 -20.306 1.00 97.25 317 ILE A N 1
ATOM 2429 C CA . ILE A 1 317 ? 7.023 -10.376 -19.021 1.00 97.25 317 ILE A CA 1
ATOM 2430 C C . ILE A 1 317 ? 7.882 -10.902 -17.867 1.00 97.25 317 ILE A C 1
ATOM 2432 O O . ILE A 1 317 ? 8.555 -11.924 -17.997 1.00 97.25 317 ILE A O 1
ATOM 2436 N N . VAL A 1 318 ? 7.874 -10.214 -16.723 1.00 98.00 318 VAL A N 1
ATOM 2437 C CA . VAL A 1 318 ? 8.456 -10.725 -15.472 1.00 98.00 318 VAL A CA 1
ATOM 2438 C C . VAL A 1 318 ? 7.402 -11.569 -14.759 1.00 98.00 318 VAL A C 1
ATOM 2440 O O . VAL A 1 318 ? 6.294 -11.095 -14.508 1.00 98.00 318 VAL A O 1
ATOM 2443 N N . ALA A 1 319 ? 7.738 -12.816 -14.432 1.00 98.25 319 ALA A N 1
ATOM 2444 C CA . ALA A 1 319 ? 6.826 -13.709 -13.730 1.00 98.25 319 ALA A CA 1
ATOM 2445 C C . ALA A 1 319 ? 6.472 -13.162 -12.339 1.00 98.25 319 ALA A C 1
ATOM 2447 O O . ALA A 1 319 ? 7.356 -12.894 -11.519 1.00 98.25 319 ALA A O 1
ATOM 2448 N N . ALA A 1 320 ? 5.172 -13.051 -12.085 1.00 98.31 320 ALA A N 1
ATOM 2449 C CA . ALA A 1 320 ? 4.561 -12.579 -10.853 1.00 98.31 320 ALA A CA 1
ATOM 2450 C C . ALA A 1 320 ? 3.400 -13.508 -10.457 1.00 98.31 320 ALA A C 1
ATOM 2452 O O . ALA A 1 320 ? 2.827 -14.205 -11.301 1.00 98.31 320 ALA A O 1
ATOM 2453 N N . ALA A 1 321 ? 3.072 -13.519 -9.167 1.00 98.38 321 ALA A N 1
ATOM 2454 C CA . ALA A 1 321 ? 1.971 -14.280 -8.593 1.00 98.38 321 ALA A CA 1
ATOM 2455 C C . ALA A 1 321 ? 0.727 -13.392 -8.475 1.00 98.38 321 ALA A C 1
ATOM 2457 O O . ALA A 1 321 ? 0.723 -12.427 -7.713 1.00 98.38 321 ALA A O 1
ATOM 2458 N N . ILE A 1 322 ? -0.338 -13.731 -9.191 1.00 98.44 322 ILE A N 1
ATOM 2459 C CA . ILE A 1 322 ? -1.617 -13.021 -9.159 1.00 98.44 322 ILE A CA 1
ATOM 2460 C C . ILE A 1 322 ? -2.545 -13.751 -8.180 1.00 98.44 322 ILE A C 1
ATOM 2462 O O . ILE A 1 322 ? -2.904 -14.906 -8.397 1.00 98.44 322 ILE A O 1
ATOM 2466 N N . GLY A 1 323 ? -2.920 -13.106 -7.077 1.00 97.12 323 GLY A N 1
ATOM 2467 C CA . GLY A 1 323 ? -3.842 -13.700 -6.102 1.00 97.12 323 GLY A CA 1
ATOM 2468 C C . GLY A 1 323 ? -5.302 -13.552 -6.533 1.00 97.12 323 GLY A C 1
ATOM 2469 O O . GLY A 1 323 ? -5.736 -12.442 -6.825 1.00 97.12 323 GLY A O 1
ATOM 2470 N N . ARG A 1 324 ? -6.061 -14.653 -6.531 1.00 97.25 324 ARG A N 1
ATOM 2471 C CA . ARG A 1 324 ? -7.509 -14.699 -6.795 1.00 97.25 324 ARG A CA 1
ATOM 2472 C C . ARG A 1 324 ? -8.278 -15.117 -5.545 1.00 97.25 324 ARG A C 1
ATOM 2474 O O . ARG A 1 324 ? -7.815 -15.983 -4.799 1.00 97.25 324 ARG A O 1
ATOM 2481 N N . GLY A 1 325 ? -9.453 -14.535 -5.321 1.00 97.44 325 GLY A N 1
ATOM 2482 C CA . GLY A 1 325 ? -10.251 -14.794 -4.120 1.00 97.44 325 GLY A CA 1
ATOM 2483 C C . GLY A 1 325 ? -9.540 -14.296 -2.863 1.00 97.44 325 GLY A C 1
ATOM 2484 O O . GLY A 1 325 ? -9.359 -15.046 -1.901 1.00 97.44 325 GLY A O 1
ATOM 2485 N N . LEU A 1 326 ? -9.056 -13.052 -2.905 1.00 98.25 326 LEU A N 1
ATOM 2486 C CA . LEU A 1 326 ? -8.275 -12.461 -1.821 1.00 98.25 326 LEU A CA 1
ATOM 2487 C C . LEU A 1 326 ? -9.095 -12.305 -0.531 1.00 98.25 326 LEU A C 1
ATOM 2489 O O . LEU A 1 326 ? -10.252 -11.888 -0.546 1.00 98.25 326 LEU A O 1
ATOM 2493 N N . LYS A 1 327 ? -8.466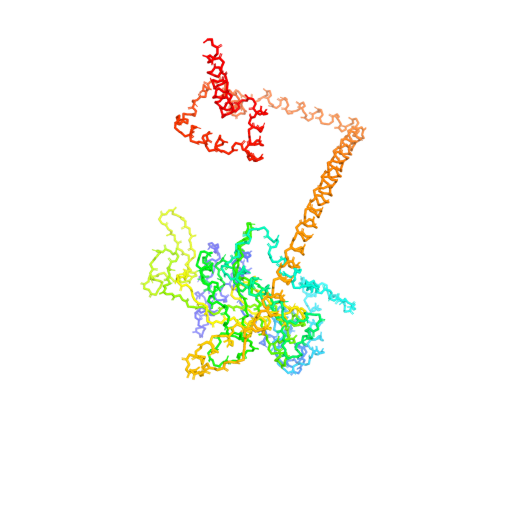 -12.611 0.608 1.00 98.25 327 LYS A N 1
ATOM 2494 C CA . LYS A 1 327 ? -9.003 -12.382 1.959 1.00 98.25 327 LYS A CA 1
ATOM 2495 C C . LYS A 1 327 ? -7.900 -11.860 2.870 1.00 98.25 327 LYS A C 1
ATOM 2497 O O . LYS A 1 327 ? -6.844 -12.485 2.987 1.00 98.25 327 LYS A O 1
ATOM 2502 N N . PHE A 1 328 ? -8.144 -10.747 3.551 1.00 98.06 328 PHE A N 1
ATOM 2503 C CA . PHE A 1 328 ? -7.169 -10.169 4.468 1.00 98.06 328 PHE A CA 1
ATOM 2504 C C . PHE A 1 328 ? -7.131 -10.910 5.808 1.00 98.06 328 PHE A C 1
ATOM 2506 O O . PHE A 1 328 ? -8.141 -11.371 6.353 1.00 98.06 328 PHE A O 1
ATOM 2513 N N . ARG A 1 329 ? -5.923 -11.029 6.353 1.00 96.75 329 ARG A N 1
ATOM 2514 C CA . ARG A 1 329 ? -5.642 -11.600 7.673 1.00 96.75 329 ARG A CA 1
ATOM 2515 C C . ARG A 1 329 ? -5.334 -10.517 8.694 1.00 96.75 329 ARG A C 1
ATOM 2517 O O . ARG A 1 329 ? -5.778 -10.643 9.830 1.00 96.75 329 ARG A O 1
ATOM 2524 N N . GLU A 1 330 ? -4.600 -9.491 8.282 1.00 96.75 330 GLU A N 1
ATOM 2525 C CA . GLU A 1 330 ? -4.058 -8.448 9.152 1.00 96.75 330 GLU A CA 1
ATOM 2526 C C . GLU A 1 330 ? -3.606 -7.230 8.340 1.00 96.75 330 GLU A C 1
ATOM 2528 O O . GLU A 1 330 ? -3.377 -7.319 7.128 1.00 96.75 330 GLU A O 1
ATOM 2533 N N . LEU A 1 331 ? -3.421 -6.124 9.056 1.00 97.75 331 LEU A N 1
ATOM 2534 C CA . LEU A 1 331 ? -2.650 -4.963 8.632 1.00 97.75 331 LEU A CA 1
ATOM 2535 C C . LEU A 1 331 ? -1.397 -4.883 9.515 1.00 97.75 331 LEU A C 1
ATOM 2537 O O . LEU A 1 331 ? -1.517 -4.928 10.734 1.00 97.75 331 LEU A O 1
ATOM 2541 N N . SER A 1 332 ? -0.212 -4.721 8.944 1.00 97.12 332 SER A N 1
ATOM 2542 C CA . SER A 1 332 ? 1.040 -4.652 9.702 1.00 97.12 332 SER A CA 1
ATOM 2543 C C . SER A 1 332 ? 1.722 -3.303 9.507 1.00 97.12 332 SER A C 1
ATOM 2545 O O . SER A 1 332 ? 1.936 -2.873 8.377 1.00 97.12 332 SER A O 1
ATOM 2547 N N . ILE A 1 333 ? 2.091 -2.638 10.600 1.00 96.62 333 ILE A N 1
ATOM 2548 C CA . ILE A 1 333 ? 2.876 -1.401 10.592 1.00 96.62 333 ILE A CA 1
ATOM 2549 C C . ILE A 1 333 ? 4.351 -1.767 10.414 1.00 96.62 333 ILE A C 1
ATOM 2551 O O . ILE A 1 333 ? 4.977 -2.239 11.357 1.00 96.62 333 ILE A O 1
ATOM 2555 N N . THR A 1 334 ? 4.916 -1.564 9.224 1.00 94.44 334 THR A N 1
ATOM 2556 C CA . THR A 1 334 ? 6.274 -2.022 8.885 1.00 94.44 334 THR A CA 1
ATOM 2557 C C . THR A 1 334 ? 7.071 -0.916 8.204 1.00 94.44 334 THR A C 1
ATOM 2559 O O . THR A 1 334 ? 6.523 -0.260 7.330 1.00 94.44 334 THR A O 1
ATOM 2562 N N . PRO A 1 335 ? 8.370 -0.745 8.513 1.00 93.81 335 PRO A N 1
ATOM 2563 C CA . PRO A 1 335 ? 9.220 0.237 7.835 1.00 93.81 335 PRO A CA 1
ATOM 2564 C C . PRO A 1 335 ? 9.586 -0.150 6.391 1.00 93.81 335 PRO A C 1
ATOM 2566 O O . PRO A 1 335 ? 10.179 0.651 5.671 1.00 93.81 335 PRO A O 1
ATOM 2569 N N . PHE A 1 336 ? 9.303 -1.389 5.972 1.00 93.81 336 PHE A N 1
ATOM 2570 C CA . PHE A 1 336 ? 9.636 -1.900 4.639 1.00 93.81 336 PHE A CA 1
ATOM 2571 C C . PHE A 1 336 ? 8.410 -2.575 4.012 1.00 93.81 336 PHE A C 1
ATOM 2573 O O . PHE A 1 336 ? 8.319 -3.808 4.015 1.00 93.81 336 PHE A O 1
ATOM 2580 N N . PRO A 1 337 ? 7.435 -1.796 3.516 1.00 95.25 337 PRO A N 1
ATOM 2581 C CA . PRO A 1 337 ? 6.247 -2.362 2.899 1.00 95.25 337 PRO A CA 1
ATOM 2582 C C . PRO A 1 337 ? 6.577 -2.954 1.523 1.00 95.25 337 PRO A C 1
ATOM 2584 O O . PRO A 1 337 ? 7.430 -2.448 0.791 1.00 95.25 337 PRO A O 1
ATOM 2587 N N . ALA A 1 338 ? 5.889 -4.035 1.144 1.00 95.56 338 ALA A N 1
ATOM 2588 C CA . ALA A 1 338 ? 6.034 -4.605 -0.197 1.00 95.56 338 ALA A CA 1
ATOM 2589 C C . ALA A 1 338 ? 5.410 -3.694 -1.272 1.00 95.56 338 ALA A C 1
ATOM 2591 O O . ALA A 1 338 ? 5.896 -3.637 -2.402 1.00 95.56 338 ALA A O 1
ATOM 2592 N N . ASP A 1 339 ? 4.339 -2.983 -0.918 1.00 97.25 339 ASP A N 1
ATOM 2593 C CA . ASP A 1 339 ? 3.805 -1.863 -1.685 1.00 97.25 339 ASP A CA 1
ATOM 2594 C C . ASP A 1 339 ? 4.421 -0.562 -1.170 1.00 97.25 339 ASP A C 1
ATOM 2596 O O . ASP A 1 339 ? 4.083 -0.085 -0.091 1.00 97.25 339 ASP A O 1
ATOM 2600 N N . ALA A 1 340 ? 5.320 0.028 -1.956 1.00 95.88 340 ALA A N 1
ATOM 2601 C CA . ALA A 1 340 ? 6.064 1.226 -1.574 1.00 95.88 340 ALA A CA 1
ATOM 2602 C C . ALA A 1 340 ? 5.189 2.470 -1.330 1.00 95.88 340 ALA A C 1
ATOM 2604 O O . ALA A 1 340 ? 5.702 3.485 -0.864 1.00 95.88 340 ALA A O 1
ATOM 2605 N N . ARG A 1 341 ? 3.899 2.425 -1.682 1.00 95.94 341 ARG A N 1
ATOM 2606 C CA . ARG A 1 341 ? 2.959 3.532 -1.465 1.00 95.94 341 ARG A CA 1
ATOM 2607 C C . ARG A 1 341 ? 1.986 3.289 -0.319 1.00 95.94 341 ARG A C 1
ATOM 2609 O O . ARG A 1 341 ? 1.241 4.204 0.016 1.00 95.94 341 ARG A O 1
ATOM 2616 N N . ALA A 1 342 ? 1.954 2.086 0.249 1.00 96.94 342 ALA A N 1
ATOM 2617 C CA . ALA A 1 342 ? 1.107 1.805 1.396 1.00 96.94 342 ALA A CA 1
ATOM 2618 C C . ALA A 1 342 ? 1.592 2.609 2.611 1.00 96.94 342 ALA A C 1
ATOM 2620 O O . ALA A 1 342 ? 2.787 2.650 2.903 1.00 96.94 342 ALA A O 1
ATOM 2621 N N . SER A 1 343 ? 0.673 3.268 3.310 1.00 97.06 343 SER A N 1
ATOM 2622 C CA . SER A 1 343 ? 0.995 4.367 4.224 1.00 97.06 343 SER A CA 1
ATOM 2623 C C . SER A 1 343 ? 0.236 4.289 5.547 1.00 97.06 343 SER A C 1
ATOM 2625 O O . SER A 1 343 ? -0.910 3.847 5.574 1.00 97.06 343 SER A O 1
ATOM 2627 N N . ALA A 1 344 ? 0.822 4.837 6.609 1.00 95.75 344 ALA A N 1
ATOM 2628 C CA . ALA A 1 344 ? 0.207 5.077 7.910 1.00 95.75 344 ALA A CA 1
ATOM 2629 C C . ALA A 1 344 ? 0.442 6.526 8.345 1.00 95.75 344 ALA A C 1
ATOM 2631 O O . ALA A 1 344 ? 1.579 6.966 8.487 1.00 95.75 344 ALA A O 1
ATOM 2632 N N . TYR A 1 345 ? -0.638 7.245 8.634 1.00 93.44 345 TYR A N 1
ATOM 2633 C CA . TYR A 1 345 ? -0.599 8.609 9.144 1.00 93.44 345 TYR A CA 1
ATOM 2634 C C . TYR A 1 345 ? -1.359 8.708 10.461 1.00 93.44 345 TYR A C 1
ATOM 2636 O O . TYR A 1 345 ? -2.490 8.227 10.576 1.00 93.44 345 TYR A O 1
ATOM 2644 N N . ALA A 1 346 ? -0.750 9.369 11.444 1.00 89.62 346 ALA A N 1
ATOM 2645 C CA . ALA A 1 346 ? -1.432 9.764 12.668 1.00 89.62 346 ALA A CA 1
ATOM 2646 C C . ALA A 1 346 ? -2.617 10.685 12.339 1.00 89.62 346 ALA A C 1
ATOM 2648 O O . ALA A 1 346 ? -2.522 11.555 11.469 1.00 89.62 346 ALA A O 1
ATOM 2649 N N . THR A 1 347 ? -3.728 10.525 13.052 1.00 82.44 347 THR A N 1
ATOM 2650 C CA . THR A 1 347 ? -4.885 11.414 12.918 1.00 82.44 347 THR A CA 1
ATOM 2651 C C . THR A 1 347 ? -5.392 11.882 14.280 1.00 82.44 347 THR A C 1
ATOM 2653 O O . THR A 1 347 ? -5.110 11.268 15.309 1.00 82.44 347 THR A O 1
ATOM 2656 N N . ASN A 1 348 ? -6.113 13.005 14.298 1.00 72.56 348 ASN A N 1
ATOM 2657 C CA . ASN A 1 348 ? -6.530 13.655 15.536 1.00 72.56 348 ASN A CA 1
ATOM 2658 C C . ASN A 1 348 ? -7.608 12.815 16.250 1.00 72.56 348 ASN A C 1
ATOM 2660 O O . ASN A 1 348 ? -8.623 12.447 15.655 1.00 72.56 348 ASN A O 1
ATOM 2664 N N . SER A 1 349 ? -7.376 12.491 17.524 1.00 60.59 349 SER A N 1
ATOM 2665 C CA . SER A 1 349 ? -8.116 11.461 18.272 1.00 60.59 349 SER A CA 1
ATOM 2666 C C . SER A 1 349 ? -9.596 11.786 18.507 1.00 60.59 349 SER A C 1
ATOM 2668 O O . SER A 1 349 ? -10.411 10.867 18.604 1.00 60.59 349 SER A O 1
ATOM 2670 N N . SER A 1 350 ? -9.964 13.071 18.567 1.00 55.00 350 SER A N 1
ATOM 2671 C CA . SER A 1 350 ? -11.334 13.535 18.850 1.00 55.00 350 SER A CA 1
ATOM 2672 C C . SER A 1 350 ? -12.357 13.101 17.800 1.00 55.00 350 SER A C 1
ATOM 2674 O O . SER A 1 350 ? -13.524 12.907 18.120 1.00 55.00 350 SER A O 1
ATOM 2676 N N . LEU A 1 351 ? -11.922 12.889 16.560 1.00 57.12 351 LEU A N 1
ATOM 2677 C CA . LEU A 1 351 ? -12.800 12.575 15.431 1.00 57.12 351 LEU A CA 1
ATOM 2678 C C . LEU A 1 351 ? -13.209 11.113 15.363 1.00 57.12 351 LEU A C 1
ATOM 2680 O O . LEU A 1 351 ? -14.274 10.791 14.842 1.00 57.12 351 LEU A O 1
ATOM 2684 N N . TYR A 1 352 ? -12.385 10.233 15.920 1.00 63.66 352 TYR A N 1
ATOM 2685 C CA . TYR A 1 352 ? -12.562 8.793 15.786 1.00 63.66 352 TYR A CA 1
ATOM 2686 C C . TYR A 1 352 ? -13.065 8.123 17.059 1.00 63.66 352 TYR A C 1
ATOM 2688 O O . TYR A 1 352 ? -13.562 7.006 16.981 1.00 63.66 352 TYR A O 1
ATOM 2696 N N . ALA A 1 353 ? -13.073 8.829 18.193 1.00 58.66 353 ALA A N 1
ATOM 2697 C CA . ALA A 1 353 ? -13.846 8.417 19.364 1.00 58.66 353 ALA A CA 1
ATOM 2698 C C . ALA A 1 353 ? -15.356 8.336 19.057 1.00 58.66 353 ALA A C 1
ATOM 2700 O O . ALA A 1 353 ? -16.047 7.451 19.561 1.00 58.66 353 ALA A O 1
ATOM 2701 N N . ALA A 1 354 ? -15.850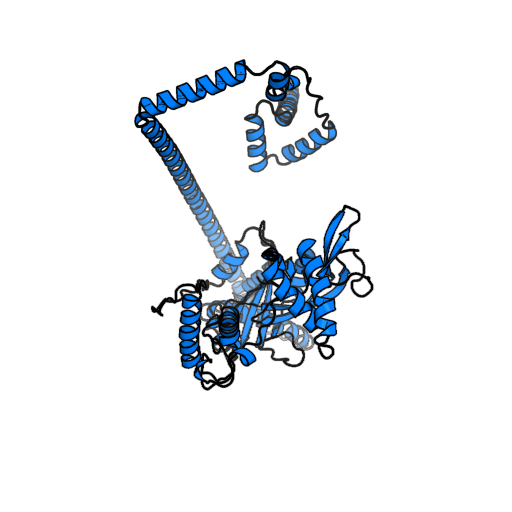 9.197 18.157 1.00 60.75 354 ALA A N 1
ATOM 2702 C CA . ALA A 1 354 ? -17.202 9.091 17.618 1.00 60.75 354 ALA A CA 1
ATOM 2703 C C . ALA A 1 354 ? -17.384 7.784 16.823 1.00 60.75 354 ALA A C 1
ATOM 2705 O O . ALA A 1 354 ? -18.316 7.035 17.092 1.00 60.75 354 ALA A O 1
ATOM 2706 N N . VAL A 1 355 ? -16.454 7.456 15.916 1.00 63.38 355 VAL A N 1
ATOM 2707 C CA . VAL A 1 355 ? -16.474 6.201 15.133 1.00 63.38 355 VAL A CA 1
ATOM 2708 C C . VAL A 1 355 ? -16.387 4.962 16.034 1.00 63.38 355 VAL A C 1
ATOM 2710 O O . VAL A 1 355 ? -17.102 3.993 15.805 1.00 63.38 355 VAL A O 1
ATOM 2713 N N . GLU A 1 356 ? -15.559 4.988 17.081 1.00 60.25 356 GLU A N 1
ATOM 2714 C CA . GLU A 1 356 ? -15.428 3.899 18.061 1.00 60.25 356 GLU A CA 1
ATOM 2715 C C . GLU A 1 356 ? -16.744 3.650 18.814 1.00 60.25 356 GLU A C 1
ATOM 2717 O O . GLU A 1 356 ? -17.183 2.505 18.904 1.00 60.25 356 GLU A O 1
ATOM 2722 N N . THR A 1 357 ? -17.430 4.714 19.246 1.00 61.69 357 THR A N 1
ATOM 2723 C CA . THR A 1 357 ? -18.743 4.615 19.913 1.00 61.69 357 THR A CA 1
ATOM 2724 C C . THR A 1 357 ? -19.797 3.967 19.004 1.00 61.69 357 THR A C 1
ATOM 2726 O O . THR A 1 357 ? -20.600 3.159 19.464 1.00 61.69 357 THR A O 1
ATOM 2729 N N . LEU A 1 358 ? -19.755 4.277 17.706 1.00 61.81 358 LEU A N 1
ATOM 2730 C CA . LEU A 1 358 ? -20.685 3.767 16.691 1.00 61.81 358 LEU A CA 1
ATOM 2731 C C . LEU A 1 358 ? -20.433 2.297 16.321 1.00 61.81 358 LEU A C 1
ATOM 2733 O O . LEU A 1 358 ? -21.363 1.544 16.046 1.00 61.81 358 LEU A O 1
ATOM 2737 N N . VAL A 1 359 ? -19.170 1.865 16.303 1.00 60.38 359 VAL A N 1
ATOM 2738 C CA . VAL A 1 359 ? -18.830 0.459 16.035 1.00 60.38 359 VAL A CA 1
ATOM 2739 C C . VAL A 1 359 ? -19.181 -0.410 17.249 1.00 60.38 359 VAL A C 1
ATOM 2741 O O . VAL A 1 359 ? -19.746 -1.491 17.087 1.00 60.38 359 VAL A O 1
ATOM 2744 N N . GLU A 1 360 ? -18.920 0.065 18.470 1.00 63.41 360 GLU A N 1
ATOM 2745 C CA . GLU A 1 360 ? -19.191 -0.689 19.703 1.00 63.41 360 GLU A CA 1
ATOM 2746 C C . GLU A 1 360 ? -20.694 -0.798 20.045 1.00 63.41 360 GLU A C 1
ATOM 2748 O O . GLU A 1 360 ? -21.109 -1.791 20.654 1.00 63.41 360 GLU A O 1
ATOM 2753 N N . SER A 1 361 ? -21.540 0.152 19.614 1.00 59.19 361 SER A N 1
ATOM 2754 C CA . SER A 1 361 ? -23.006 0.045 19.747 1.00 59.19 361 SER A CA 1
ATOM 2755 C C . SER A 1 361 ? -23.598 -1.049 18.844 1.00 59.19 361 SER A C 1
ATOM 2757 O O . SER A 1 361 ? -24.531 -1.753 19.249 1.00 59.19 361 SER A O 1
ATOM 2759 N N . SER A 1 362 ? -23.012 -1.263 17.661 1.00 52.47 362 SER A N 1
ATOM 2760 C CA . SER A 1 362 ? -23.467 -2.269 16.694 1.00 52.47 362 SER A CA 1
ATOM 2761 C C . SER A 1 362 ? -23.181 -3.718 17.130 1.00 52.47 362 SER A C 1
ATOM 2763 O O . SER A 1 362 ? -24.064 -4.575 17.025 1.00 52.47 362 SER A O 1
ATOM 2765 N N . ASP A 1 363 ? -22.009 -3.985 17.724 1.00 49.91 363 ASP A N 1
ATOM 2766 C CA . ASP A 1 363 ? -21.616 -5.323 18.201 1.00 49.91 363 ASP A CA 1
ATOM 2767 C C . ASP A 1 363 ? -22.468 -5.779 19.411 1.00 49.91 363 ASP A C 1
ATOM 2769 O O . ASP A 1 363 ? -22.838 -6.952 19.519 1.00 49.91 363 ASP A O 1
ATOM 2773 N N . ASN A 1 364 ? -22.881 -4.853 20.289 1.00 50.12 364 ASN A N 1
ATOM 2774 C CA . ASN A 1 364 ? -23.724 -5.165 21.456 1.00 50.12 364 ASN A CA 1
ATOM 2775 C C . ASN A 1 364 ? -25.187 -5.499 21.096 1.00 50.12 364 ASN A C 1
ATOM 2777 O O . ASN A 1 364 ? -25.872 -6.226 21.825 1.00 50.12 364 ASN A O 1
ATOM 2781 N N . LYS A 1 365 ? -25.687 -5.011 19.957 1.00 45.53 365 LYS A N 1
ATOM 2782 C CA . LYS A 1 365 ? -27.078 -5.216 19.515 1.00 45.53 365 LYS A CA 1
ATOM 2783 C C . LYS A 1 365 ? -27.334 -6.651 19.039 1.00 45.53 365 LYS A C 1
ATOM 2785 O O . LYS A 1 365 ? -28.441 -7.169 19.217 1.00 45.53 365 LYS A O 1
ATOM 2790 N N . TYR A 1 366 ? -26.306 -7.321 18.511 1.00 45.47 366 TYR A N 1
ATOM 2791 C CA . TYR A 1 366 ? -26.389 -8.715 18.059 1.00 45.47 366 TYR A CA 1
ATOM 2792 C C . TYR A 1 366 ? -26.447 -9.715 19.231 1.00 45.47 366 TYR A C 1
ATOM 2794 O O . TYR A 1 366 ? -27.109 -10.751 19.133 1.00 45.47 366 TYR A O 1
ATOM 2802 N N . GLU A 1 367 ? -25.838 -9.393 20.379 1.00 46.69 367 GLU A N 1
ATOM 2803 C CA . GLU A 1 367 ? -25.951 -10.214 21.595 1.00 46.69 367 GLU A CA 1
ATOM 2804 C C . GLU A 1 367 ? -27.280 -9.990 22.341 1.00 46.69 367 GLU A C 1
ATOM 2806 O O . GLU A 1 367 ? -27.913 -10.952 22.790 1.00 46.69 367 GLU A O 1
ATOM 2811 N N . LEU A 1 368 ? -27.779 -8.748 22.399 1.00 47.31 368 LEU A N 1
ATOM 2812 C CA . LEU A 1 368 ? -29.048 -8.419 23.068 1.00 47.31 368 LEU A CA 1
ATOM 2813 C C . LEU A 1 368 ? -30.285 -8.996 22.355 1.00 47.31 368 LEU A C 1
ATOM 2815 O O . LEU A 1 368 ? -31.217 -9.449 23.024 1.00 47.31 368 LEU A O 1
ATOM 2819 N N . GLN A 1 369 ? -30.290 -9.083 21.020 1.00 48.38 369 GLN A N 1
ATOM 2820 C CA . GLN A 1 369 ? -31.381 -9.741 20.281 1.00 48.38 369 GLN A CA 1
ATOM 2821 C C . GLN A 1 369 ? -31.429 -11.262 20.497 1.00 48.38 369 GLN A C 1
ATOM 2823 O O . GLN A 1 369 ? -32.503 -11.861 20.428 1.00 48.38 369 GLN A O 1
ATOM 2828 N N . LYS A 1 370 ? -30.299 -11.893 20.831 1.00 48.09 370 LYS A N 1
ATOM 2829 C CA . LYS A 1 370 ? -30.241 -13.326 21.156 1.00 48.09 370 LYS A CA 1
ATOM 2830 C C . LYS A 1 370 ? -30.679 -13.617 22.598 1.00 48.09 370 LYS A C 1
ATOM 2832 O O . LYS A 1 370 ? -31.191 -14.701 22.871 1.00 48.09 370 LYS A O 1
ATOM 2837 N N . ALA A 1 371 ? -30.529 -12.644 23.500 1.00 48.88 371 ALA A N 1
ATOM 2838 C CA . ALA A 1 371 ? -30.929 -12.748 24.905 1.00 48.88 371 ALA A CA 1
ATOM 2839 C C . ALA A 1 371 ? -32.401 -12.354 25.175 1.00 48.88 371 ALA A C 1
ATOM 2841 O O . ALA A 1 371 ? -32.985 -12.808 26.158 1.00 48.88 371 ALA A O 1
ATOM 2842 N N . GLY A 1 372 ? -33.029 -11.548 24.309 1.00 44.66 372 GLY A N 1
ATOM 2843 C CA . GLY A 1 372 ? -34.399 -11.039 24.499 1.00 44.66 372 GLY A CA 1
ATOM 2844 C C . GLY A 1 372 ? -35.546 -11.999 24.144 1.00 44.66 372 GLY A C 1
ATOM 2845 O O . GLY A 1 372 ? -36.700 -11.711 24.455 1.00 44.66 372 GLY A O 1
ATOM 2846 N N . ALA A 1 373 ? -35.274 -13.153 23.528 1.00 44.03 373 ALA A N 1
ATOM 2847 C CA . ALA A 1 373 ? -36.316 -14.047 23.005 1.00 44.03 373 ALA A CA 1
ATOM 2848 C C . ALA A 1 373 ? -36.969 -14.995 24.042 1.00 44.03 373 ALA A C 1
ATOM 2850 O O . ALA A 1 373 ? -37.770 -15.848 23.660 1.00 44.03 373 ALA A O 1
ATOM 2851 N N . THR A 1 374 ? -36.667 -14.889 25.344 1.00 43.66 374 THR A N 1
ATOM 2852 C CA . THR A 1 374 ? -37.114 -15.885 26.351 1.00 43.66 374 THR A CA 1
ATOM 2853 C C . THR A 1 374 ? -37.801 -15.345 27.606 1.00 43.66 374 THR A C 1
ATOM 2855 O O . THR A 1 374 ? -37.968 -16.095 28.568 1.00 43.66 374 THR A O 1
ATOM 2858 N N . LYS A 1 375 ? -38.320 -14.111 27.621 1.00 44.50 375 LYS A N 1
ATOM 2859 C CA . LYS A 1 375 ? -39.151 -13.647 28.749 1.00 44.50 375 LYS A CA 1
ATOM 2860 C C . LYS A 1 375 ? -40.557 -13.234 28.315 1.00 44.50 375 LYS A C 1
ATOM 2862 O O . LYS A 1 375 ? -40.840 -12.071 28.066 1.00 44.50 375 LYS A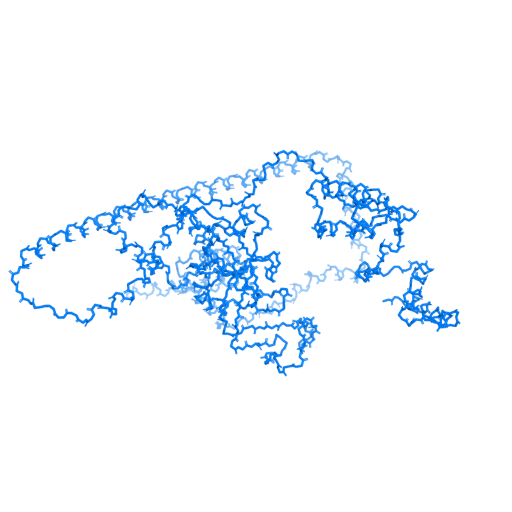 O 1
ATOM 2867 N N . LYS A 1 376 ? -41.461 -14.223 28.294 1.00 49.81 376 LYS A N 1
ATOM 2868 C CA . LYS A 1 376 ? -42.904 -13.996 28.454 1.00 49.81 376 LYS A CA 1
ATOM 2869 C C . LYS A 1 376 ? -43.125 -13.371 29.831 1.00 49.81 376 LYS A C 1
ATOM 2871 O O . LYS A 1 376 ? -43.015 -14.071 30.836 1.00 49.81 376 LYS A O 1
ATOM 2876 N N . MET A 1 377 ? -43.419 -12.078 29.876 1.00 40.72 377 MET A N 1
ATOM 2877 C CA . MET A 1 377 ? -44.056 -11.460 31.033 1.00 40.72 377 MET A CA 1
ATOM 2878 C C . MET A 1 377 ? -45.494 -11.116 30.673 1.00 40.72 377 MET A C 1
ATOM 2880 O O . MET A 1 377 ? -45.778 -10.591 29.602 1.00 40.72 377 MET A O 1
ATOM 2884 N N . SER A 1 378 ? -46.367 -11.535 31.579 1.00 47.66 378 SER A N 1
ATOM 2885 C CA . SER A 1 378 ? -47.813 -11.416 31.573 1.00 47.66 378 SER A CA 1
ATOM 2886 C C . SER A 1 378 ? -48.268 -9.963 31.536 1.00 47.66 378 SER A C 1
ATOM 2888 O O . SER A 1 378 ? -47.761 -9.122 32.279 1.00 47.66 378 SER A O 1
ATOM 2890 N N . GLU A 1 379 ? -49.251 -9.732 30.676 1.00 51.09 379 GLU A N 1
ATOM 2891 C CA . GLU A 1 379 ? -50.069 -8.534 30.563 1.00 51.09 379 GLU A CA 1
ATOM 2892 C C . GLU A 1 379 ? -50.891 -8.345 31.840 1.00 51.09 379 GLU A C 1
ATOM 2894 O O . GLU A 1 379 ? -51.629 -9.247 32.219 1.00 51.09 379 GLU A O 1
ATOM 2899 N N . ASP A 1 380 ? -50.773 -7.180 32.478 1.00 50.91 380 ASP A N 1
ATOM 2900 C CA . ASP A 1 380 ? -51.852 -6.602 33.281 1.00 50.91 380 ASP A CA 1
ATOM 2901 C C . ASP A 1 380 ? -51.689 -5.069 33.375 1.00 50.91 380 ASP A C 1
ATOM 2903 O O . ASP A 1 380 ? -50.855 -4.531 34.100 1.00 50.91 380 ASP A O 1
ATOM 2907 N N . ASN A 1 381 ? -52.518 -4.377 32.587 1.00 53.38 381 ASN A N 1
ATOM 2908 C CA . ASN A 1 381 ? -53.282 -3.170 32.936 1.00 53.38 381 ASN A CA 1
ATOM 2909 C C . ASN A 1 381 ? -52.600 -1.914 33.514 1.00 53.38 381 ASN A C 1
ATOM 2911 O O . ASN A 1 381 ? -53.232 -1.145 34.239 1.00 53.38 381 ASN A O 1
ATOM 2915 N N . ILE A 1 382 ? -51.381 -1.594 33.089 1.00 53.94 382 ILE A N 1
ATOM 2916 C CA . ILE A 1 382 ? -50.891 -0.206 33.116 1.00 53.94 382 ILE A CA 1
ATOM 2917 C C . ILE A 1 382 ? -50.248 0.070 31.760 1.00 53.94 382 ILE A C 1
ATOM 2919 O O . ILE A 1 382 ? -49.142 -0.399 31.512 1.00 53.94 382 ILE A O 1
ATOM 2923 N N . GLY A 1 383 ? -50.909 0.802 30.857 1.00 60.16 383 GLY A N 1
ATOM 2924 C CA . GLY A 1 383 ? -50.199 1.160 29.628 1.00 60.16 383 GLY A CA 1
ATOM 2925 C C . GLY A 1 383 ? -50.895 1.985 28.562 1.00 60.16 383 GLY A C 1
ATOM 2926 O O . GLY A 1 383 ? -50.182 2.669 27.846 1.00 60.16 383 GLY A O 1
ATOM 2927 N N . GLU A 1 384 ? -52.223 1.996 28.424 1.00 67.75 384 GLU A N 1
ATOM 2928 C CA . GLU A 1 384 ? -52.823 2.695 27.266 1.00 67.75 384 GLU A CA 1
ATOM 2929 C C . GLU A 1 384 ? -52.605 4.215 27.295 1.00 67.75 384 GLU A C 1
ATOM 2931 O O . GLU A 1 384 ? -52.264 4.808 26.274 1.00 67.75 384 GLU A O 1
ATOM 2936 N N . LEU A 1 385 ? -52.711 4.849 28.468 1.00 71.75 385 LEU A N 1
ATOM 2937 C CA . LEU A 1 385 ? -52.508 6.297 28.584 1.00 71.75 385 LEU A CA 1
ATOM 2938 C C . LEU A 1 385 ? -51.029 6.697 28.437 1.00 71.75 385 LEU A C 1
ATOM 2940 O O . LEU A 1 385 ? -50.720 7.711 27.817 1.00 71.75 385 LEU A O 1
ATOM 2944 N N . ALA A 1 386 ? -50.114 5.885 28.973 1.00 77.69 386 ALA A N 1
ATOM 2945 C CA . ALA A 1 386 ? -48.676 6.120 28.846 1.00 77.69 386 ALA A CA 1
ATOM 2946 C C . ALA A 1 386 ? -48.197 5.900 27.401 1.00 77.69 386 ALA A C 1
ATOM 2948 O O . ALA A 1 386 ? -47.369 6.660 26.903 1.00 77.69 386 ALA A O 1
ATOM 2949 N N . LEU A 1 387 ? -48.767 4.907 26.711 1.00 79.56 387 LEU A N 1
ATOM 2950 C CA . LEU A 1 387 ? -48.474 4.635 25.310 1.00 79.56 387 LEU A CA 1
ATOM 2951 C C . LEU A 1 387 ? -48.985 5.763 24.407 1.00 79.56 387 LEU A C 1
ATOM 2953 O O . LEU A 1 387 ? -48.258 6.192 23.520 1.00 79.56 387 LEU A O 1
ATOM 2957 N N . ALA A 1 388 ? -50.186 6.295 24.662 1.00 83.00 388 ALA A N 1
ATOM 2958 C CA . ALA A 1 388 ? -50.718 7.437 23.918 1.00 83.00 388 ALA A CA 1
ATOM 2959 C C . ALA A 1 388 ? -49.833 8.690 24.066 1.00 83.00 388 ALA A C 1
ATOM 2961 O O . ALA A 1 388 ? -49.498 9.323 23.068 1.00 83.00 388 ALA A O 1
ATOM 2962 N N . GLN A 1 389 ? -49.369 8.991 25.285 1.00 85.62 389 GLN A N 1
ATOM 2963 C CA . GLN A 1 389 ? -48.451 10.112 25.531 1.00 85.62 389 GLN A CA 1
ATOM 2964 C C . GLN A 1 389 ? -47.086 9.925 24.853 1.00 85.62 389 GLN A C 1
ATOM 2966 O O . GLN A 1 389 ? -46.518 10.883 24.331 1.00 85.62 389 GLN A O 1
ATOM 2971 N N . GLN A 1 390 ? -46.559 8.697 24.818 1.00 86.25 390 GLN A N 1
ATOM 2972 C CA . GLN A 1 390 ? -45.335 8.399 24.069 1.00 86.25 390 GLN A CA 1
ATOM 2973 C C . GLN A 1 390 ? -45.529 8.551 22.557 1.00 86.25 390 GLN A C 1
ATOM 2975 O O . GLN A 1 390 ? -44.626 9.025 21.869 1.00 86.25 390 GLN A O 1
ATOM 2980 N N . LEU A 1 391 ? -46.699 8.181 22.036 1.00 87.50 391 LEU A N 1
ATOM 2981 C CA . LEU A 1 391 ? -47.000 8.253 20.608 1.00 87.50 391 LEU A CA 1
ATOM 2982 C C . LEU A 1 391 ? -47.138 9.706 20.133 1.00 87.50 391 LEU A C 1
ATOM 2984 O O . LEU A 1 391 ? -46.593 10.052 19.087 1.00 87.50 391 LEU A O 1
ATOM 2988 N N . GLU A 1 392 ? -47.771 10.569 20.932 1.00 92.69 392 GLU A N 1
ATOM 2989 C CA . GLU A 1 392 ? -47.822 12.017 20.680 1.00 92.69 392 GLU A CA 1
ATOM 2990 C C . GLU A 1 392 ? -46.425 12.654 20.733 1.00 92.69 392 GLU A C 1
ATOM 2992 O O . GLU A 1 392 ? -46.068 13.440 19.854 1.00 92.69 392 GLU A O 1
ATOM 2997 N N . ALA A 1 393 ? -45.589 12.269 21.705 1.00 91.06 393 ALA A N 1
ATOM 2998 C CA . ALA A 1 393 ? -44.212 12.757 21.792 1.00 91.06 393 ALA A CA 1
ATOM 2999 C C . ALA A 1 393 ? -43.367 12.335 20.574 1.00 91.06 393 ALA A C 1
ATOM 3001 O O . ALA A 1 393 ? -42.622 13.149 20.026 1.00 91.06 393 ALA A O 1
ATOM 3002 N N . MET A 1 394 ? -43.520 11.092 20.102 1.00 87.00 394 MET A N 1
ATOM 3003 C CA . MET A 1 394 ? -42.851 10.618 18.885 1.00 87.00 394 MET A CA 1
ATOM 3004 C C . MET A 1 394 ? -43.345 11.336 17.623 1.00 87.00 394 MET A C 1
ATOM 3006 O O . MET A 1 394 ? -42.546 11.611 16.728 1.00 87.00 394 MET A O 1
ATOM 3010 N N . GLN A 1 395 ? -44.639 11.651 17.531 1.00 94.75 395 GLN A N 1
ATOM 3011 C CA . GLN A 1 395 ? -45.187 12.406 16.400 1.00 94.75 395 GLN A CA 1
ATOM 3012 C C . GLN A 1 395 ? -44.637 13.835 16.355 1.00 94.75 395 GLN A C 1
ATOM 3014 O O . GLN A 1 395 ? -44.203 14.277 15.293 1.00 94.75 395 GLN A O 1
ATOM 3019 N N . ALA A 1 396 ? -44.552 14.513 17.502 1.00 94.31 396 ALA A N 1
ATOM 3020 C CA . ALA A 1 396 ? -43.952 15.844 17.589 1.00 94.31 396 ALA A CA 1
ATOM 3021 C C . ALA A 1 396 ? -42.463 15.839 17.190 1.00 94.31 396 ALA A C 1
ATOM 3023 O O . ALA A 1 396 ? -42.008 16.721 16.461 1.00 94.31 396 ALA A O 1
ATOM 3024 N N . GLN A 1 397 ? -41.706 14.815 17.603 1.00 91.62 397 GLN A N 1
ATOM 3025 C CA . GLN A 1 397 ? -40.313 14.647 17.173 1.00 91.62 397 GLN A CA 1
ATOM 3026 C C . GLN A 1 397 ? -40.193 14.413 15.661 1.00 91.62 397 GLN A C 1
ATOM 3028 O O . GLN A 1 397 ? -39.297 14.964 15.022 1.00 91.62 397 GLN A O 1
ATOM 3033 N N . LEU A 1 398 ? -41.096 13.627 15.066 1.00 88.38 398 LEU A N 1
ATOM 3034 C CA . LEU A 1 398 ? -41.112 13.399 13.619 1.00 88.38 398 LEU A CA 1
ATOM 3035 C C . LEU A 1 398 ? -41.387 14.684 12.831 1.00 88.38 398 LEU A C 1
ATOM 3037 O O . LEU A 1 398 ? -40.719 14.918 11.823 1.00 88.38 398 LEU A O 1
ATOM 3041 N N . GLU A 1 399 ? -42.321 15.520 13.282 1.00 95.25 399 GLU A N 1
ATOM 3042 C CA . GLU A 1 399 ? -42.592 16.820 12.654 1.00 95.25 399 GLU A CA 1
ATOM 3043 C C . GLU A 1 399 ? -41.390 17.766 12.763 1.00 95.25 399 GLU A C 1
ATOM 3045 O O . GLU A 1 399 ? -41.002 18.383 11.768 1.00 95.25 399 GLU A O 1
ATOM 3050 N N . GLN A 1 400 ? -40.734 17.819 13.928 1.00 94.81 400 GLN A N 1
ATOM 3051 C CA . GLN A 1 400 ? -39.522 18.619 14.107 1.00 94.81 400 GLN A CA 1
ATOM 3052 C C . GLN A 1 400 ? -38.406 18.175 13.146 1.00 94.81 400 GLN A C 1
ATOM 3054 O O . GLN A 1 400 ? -37.804 19.004 12.463 1.00 94.81 400 GLN A O 1
ATOM 3059 N N . LEU A 1 401 ? -38.167 16.866 13.024 1.00 87.31 401 LEU A N 1
ATOM 3060 C CA . LEU A 1 401 ? -37.157 16.326 12.109 1.00 87.31 401 LEU A CA 1
ATOM 3061 C C . LEU A 1 401 ? -37.490 16.597 10.639 1.00 87.31 401 LEU A C 1
ATOM 3063 O O . LEU A 1 401 ? -36.590 16.835 9.830 1.00 87.31 401 LEU A O 1
ATOM 3067 N N . GLN A 1 402 ? -38.772 16.570 10.268 1.00 93.06 402 GLN A N 1
ATOM 3068 C CA . GLN A 1 402 ? -39.201 16.934 8.918 1.00 93.06 402 GLN A CA 1
ATOM 3069 C C . GLN A 1 402 ? -38.907 18.408 8.625 1.00 93.06 402 GLN A C 1
ATOM 3071 O O . GLN A 1 402 ? -38.357 18.717 7.566 1.00 93.06 402 GLN A O 1
ATOM 3076 N N . GLN A 1 403 ? -39.172 19.298 9.581 1.00 96.12 403 GLN A N 1
ATOM 3077 C CA . GLN A 1 403 ? -38.869 20.721 9.450 1.00 96.12 403 GLN A CA 1
ATOM 3078 C C . GLN A 1 403 ? -37.355 20.989 9.367 1.00 96.12 403 GLN A C 1
ATOM 3080 O O . GLN A 1 403 ? -36.898 21.779 8.535 1.00 96.12 403 GLN A O 1
ATOM 3085 N N . GLU A 1 404 ? -36.549 20.300 10.178 1.00 91.31 404 GLU A N 1
ATOM 3086 C CA . GLU A 1 404 ? -35.086 20.397 10.136 1.00 91.31 404 GLU A CA 1
ATOM 3087 C C . GLU A 1 404 ? -34.515 19.888 8.807 1.00 91.31 404 GLU A C 1
ATOM 3089 O O . GLU A 1 404 ? -33.621 20.520 8.232 1.00 91.31 404 GLU A O 1
ATOM 3094 N N . LYS A 1 405 ? -35.066 18.791 8.271 1.00 91.75 405 LYS A N 1
ATOM 3095 C CA . LYS A 1 405 ? -34.705 18.253 6.955 1.00 91.75 405 LYS A CA 1
ATOM 3096 C C . LYS A 1 405 ? -34.997 19.250 5.835 1.00 91.75 405 LYS A C 1
ATOM 3098 O O . LYS A 1 405 ? -34.152 19.433 4.958 1.00 91.75 405 LYS A O 1
ATOM 3103 N N . GLU A 1 406 ? -36.160 19.897 5.848 1.00 95.62 406 GLU A N 1
ATOM 3104 C CA . GLU A 1 406 ? -36.506 20.920 4.853 1.00 95.62 406 GLU A CA 1
ATOM 3105 C C . GLU A 1 406 ? -35.580 22.140 4.952 1.00 95.62 406 GLU A C 1
ATOM 3107 O O . GLU A 1 406 ? -35.028 22.580 3.942 1.00 95.62 406 GLU A O 1
ATOM 3112 N N . SER A 1 407 ? -35.293 22.611 6.170 1.00 93.69 407 SER A N 1
ATOM 3113 C CA . SER A 1 407 ? -34.332 23.699 6.399 1.00 93.69 407 SER A CA 1
ATOM 3114 C C . SER A 1 407 ? -32.908 23.338 5.948 1.00 93.69 407 SER A C 1
ATOM 3116 O O . SER A 1 407 ? -32.191 24.161 5.374 1.00 93.69 407 SER A O 1
ATOM 3118 N N . ALA A 1 408 ? -32.466 22.099 6.179 1.00 86.06 408 ALA A N 1
ATOM 3119 C CA . ALA A 1 408 ? -31.178 21.608 5.696 1.00 86.06 408 ALA A CA 1
ATOM 3120 C C . ALA A 1 408 ? -31.133 21.538 4.162 1.00 86.06 408 ALA A C 1
ATOM 3122 O O . ALA A 1 408 ? -30.142 21.961 3.564 1.00 86.06 408 ALA A O 1
ATOM 3123 N N . LEU A 1 409 ? -32.206 21.070 3.517 1.00 88.50 409 LEU A N 1
ATOM 3124 C CA . LEU A 1 409 ? -32.309 21.032 2.056 1.00 88.50 409 LEU A CA 1
ATOM 3125 C C . LEU A 1 409 ? -32.220 22.428 1.438 1.00 88.50 409 LEU A C 1
ATOM 3127 O O . LEU A 1 409 ? -31.532 22.601 0.430 1.00 88.50 409 LEU A O 1
ATOM 3131 N N . ASP A 1 410 ? -32.859 23.425 2.041 1.00 94.50 410 ASP A N 1
ATOM 3132 C CA . ASP A 1 410 ? -32.779 24.796 1.543 1.00 94.50 410 ASP A CA 1
ATOM 3133 C C . ASP A 1 410 ? -31.392 25.412 1.754 1.00 94.50 410 ASP A C 1
ATOM 3135 O O . ASP A 1 410 ? -30.869 26.030 0.826 1.00 94.50 410 ASP A O 1
ATOM 3139 N N . ARG A 1 411 ? -30.721 25.135 2.883 1.00 91.75 411 ARG A N 1
ATOM 3140 C CA . ARG A 1 411 ? -29.307 25.512 3.077 1.00 91.75 411 ARG A CA 1
ATOM 3141 C C . ARG A 1 411 ? -28.392 24.881 2.025 1.00 91.75 411 ARG A C 1
ATOM 3143 O O . ARG A 1 411 ? -27.506 25.542 1.492 1.00 91.75 411 ARG A O 1
ATOM 3150 N N . VAL A 1 412 ? -28.604 23.612 1.675 1.00 85.00 412 VAL A N 1
ATOM 3151 C CA . VAL A 1 412 ? -27.813 22.953 0.621 1.00 85.00 412 VAL A CA 1
ATOM 3152 C C . VAL A 1 412 ? -28.044 23.618 -0.738 1.00 85.00 412 VAL A C 1
ATOM 3154 O O . VAL A 1 412 ? -27.079 23.835 -1.473 1.00 85.00 412 VAL A O 1
ATOM 3157 N N . LYS A 1 413 ? -29.286 23.988 -1.073 1.00 92.81 413 LYS A N 1
ATOM 3158 C CA . LYS A 1 413 ? -29.579 24.716 -2.319 1.00 92.81 413 LYS A CA 1
ATOM 3159 C C . LYS A 1 413 ? -28.895 26.084 -2.350 1.00 92.81 413 LYS A C 1
ATOM 3161 O O . LYS A 1 413 ? -28.301 26.418 -3.372 1.00 92.81 413 LYS A O 1
ATOM 3166 N N . THR A 1 414 ? -28.921 26.850 -1.254 1.00 92.00 414 THR A N 1
ATOM 3167 C CA . THR A 1 414 ? -28.241 28.157 -1.200 1.00 92.00 414 THR A CA 1
ATOM 3168 C C . THR A 1 414 ? -26.731 28.003 -1.365 1.00 92.00 414 THR A C 1
ATOM 3170 O O . THR A 1 414 ? -26.149 28.671 -2.216 1.00 92.00 414 THR A O 1
ATOM 3173 N N . PHE A 1 415 ? -26.108 27.041 -0.674 1.00 88.69 415 PHE A N 1
ATOM 3174 C CA . PHE A 1 415 ? -24.680 26.743 -0.844 1.00 88.69 415 PHE A CA 1
ATOM 3175 C C . PHE A 1 415 ? -24.326 26.318 -2.275 1.00 88.69 415 PHE A C 1
ATOM 3177 O O . PHE A 1 415 ? -23.259 26.664 -2.787 1.00 88.69 415 PHE A O 1
ATOM 3184 N N . GLN A 1 416 ? -25.197 25.560 -2.946 1.00 87.31 416 GLN A N 1
ATOM 3185 C CA . GLN A 1 416 ? -24.976 25.163 -4.337 1.00 87.31 416 GLN A CA 1
ATOM 3186 C C . GLN A 1 416 ? -25.013 26.361 -5.293 1.00 87.31 416 GLN A C 1
ATOM 3188 O O . GLN A 1 416 ? -24.175 26.429 -6.193 1.00 87.31 416 GLN A O 1
ATOM 3193 N N . GLU A 1 417 ? -25.934 27.305 -5.102 1.00 93.25 417 GLU A N 1
ATOM 3194 C CA . GLU A 1 417 ? -26.012 28.518 -5.926 1.00 93.25 417 GLU A CA 1
ATOM 3195 C C . GLU A 1 417 ? -24.857 29.494 -5.647 1.00 93.25 417 GLU A C 1
ATOM 3197 O O . GLU A 1 417 ? -24.258 30.026 -6.587 1.00 93.25 417 GLU A O 1
ATOM 3202 N N . GLU A 1 418 ? -24.442 29.649 -4.388 1.00 91.50 418 GLU A N 1
ATOM 3203 C CA . GLU A 1 418 ? -23.240 30.415 -4.028 1.00 91.50 418 GLU A CA 1
ATOM 3204 C C . GLU A 1 418 ? -21.980 29.812 -4.664 1.00 91.50 418 GLU A C 1
ATOM 3206 O O . GLU A 1 418 ? -21.178 30.518 -5.281 1.00 91.50 418 GLU A O 1
ATOM 3211 N N . LYS A 1 419 ? -21.831 28.482 -4.609 1.00 91.50 419 LYS A N 1
ATOM 3212 C CA . LYS A 1 419 ? -20.694 27.781 -5.219 1.00 91.50 419 LYS A CA 1
ATOM 3213 C C . LYS A 1 419 ? -20.689 27.897 -6.743 1.00 91.50 419 LYS A C 1
ATOM 3215 O O . LYS A 1 419 ? -19.618 28.048 -7.330 1.00 91.50 419 LYS A O 1
ATOM 3220 N N . LYS A 1 420 ? -21.856 27.834 -7.396 1.00 90.62 420 LYS A N 1
ATOM 3221 C CA . LYS A 1 420 ? -21.972 28.081 -8.844 1.00 90.62 420 LYS A CA 1
ATOM 3222 C C . LYS A 1 420 ? -21.528 29.499 -9.189 1.00 90.62 420 LYS A C 1
ATOM 3224 O O . LYS A 1 420 ? -20.741 29.662 -10.117 1.00 90.62 420 LYS A O 1
ATOM 3229 N N . THR A 1 421 ? -21.979 30.488 -8.423 1.00 92.06 421 THR A N 1
ATOM 3230 C CA . THR A 1 421 ? -21.622 31.899 -8.626 1.00 92.06 421 THR A CA 1
ATOM 3231 C C . THR A 1 421 ? -20.112 32.111 -8.475 1.00 92.06 421 THR A C 1
ATOM 3233 O O . THR A 1 421 ? -19.471 32.621 -9.391 1.00 92.06 421 THR A O 1
ATOM 3236 N N . SER A 1 422 ? -19.510 31.583 -7.405 1.00 91.56 422 SER A N 1
ATOM 3237 C CA . SER A 1 422 ? -18.058 31.648 -7.181 1.00 91.56 422 SER A CA 1
ATOM 3238 C C . SER A 1 422 ? -17.245 30.939 -8.276 1.00 91.56 422 SER A C 1
ATOM 3240 O O . SER A 1 422 ? -16.189 31.418 -8.691 1.00 91.56 422 SER A O 1
ATOM 3242 N N . LEU A 1 423 ? -17.722 29.801 -8.794 1.00 89.81 423 LEU A N 1
ATOM 3243 C CA . LEU A 1 423 ? -17.053 29.107 -9.901 1.00 89.81 423 LEU A CA 1
ATOM 3244 C C . LEU A 1 423 ? -17.086 29.919 -11.198 1.00 89.81 423 LEU A C 1
ATOM 3246 O O . LEU A 1 423 ? -16.093 29.923 -11.924 1.00 89.81 423 LEU A O 1
ATOM 3250 N N . VAL A 1 424 ? -18.195 30.603 -11.487 1.00 91.62 424 VAL A N 1
ATOM 3251 C CA . VAL A 1 424 ? -18.304 31.486 -12.657 1.00 91.62 424 VAL A CA 1
ATOM 3252 C C . VAL A 1 424 ? -17.315 32.648 -12.546 1.00 91.62 424 VAL A C 1
ATOM 3254 O O . VAL A 1 424 ? -16.607 32.919 -13.515 1.00 91.62 424 VAL A O 1
ATOM 3257 N N . GLU A 1 425 ? -17.191 33.268 -11.369 1.00 92.94 425 GLU A N 1
ATOM 3258 C CA . GLU A 1 425 ? -16.205 34.331 -11.122 1.00 92.94 425 GLU A CA 1
ATOM 3259 C C . GLU A 1 425 ? -14.766 33.841 -11.333 1.00 92.94 425 GLU A C 1
ATOM 3261 O O . GLU A 1 425 ? -14.007 34.465 -12.073 1.00 92.94 425 GLU A O 1
ATOM 3266 N N . ARG A 1 426 ? -14.397 32.670 -10.794 1.00 90.50 426 ARG A N 1
ATOM 3267 C CA . ARG A 1 426 ? -13.041 32.113 -10.983 1.00 90.50 426 ARG A CA 1
ATOM 3268 C C . ARG A 1 426 ? -12.737 31.769 -12.439 1.00 90.50 426 ARG A C 1
ATOM 3270 O O . ARG A 1 426 ? -11.615 31.975 -12.894 1.00 90.50 426 ARG A O 1
ATOM 3277 N N . VAL A 1 427 ? -13.710 31.237 -13.181 1.00 89.50 427 VAL A N 1
ATOM 3278 C CA . VAL A 1 427 ? -13.536 30.956 -14.617 1.00 89.50 427 VAL A CA 1
ATOM 3279 C C . VAL A 1 427 ? -13.327 32.257 -15.393 1.00 89.50 427 VAL A C 1
ATOM 3281 O O . VAL A 1 427 ? -12.438 32.311 -16.242 1.00 89.50 427 VAL A O 1
ATOM 3284 N N . PHE A 1 428 ? -14.076 33.312 -15.060 1.00 92.88 428 PHE A N 1
ATOM 3285 C CA . PHE A 1 428 ? -13.900 34.633 -15.659 1.00 92.88 428 PHE A CA 1
ATOM 3286 C C . PHE A 1 428 ? -12.510 35.221 -15.360 1.00 92.88 428 PHE A C 1
ATOM 3288 O O . PHE A 1 428 ? -11.824 35.672 -16.276 1.00 92.88 428 PHE A O 1
ATOM 3295 N N . GLU A 1 429 ? -12.036 35.145 -14.112 1.00 93.38 429 GLU A N 1
ATOM 3296 C CA . GLU A 1 429 ? -10.683 35.584 -13.737 1.00 93.38 429 GLU A CA 1
ATOM 3297 C C . GLU A 1 429 ? -9.586 34.819 -14.492 1.00 93.38 429 GLU A C 1
ATOM 3299 O O . GLU A 1 429 ? -8.612 35.417 -14.957 1.00 93.38 429 GLU A O 1
ATOM 3304 N N . MET A 1 430 ? -9.748 33.502 -14.659 1.00 87.88 430 MET A N 1
ATOM 3305 C CA . MET A 1 430 ? -8.811 32.675 -15.423 1.00 87.88 430 MET A CA 1
ATOM 3306 C C . MET A 1 430 ? -8.769 33.060 -16.905 1.00 87.88 430 MET A C 1
ATOM 3308 O O . MET A 1 430 ? -7.688 33.100 -17.494 1.00 87.88 430 MET A O 1
ATOM 3312 N N . GLU A 1 431 ? -9.919 33.359 -17.511 1.00 92.38 431 GLU A N 1
ATOM 3313 C CA . GLU A 1 431 ? -10.006 33.791 -18.908 1.00 92.38 431 GLU A CA 1
ATOM 3314 C C . GLU A 1 431 ? -9.359 35.170 -19.110 1.00 92.38 431 GLU A C 1
ATOM 3316 O O . GLU A 1 431 ? -8.565 35.360 -20.034 1.00 92.38 431 GLU A O 1
ATOM 3321 N N . VAL A 1 432 ? -9.592 36.108 -18.186 1.00 92.94 432 VAL A N 1
ATOM 3322 C CA . VAL A 1 432 ? -8.914 37.415 -18.179 1.00 92.94 432 VAL A CA 1
ATOM 3323 C C . VAL A 1 432 ? -7.397 37.246 -18.038 1.00 92.94 432 VAL A C 1
ATOM 3325 O O . VAL A 1 432 ? -6.637 37.860 -18.790 1.00 92.94 432 VAL A O 1
ATOM 3328 N N . ALA A 1 433 ? -6.932 36.385 -17.129 1.00 89.81 433 ALA A N 1
ATOM 3329 C CA . ALA A 1 433 ? -5.505 36.123 -16.942 1.00 89.81 433 ALA A CA 1
ATOM 3330 C C . ALA A 1 433 ? -4.851 35.499 -18.189 1.00 89.81 433 ALA A C 1
ATOM 3332 O O . ALA A 1 433 ? -3.731 35.879 -18.551 1.00 89.81 433 ALA A O 1
ATOM 3333 N N . ALA A 1 434 ? -5.546 34.583 -18.871 1.00 89.50 434 ALA A N 1
ATOM 3334 C CA . ALA A 1 434 ? -5.081 33.983 -20.120 1.00 89.50 434 ALA A CA 1
ATOM 3335 C C . ALA A 1 434 ? -4.941 35.034 -21.236 1.00 89.50 434 ALA A C 1
ATOM 3337 O O . ALA A 1 434 ? -3.882 35.119 -21.861 1.00 89.50 434 ALA A O 1
ATOM 3338 N N . ASN A 1 435 ? -5.944 35.902 -21.404 1.00 89.75 435 ASN A N 1
ATOM 3339 C CA . ASN A 1 435 ? -5.924 36.981 -22.398 1.00 89.75 435 ASN A CA 1
ATOM 3340 C C . ASN A 1 435 ? -4.812 38.012 -22.124 1.00 89.75 435 ASN A C 1
ATOM 3342 O O . ASN A 1 435 ? -4.149 38.490 -23.050 1.00 89.75 435 ASN A O 1
ATOM 3346 N N . ILE A 1 436 ? -4.555 38.336 -20.848 1.00 91.50 436 ILE A N 1
ATOM 3347 C CA . ILE A 1 436 ? -3.440 39.212 -20.450 1.00 91.50 436 ILE A CA 1
ATOM 3348 C C . ILE A 1 436 ? -2.094 38.570 -20.801 1.00 91.50 436 ILE A C 1
ATOM 3350 O O . ILE A 1 436 ? -1.190 39.268 -21.265 1.00 91.50 436 ILE A O 1
ATOM 3354 N N . LYS A 1 437 ? -1.939 37.260 -20.579 1.00 90.38 437 LYS A N 1
ATOM 3355 C CA . LYS A 1 437 ? -0.702 36.541 -20.902 1.00 90.38 437 LYS A CA 1
ATOM 3356 C C . LYS A 1 437 ? -0.435 36.543 -22.407 1.00 90.38 437 LYS A C 1
ATOM 3358 O O . LYS A 1 437 ? 0.659 36.916 -22.814 1.00 90.38 437 LYS A O 1
ATOM 3363 N N . GLU A 1 438 ? -1.440 36.220 -23.218 1.00 90.25 438 GLU A N 1
ATOM 3364 C CA . GLU A 1 438 ? -1.321 36.230 -24.681 1.00 90.25 438 GLU A CA 1
ATOM 3365 C C . GLU A 1 438 ? -0.950 37.624 -25.211 1.00 90.25 438 GLU A C 1
ATOM 3367 O O . GLU A 1 438 ? -0.016 37.767 -26.002 1.00 90.25 438 GLU A O 1
ATOM 3372 N N . SER A 1 439 ? -1.594 38.672 -24.685 1.00 88.81 439 SER A N 1
ATOM 3373 C CA . SER A 1 439 ? -1.283 40.061 -25.045 1.00 88.81 439 SER A CA 1
ATOM 3374 C C . SER A 1 439 ? 0.150 40.459 -24.666 1.00 88.81 439 SER A C 1
ATOM 3376 O O . SER A 1 439 ? 0.824 41.161 -25.423 1.00 88.81 439 SER A O 1
ATOM 3378 N N . LYS A 1 440 ? 0.650 40.011 -23.503 1.00 90.69 440 LYS A N 1
ATOM 3379 C CA . LYS A 1 440 ? 2.041 40.251 -23.083 1.00 90.69 440 LYS A CA 1
ATOM 3380 C C . LYS A 1 440 ? 3.034 39.547 -24.003 1.00 90.69 440 LYS A C 1
ATOM 3382 O O . LYS A 1 440 ? 3.992 40.185 -24.433 1.00 90.69 440 LYS A O 1
ATOM 3387 N N . ASP A 1 441 ? 2.791 38.282 -24.332 1.00 88.00 441 ASP A N 1
ATOM 3388 C CA . ASP A 1 441 ? 3.664 37.499 -25.211 1.00 88.00 441 ASP A CA 1
ATOM 3389 C C . ASP A 1 441 ? 3.731 38.118 -26.621 1.00 88.00 441 ASP A C 1
ATOM 3391 O O . ASP A 1 441 ? 4.799 38.173 -27.237 1.00 88.00 441 ASP A O 1
ATOM 3395 N N . GLU A 1 442 ? 2.621 38.671 -27.123 1.00 90.69 442 GLU A N 1
ATOM 3396 C CA . GLU A 1 442 ? 2.608 39.403 -28.393 1.00 90.69 442 GLU A CA 1
ATOM 3397 C C . GLU A 1 442 ? 3.423 40.707 -28.331 1.00 90.69 442 GLU A C 1
ATOM 3399 O O . GLU A 1 442 ? 4.168 41.022 -29.266 1.00 90.69 442 GLU A O 1
ATOM 3404 N N . VAL A 1 443 ? 3.329 41.461 -27.231 1.00 88.31 443 VAL A N 1
ATOM 3405 C CA . VAL A 1 443 ? 4.138 42.674 -27.024 1.00 88.31 443 VAL A CA 1
ATOM 3406 C C . VAL A 1 443 ? 5.625 42.333 -26.934 1.00 88.31 443 VAL A C 1
ATOM 3408 O O . VAL A 1 443 ? 6.436 43.038 -27.543 1.00 88.31 443 VAL A O 1
ATOM 3411 N N . VAL A 1 444 ? 5.993 41.249 -26.243 1.00 89.19 444 VAL A N 1
ATOM 3412 C CA . VAL A 1 444 ? 7.382 40.769 -26.168 1.00 89.19 444 VAL A CA 1
ATOM 3413 C C . VAL A 1 444 ? 7.894 40.435 -27.565 1.00 89.19 444 VAL A C 1
ATOM 3415 O O . VAL A 1 444 ? 8.889 41.023 -27.984 1.00 89.19 444 VAL A O 1
ATOM 3418 N N . ARG A 1 445 ? 7.161 39.630 -28.350 1.00 84.94 445 ARG A N 1
ATOM 3419 C CA . ARG A 1 445 ? 7.544 39.310 -29.739 1.00 84.94 445 ARG A CA 1
ATOM 3420 C C . ARG A 1 445 ? 7.717 40.554 -30.608 1.00 84.94 445 ARG A C 1
ATOM 3422 O O . ARG A 1 445 ? 8.690 40.660 -31.350 1.00 84.94 445 ARG A O 1
ATOM 3429 N N . LYS A 1 446 ? 6.794 41.521 -30.525 1.00 83.50 446 LYS A N 1
ATOM 3430 C CA . LYS A 1 446 ? 6.893 42.786 -31.280 1.00 83.50 446 LYS A CA 1
ATOM 3431 C C . LYS A 1 446 ? 8.091 43.631 -30.845 1.00 83.50 446 LYS A C 1
ATOM 3433 O O . LYS A 1 446 ? 8.649 44.351 -31.670 1.00 83.50 446 LYS A O 1
ATOM 3438 N N . THR A 1 447 ? 8.475 43.567 -29.574 1.00 82.81 447 THR A N 1
ATOM 3439 C CA . THR A 1 447 ? 9.622 44.307 -29.030 1.00 82.81 447 THR A CA 1
ATOM 3440 C C . THR A 1 447 ? 10.939 43.642 -29.422 1.00 82.81 447 THR A C 1
ATOM 3442 O O . THR A 1 447 ? 11.846 44.328 -29.884 1.00 82.81 447 THR A O 1
ATOM 3445 N N . GLU A 1 448 ? 11.020 42.313 -29.339 1.00 83.06 448 GLU A N 1
ATOM 3446 C CA . GLU A 1 448 ? 12.160 41.527 -29.821 1.00 83.06 448 GLU A CA 1
ATOM 3447 C C . GLU A 1 448 ? 12.402 41.774 -31.313 1.00 83.06 448 GLU A C 1
ATOM 3449 O O . GLU A 1 448 ? 13.512 42.131 -31.692 1.00 83.06 448 GLU A O 1
ATOM 3454 N N . LEU A 1 449 ? 11.353 41.729 -32.144 1.00 76.56 449 LEU A N 1
ATOM 3455 C CA . LEU A 1 449 ? 11.446 42.028 -33.579 1.00 76.56 449 LEU A CA 1
ATOM 3456 C C . LEU A 1 449 ? 11.939 43.451 -33.882 1.00 76.56 449 LEU A C 1
ATOM 3458 O O . LEU A 1 449 ? 12.646 43.648 -34.866 1.00 76.56 449 LEU A O 1
ATOM 3462 N N . LYS A 1 450 ? 11.581 44.446 -33.060 1.00 77.62 450 LYS A N 1
ATOM 3463 C CA . LYS A 1 450 ? 12.067 45.831 -33.217 1.00 77.62 450 LYS A CA 1
ATOM 3464 C C . LYS A 1 450 ? 13.516 46.010 -32.767 1.00 77.62 450 LYS A C 1
ATOM 3466 O O . LYS A 1 450 ? 14.192 46.899 -33.276 1.00 77.62 450 LYS A O 1
ATOM 3471 N N . ASN A 1 451 ? 13.968 45.195 -31.818 1.00 76.62 451 ASN A N 1
ATOM 3472 C CA . ASN A 1 451 ? 15.306 45.276 -31.235 1.00 76.62 451 ASN A CA 1
ATOM 3473 C C . ASN A 1 451 ? 16.327 44.380 -31.947 1.00 76.62 451 ASN A C 1
ATOM 3475 O O . ASN A 1 451 ? 17.526 44.520 -31.707 1.00 76.62 451 ASN A O 1
ATOM 3479 N N . MET A 1 452 ? 15.885 43.478 -32.827 1.00 79.44 452 MET A N 1
ATOM 3480 C CA . MET A 1 452 ? 16.788 42.789 -33.743 1.00 79.44 452 MET A CA 1
ATOM 3481 C C . MET A 1 452 ? 17.470 43.825 -34.637 1.00 79.44 452 MET A C 1
ATOM 3483 O O . MET A 1 452 ? 16.811 44.586 -35.347 1.00 79.44 452 MET A O 1
ATOM 3487 N N . SER A 1 453 ? 18.803 43.875 -34.584 1.00 76.44 453 SER A N 1
ATOM 3488 C CA . SER A 1 453 ? 19.571 44.801 -35.411 1.00 76.44 453 SER A CA 1
ATOM 3489 C C . SER A 1 453 ? 19.320 44.515 -36.892 1.00 76.44 453 SER A C 1
ATOM 3491 O O . SER A 1 453 ? 19.087 43.371 -37.297 1.00 76.44 453 SER A O 1
ATOM 3493 N N . VAL A 1 454 ? 19.403 45.561 -37.716 1.00 74.44 454 VAL A N 1
ATOM 3494 C CA . VAL A 1 454 ? 19.281 45.447 -39.179 1.00 74.44 454 VAL A CA 1
ATOM 3495 C C . VAL A 1 454 ? 20.241 44.381 -39.720 1.00 74.44 454 VAL A C 1
ATOM 3497 O O . VAL A 1 454 ? 19.874 43.623 -40.607 1.00 74.44 454 VAL A O 1
ATOM 3500 N N . GLU A 1 455 ? 21.421 44.241 -39.116 1.00 72.06 455 GLU A N 1
ATOM 3501 C CA . GLU A 1 455 ? 22.428 43.229 -39.453 1.00 72.06 455 GLU A CA 1
ATOM 3502 C C . GLU A 1 455 ? 21.946 41.792 -39.192 1.00 72.06 455 GLU A C 1
ATOM 3504 O O . GLU A 1 455 ? 22.198 40.902 -40.003 1.00 72.06 455 GLU A O 1
ATOM 3509 N N . HIS A 1 456 ? 21.203 41.554 -38.106 1.00 76.00 456 HIS A N 1
ATOM 3510 C CA . HIS A 1 456 ? 20.640 40.237 -37.790 1.00 76.00 456 HIS A CA 1
ATOM 3511 C C . HIS A 1 456 ? 19.506 39.857 -38.753 1.00 76.00 456 HIS A C 1
ATOM 3513 O O . HIS A 1 456 ? 19.408 38.709 -39.190 1.00 76.00 456 HIS A O 1
ATOM 3519 N N . LEU A 1 457 ? 18.676 40.834 -39.133 1.00 75.31 457 LEU A N 1
ATOM 3520 C CA . LEU A 1 457 ? 17.642 40.651 -40.156 1.00 75.31 457 LEU A CA 1
ATOM 3521 C C . LEU A 1 457 ? 18.261 40.404 -41.538 1.00 75.31 457 LEU A C 1
ATOM 3523 O O . LEU A 1 457 ? 17.779 39.544 -42.277 1.00 75.31 457 LEU A O 1
ATOM 3527 N N . GLN A 1 458 ? 19.362 41.090 -41.859 1.00 77.81 458 GLN A N 1
ATOM 3528 C CA . GLN A 1 458 ? 20.124 40.862 -43.086 1.00 77.81 458 GLN A CA 1
ATOM 3529 C C . GLN A 1 458 ? 20.702 39.439 -43.118 1.00 77.81 458 GLN A C 1
ATOM 3531 O O . GLN A 1 458 ? 20.524 38.728 -44.103 1.00 77.81 458 GLN A O 1
ATOM 3536 N N . ALA A 1 459 ? 21.299 38.976 -42.013 1.00 81.50 459 ALA A N 1
ATOM 3537 C CA . ALA A 1 459 ? 21.854 37.628 -41.900 1.00 81.50 459 ALA A CA 1
ATOM 3538 C C . ALA A 1 459 ? 20.782 36.533 -42.045 1.00 81.50 459 ALA A C 1
ATOM 3540 O O . ALA A 1 459 ? 21.006 35.528 -42.726 1.00 81.50 459 ALA A O 1
ATOM 3541 N N . MET A 1 460 ? 19.590 36.726 -41.467 1.00 78.50 460 MET A N 1
ATOM 3542 C CA . MET A 1 460 ? 18.460 35.812 -41.678 1.00 78.50 460 MET A CA 1
ATOM 3543 C C . MET A 1 460 ? 17.977 35.820 -43.130 1.00 78.50 460 MET A C 1
ATOM 3545 O O . MET A 1 460 ? 17.718 34.752 -43.688 1.00 78.50 460 MET A O 1
ATOM 3549 N N . ALA A 1 461 ? 17.889 36.993 -43.762 1.00 85.06 461 ALA A N 1
ATOM 3550 C CA . ALA A 1 461 ? 17.503 37.109 -45.166 1.00 85.06 461 ALA A CA 1
ATOM 3551 C C . ALA A 1 461 ? 18.511 36.412 -46.094 1.00 85.06 461 ALA A C 1
ATOM 3553 O O . ALA A 1 461 ? 18.113 35.719 -47.032 1.00 85.06 461 ALA A O 1
ATOM 3554 N N . ASP A 1 462 ? 19.806 36.533 -45.809 1.00 84.31 462 ASP A N 1
ATOM 3555 C CA . ASP A 1 462 ? 20.860 35.876 -46.579 1.00 84.31 462 ASP A CA 1
ATOM 3556 C C . ASP A 1 462 ? 20.881 34.360 -46.338 1.00 84.31 462 ASP A C 1
ATOM 3558 O O . ASP A 1 462 ? 21.055 33.583 -47.279 1.00 84.31 462 ASP A O 1
ATOM 3562 N N . THR A 1 463 ? 20.580 33.914 -45.115 1.00 84.25 463 THR A N 1
ATOM 3563 C CA . THR A 1 463 ? 20.384 32.488 -44.809 1.00 84.25 463 THR A CA 1
ATOM 3564 C C . THR A 1 463 ? 19.199 31.917 -45.593 1.00 84.25 463 THR A C 1
ATOM 3566 O O . THR A 1 463 ? 19.321 30.863 -46.215 1.00 84.25 463 THR A O 1
ATOM 3569 N N . LEU A 1 464 ? 18.077 32.640 -45.652 1.00 84.12 464 LEU A N 1
ATOM 3570 C CA . LEU A 1 464 ? 16.901 32.264 -46.443 1.00 84.12 464 LEU A CA 1
ATOM 3571 C C . LEU A 1 464 ? 17.204 32.201 -47.944 1.00 84.12 464 LEU A C 1
ATOM 3573 O O . LEU A 1 464 ? 16.825 31.232 -48.600 1.00 84.12 464 LEU A O 1
ATOM 3577 N N . LYS A 1 465 ? 17.938 33.178 -48.489 1.00 89.44 465 LYS A N 1
ATOM 3578 C CA . LYS A 1 465 ? 18.388 33.149 -49.892 1.00 89.44 465 LYS A CA 1
ATOM 3579 C C . LYS A 1 465 ? 19.276 31.942 -50.181 1.00 89.44 465 LYS A C 1
ATOM 3581 O O . LYS A 1 465 ? 19.125 31.314 -51.227 1.00 89.44 465 LYS A O 1
ATOM 3586 N N . ASN A 1 466 ? 20.165 31.587 -49.255 1.00 82.94 466 ASN A N 1
ATOM 3587 C CA . ASN A 1 466 ? 21.021 30.413 -49.396 1.00 82.94 466 ASN A CA 1
ATOM 3588 C C . ASN A 1 466 ? 20.209 29.114 -49.365 1.00 82.94 466 ASN A C 1
ATOM 3590 O O . ASN A 1 466 ? 20.452 28.238 -50.195 1.00 82.94 466 ASN A O 1
ATOM 3594 N N . VAL A 1 467 ? 19.207 29.001 -48.488 1.00 81.06 467 VAL A N 1
ATOM 3595 C CA . VAL A 1 467 ? 18.287 27.850 -48.471 1.00 81.06 467 VAL A CA 1
ATOM 3596 C C . VAL A 1 467 ? 17.526 27.749 -49.795 1.00 81.06 467 VAL A C 1
ATOM 3598 O O . VAL A 1 467 ? 17.526 26.683 -50.408 1.00 81.06 467 VAL A O 1
ATOM 3601 N N . ILE A 1 468 ? 16.971 28.856 -50.299 1.00 83.38 468 ILE A N 1
ATOM 3602 C CA . ILE A 1 468 ? 16.254 28.892 -51.585 1.00 83.38 468 ILE A CA 1
ATOM 3603 C C . ILE A 1 468 ? 17.177 28.489 -52.744 1.00 83.38 468 ILE A C 1
ATOM 3605 O O . ILE A 1 468 ? 16.830 27.601 -53.519 1.00 83.38 468 ILE A O 1
ATOM 3609 N N . SER A 1 469 ? 18.389 29.048 -52.826 1.00 81.44 469 SER A N 1
ATOM 3610 C CA . SER A 1 469 ? 19.359 28.684 -53.870 1.00 81.44 469 SER A CA 1
ATOM 3611 C C . SER A 1 469 ? 19.772 27.211 -53.788 1.00 81.44 469 SER A C 1
ATOM 3613 O O . SER A 1 469 ? 19.977 26.554 -54.811 1.00 81.44 469 SER A O 1
ATOM 3615 N N . THR A 1 470 ? 19.873 26.668 -52.573 1.00 81.06 470 THR A N 1
ATOM 3616 C CA . THR A 1 470 ? 20.181 25.250 -52.354 1.00 81.06 470 THR A CA 1
ATOM 3617 C C . THR A 1 470 ? 19.034 24.370 -52.850 1.00 81.06 470 THR A C 1
ATOM 3619 O O . THR A 1 470 ? 19.283 23.401 -53.563 1.00 81.06 470 THR A O 1
ATOM 3622 N N . MET A 1 471 ? 17.783 24.749 -52.573 1.00 72.06 471 MET A N 1
ATOM 3623 C CA . MET A 1 471 ? 16.595 24.061 -53.092 1.00 72.06 471 MET A CA 1
ATOM 3624 C C . MET A 1 471 ? 16.489 24.142 -54.622 1.00 72.06 471 MET A C 1
ATOM 3626 O O . MET A 1 471 ? 16.091 23.173 -55.269 1.00 72.06 471 MET A O 1
ATOM 3630 N N . GLU A 1 472 ? 16.884 25.259 -55.235 1.00 82.00 472 GLU A N 1
ATOM 3631 C CA . GLU A 1 472 ? 16.879 25.415 -56.693 1.00 82.00 472 GLU A CA 1
ATOM 3632 C C . GLU A 1 472 ? 17.896 24.498 -57.383 1.00 82.00 472 GLU A C 1
ATOM 3634 O O . GLU A 1 472 ? 17.568 23.902 -58.414 1.00 82.00 472 GLU A O 1
ATOM 3639 N N . LYS A 1 473 ? 19.082 24.333 -56.780 1.00 79.25 473 LYS A N 1
ATOM 3640 C CA . LYS A 1 473 ? 20.194 23.507 -57.285 1.00 79.25 473 LYS A CA 1
ATOM 3641 C C . LYS A 1 473 ? 20.023 22.004 -57.049 1.00 79.25 473 LYS A C 1
ATOM 3643 O O . LYS A 1 473 ? 20.785 21.217 -57.612 1.00 79.25 473 LYS A O 1
ATOM 3648 N N . MET A 1 474 ? 19.040 21.580 -56.255 1.00 79.38 474 MET A N 1
ATOM 3649 C CA . MET A 1 474 ? 18.708 20.161 -56.121 1.00 79.38 474 MET A CA 1
ATOM 3650 C C . MET A 1 474 ? 18.247 19.588 -57.472 1.00 79.38 474 MET A C 1
ATOM 3652 O O . MET A 1 474 ? 17.388 20.153 -58.156 1.00 79.38 474 MET A O 1
ATOM 3656 N N . THR A 1 475 ? 18.849 18.465 -57.872 1.00 67.62 475 THR A N 1
ATOM 3657 C CA . THR A 1 475 ? 18.542 17.758 -59.121 1.00 67.62 475 THR A CA 1
ATOM 3658 C C . THR A 1 475 ? 17.112 17.197 -59.096 1.00 67.62 475 THR A C 1
ATOM 3660 O O . THR A 1 475 ? 16.549 16.993 -58.019 1.00 67.62 475 THR A O 1
ATOM 3663 N N . PRO A 1 476 ? 16.493 16.894 -60.255 1.00 65.12 476 PRO A N 1
ATOM 3664 C CA . PRO A 1 476 ? 15.106 16.412 -60.306 1.00 65.12 476 PRO A CA 1
ATOM 3665 C C . PRO A 1 476 ? 14.847 15.181 -59.421 1.00 65.12 476 PRO A C 1
ATOM 3667 O O . PRO A 1 476 ? 13.762 15.026 -58.872 1.00 65.12 476 PRO A O 1
ATOM 3670 N N . LYS A 1 477 ? 15.873 14.341 -59.223 1.00 58.31 477 LYS A N 1
ATOM 3671 C CA . LYS A 1 477 ? 15.812 13.121 -58.408 1.00 58.31 477 LYS A CA 1
ATOM 3672 C C . LYS A 1 477 ? 15.839 13.387 -56.893 1.00 58.31 477 LYS A C 1
ATOM 3674 O O . LYS A 1 477 ? 15.274 12.599 -56.149 1.00 58.31 477 LYS A O 1
ATOM 3679 N N . SER A 1 478 ? 16.455 14.481 -56.433 1.00 58.25 478 SER A N 1
ATOM 3680 C CA . SER A 1 478 ? 16.425 14.904 -55.021 1.00 58.25 478 SER A CA 1
ATOM 3681 C C . SER A 1 478 ? 15.295 15.888 -54.717 1.00 58.25 478 SER A C 1
ATOM 3683 O O . SER A 1 478 ? 14.815 15.915 -53.588 1.00 58.25 478 SER A O 1
ATOM 3685 N N . LYS A 1 479 ? 14.792 16.616 -55.725 1.00 52.12 479 LYS A N 1
ATOM 3686 C CA . LYS A 1 479 ? 13.508 17.327 -55.622 1.00 52.12 479 LYS A CA 1
ATOM 3687 C C . LYS A 1 479 ? 12.349 16.354 -55.388 1.00 52.12 479 LYS A C 1
ATOM 3689 O O . LYS A 1 479 ? 11.539 16.639 -54.518 1.00 52.12 479 LYS A O 1
ATOM 3694 N N . ALA A 1 480 ? 12.339 15.189 -56.049 1.00 52.50 480 ALA A N 1
ATOM 3695 C CA . ALA A 1 480 ? 11.310 14.158 -55.862 1.00 52.50 480 ALA A CA 1
ATOM 3696 C C . ALA A 1 480 ? 11.162 13.696 -54.397 1.00 52.50 480 ALA A C 1
ATOM 3698 O O . ALA A 1 480 ? 10.045 13.630 -53.905 1.00 52.50 480 ALA A O 1
ATOM 3699 N N . ILE A 1 481 ? 12.270 13.510 -53.668 1.00 55.03 481 ILE A N 1
ATOM 3700 C CA . ILE A 1 481 ? 12.268 13.040 -52.267 1.00 55.03 481 ILE A CA 1
ATOM 3701 C C . ILE A 1 481 ? 11.770 14.125 -51.288 1.00 55.03 481 ILE A C 1
ATOM 3703 O O . ILE A 1 481 ? 11.193 13.815 -50.251 1.00 55.03 481 ILE A O 1
ATOM 3707 N N . VAL A 1 482 ? 11.953 15.412 -51.610 1.00 51.00 482 VAL A N 1
ATOM 3708 C CA . VAL A 1 482 ? 11.478 16.533 -50.768 1.00 51.00 482 VAL A CA 1
ATOM 3709 C C . VAL A 1 482 ? 10.035 16.934 -51.116 1.00 51.00 482 VAL A C 1
ATOM 3711 O O . VAL A 1 482 ? 9.318 17.456 -50.265 1.00 51.00 482 VAL A O 1
ATOM 3714 N N . THR A 1 483 ? 9.567 16.657 -52.339 1.00 48.69 483 THR A N 1
ATOM 3715 C CA . THR A 1 483 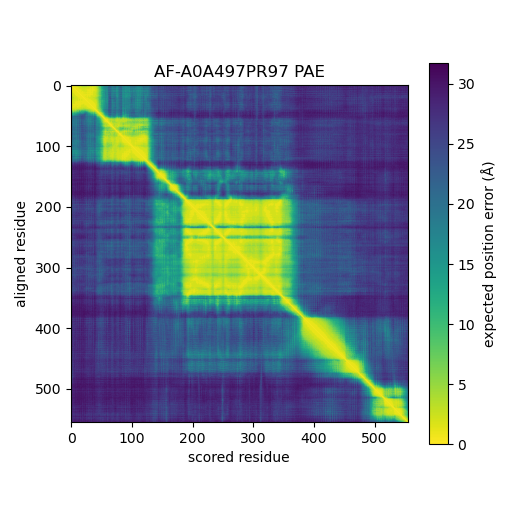? 8.169 16.877 -52.762 1.00 48.69 483 THR A CA 1
ATOM 3716 C C . THR A 1 483 ? 7.257 15.657 -52.595 1.00 48.69 483 THR A C 1
ATOM 3718 O O . THR A 1 483 ? 6.054 15.767 -52.841 1.00 48.69 483 THR A O 1
ATOM 3721 N N . GLU A 1 484 ? 7.785 14.520 -52.138 1.00 46.53 484 GLU A N 1
ATOM 3722 C CA . GLU A 1 484 ? 7.021 13.287 -51.900 1.00 46.53 484 GLU A CA 1
ATOM 3723 C C . GLU A 1 484 ? 6.032 13.301 -50.713 1.00 46.53 484 GLU A C 1
ATOM 3725 O O . GLU A 1 484 ? 5.327 12.311 -50.552 1.00 46.53 484 GLU A O 1
ATOM 3730 N N . PRO A 1 485 ? 5.804 14.411 -49.970 1.00 48.66 485 PRO A N 1
ATOM 3731 C CA . PRO A 1 485 ? 4.549 14.560 -49.236 1.00 48.66 485 PRO A CA 1
ATOM 3732 C C . PRO A 1 485 ? 3.535 15.518 -49.890 1.00 48.66 485 PRO A C 1
ATOM 3734 O O . PRO A 1 485 ? 2.487 15.753 -49.296 1.00 48.66 485 PRO A O 1
ATOM 3737 N N . VAL A 1 486 ? 3.775 16.088 -51.085 1.00 49.75 486 VAL A N 1
ATOM 3738 C CA . VAL A 1 486 ? 2.872 17.124 -51.649 1.00 49.75 486 VAL A CA 1
ATOM 3739 C C . VAL A 1 486 ? 2.244 16.771 -53.005 1.00 49.75 486 VAL A C 1
ATOM 3741 O O . VAL A 1 486 ? 1.104 17.177 -53.244 1.00 49.75 486 VAL A O 1
ATOM 3744 N N . GLU A 1 487 ? 2.883 15.982 -53.879 1.00 43.84 487 GLU A N 1
ATOM 3745 C CA . GLU A 1 487 ? 2.243 15.581 -55.155 1.00 43.84 487 GLU A CA 1
ATOM 3746 C C . GLU A 1 487 ? 1.528 14.219 -55.132 1.00 43.84 487 GLU A C 1
ATOM 3748 O O . GLU A 1 487 ? 0.539 14.064 -55.856 1.00 43.84 487 GLU A O 1
ATOM 3753 N N . GLU A 1 488 ? 1.878 13.285 -54.240 1.00 42.84 488 GLU A N 1
ATOM 3754 C CA . GLU A 1 488 ? 1.042 12.088 -54.015 1.00 42.84 488 GLU A CA 1
ATOM 3755 C C . GLU A 1 488 ? -0.294 12.420 -53.324 1.00 42.84 488 GLU A C 1
ATOM 3757 O O . GLU A 1 488 ? -1.290 11.729 -53.534 1.00 42.84 488 GLU A O 1
ATOM 3762 N N . VAL A 1 489 ? -0.391 13.568 -52.643 1.00 46.03 489 VAL A N 1
ATOM 3763 C CA . VAL A 1 489 ? -1.654 14.086 -52.079 1.00 46.03 489 VAL A CA 1
ATOM 3764 C C . VAL A 1 489 ? -2.581 14.680 -53.156 1.00 46.03 489 VAL A C 1
ATOM 3766 O O . VAL A 1 489 ? -3.781 14.819 -52.929 1.00 46.03 489 VAL A O 1
ATOM 3769 N N . LYS A 1 490 ? -2.080 14.998 -54.361 1.00 46.59 490 LYS A N 1
ATOM 3770 C CA . LYS A 1 490 ? -2.917 15.537 -55.455 1.00 46.59 490 LYS A CA 1
ATOM 3771 C C . LYS A 1 490 ? -3.399 14.491 -56.462 1.00 46.59 490 LYS A C 1
ATOM 3773 O O . LYS A 1 490 ? -4.312 14.794 -57.230 1.00 46.59 490 LYS A O 1
ATOM 3778 N N . LYS A 1 491 ? -2.833 13.277 -56.472 1.00 45.25 491 LYS A N 1
ATOM 3779 C CA . LYS A 1 491 ? -3.277 12.185 -57.365 1.00 45.25 491 LYS A CA 1
ATOM 3780 C C . LYS A 1 491 ? -3.818 10.948 -56.655 1.00 45.25 491 LYS A C 1
ATOM 3782 O O . LYS A 1 491 ? -4.503 10.162 -57.310 1.00 45.25 491 LYS A O 1
ATOM 3787 N N . ALA A 1 492 ? -3.650 10.813 -55.342 1.00 38.09 492 ALA A N 1
ATOM 3788 C CA . ALA A 1 492 ? -4.509 9.928 -54.574 1.00 38.09 492 ALA A CA 1
ATOM 3789 C C . ALA A 1 492 ? -5.902 10.571 -54.472 1.00 38.09 492 ALA A C 1
ATOM 3791 O O . ALA A 1 492 ? -6.128 11.494 -53.689 1.00 38.09 492 ALA A O 1
ATOM 3792 N N . LYS A 1 493 ? -6.871 10.079 -55.257 1.00 43.38 493 LYS A N 1
ATOM 3793 C CA . LYS A 1 493 ? -8.259 10.154 -54.784 1.00 43.38 493 LYS A CA 1
ATOM 3794 C C . LYS A 1 493 ? -8.244 9.485 -53.409 1.00 43.38 493 LYS A C 1
ATOM 3796 O O . LYS A 1 493 ? -7.731 8.368 -53.342 1.00 43.38 493 LYS A O 1
ATOM 3801 N N . PRO A 1 494 ? -8.733 10.138 -52.341 1.00 35.03 494 PRO A N 1
ATOM 3802 C CA . PRO A 1 494 ? -8.818 9.476 -51.055 1.00 35.03 494 PRO A CA 1
ATOM 3803 C C . PRO A 1 494 ? -9.640 8.219 -51.284 1.00 35.03 494 PRO A C 1
ATOM 3805 O O . PRO A 1 494 ? -10.789 8.311 -51.729 1.00 35.03 494 PRO A O 1
ATOM 3808 N N . ASP A 1 495 ? -9.027 7.063 -51.048 1.00 40.06 495 ASP A N 1
ATOM 3809 C CA . ASP A 1 495 ? -9.793 5.846 -50.879 1.00 40.06 495 ASP A CA 1
ATOM 3810 C C . ASP A 1 495 ? -10.746 6.182 -49.729 1.00 40.06 495 ASP A C 1
ATOM 3812 O O . ASP A 1 495 ? -10.276 6.582 -48.652 1.00 40.06 495 ASP A O 1
ATOM 3816 N N . PRO A 1 496 ? -12.068 6.230 -49.966 1.00 38.09 496 PRO A N 1
ATOM 3817 C CA . PRO A 1 496 ? -12.979 6.570 -48.901 1.00 38.09 496 PRO A CA 1
ATOM 3818 C C . PRO A 1 496 ? -12.699 5.549 -47.810 1.00 38.09 496 PRO A C 1
ATOM 3820 O O . PRO A 1 496 ? -12.781 4.351 -48.058 1.00 38.09 496 PRO A O 1
ATOM 3823 N N . LEU A 1 497 ? -12.339 6.017 -46.614 1.00 41.81 497 LEU A N 1
ATOM 3824 C CA . LEU A 1 497 ? -12.486 5.221 -45.409 1.00 41.81 497 LEU A CA 1
ATOM 3825 C C . LEU A 1 497 ? -13.944 4.765 -45.420 1.00 41.81 497 LEU A C 1
ATOM 3827 O O . LEU A 1 497 ? -14.855 5.520 -45.067 1.00 41.81 497 LEU A O 1
ATOM 3831 N N . VAL A 1 498 ? -14.170 3.557 -45.936 1.00 41.75 498 VAL A N 1
ATOM 3832 C CA . VAL A 1 498 ? -15.457 2.887 -45.914 1.00 41.75 498 VAL A CA 1
ATOM 3833 C C . VAL A 1 498 ? -15.610 2.442 -44.475 1.00 41.75 498 VAL A C 1
ATOM 3835 O O . VAL A 1 498 ? -15.446 1.275 -44.135 1.00 41.75 498 VAL A O 1
ATOM 3838 N N . TYR A 1 499 ? -15.907 3.399 -43.599 1.00 48.06 499 TYR A N 1
ATOM 3839 C CA . TYR A 1 499 ? -16.583 3.068 -42.367 1.00 48.06 499 TYR A CA 1
ATOM 3840 C C . TYR A 1 499 ? -17.852 2.354 -42.798 1.00 48.06 499 TYR A C 1
ATOM 3842 O O . TYR A 1 499 ? -18.652 2.899 -43.574 1.00 48.06 499 TYR A O 1
ATOM 3850 N N . LYS A 1 500 ? -18.026 1.110 -42.350 1.00 51.09 500 LYS A N 1
ATOM 3851 C CA . LYS A 1 500 ? -19.267 0.398 -42.636 1.00 51.09 500 LYS A CA 1
ATOM 3852 C C . LYS A 1 500 ? -20.391 1.296 -42.137 1.00 51.09 500 LYS A C 1
ATOM 3854 O O . LYS A 1 500 ? -20.332 1.822 -41.027 1.00 51.09 500 LYS A O 1
ATOM 3859 N N . THR A 1 501 ? -21.422 1.512 -42.951 1.00 58.88 501 THR A N 1
ATOM 3860 C CA . THR A 1 501 ? -22.522 2.433 -42.613 1.00 58.88 50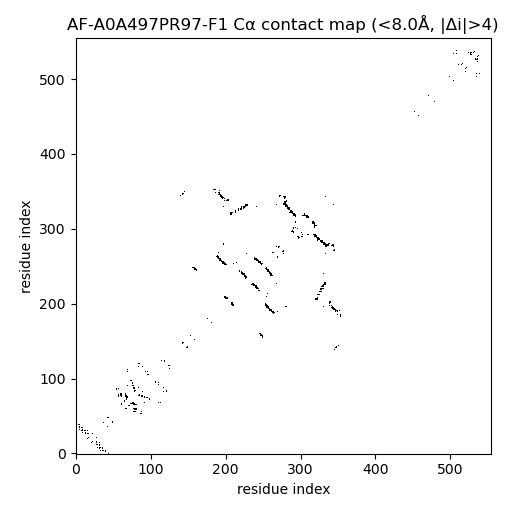1 THR A CA 1
ATOM 3861 C C . THR A 1 501 ? -23.162 2.086 -41.258 1.00 58.88 501 THR A C 1
ATOM 3863 O O . THR A 1 501 ? -23.768 2.942 -40.621 1.00 58.88 501 THR A O 1
ATOM 3866 N N . SER A 1 502 ? -23.010 0.839 -40.800 1.00 53.94 502 SER A N 1
ATOM 3867 C CA . SER A 1 502 ? -23.365 0.360 -39.463 1.00 53.94 502 SER A CA 1
ATOM 3868 C C . SER A 1 502 ? -22.549 0.986 -38.325 1.00 53.94 502 SER A C 1
ATOM 3870 O O . SER A 1 502 ? -23.142 1.338 -37.313 1.00 53.94 502 SER A O 1
ATOM 3872 N N . GLU A 1 503 ? -21.238 1.171 -38.480 1.00 58.31 503 GLU A N 1
ATOM 3873 C CA . GLU A 1 503 ? -20.330 1.710 -37.451 1.00 58.31 503 GLU A CA 1
ATOM 3874 C C . GLU A 1 503 ? -20.553 3.212 -37.257 1.00 58.31 503 GLU A C 1
ATOM 3876 O O . GLU A 1 503 ? -20.731 3.682 -36.134 1.00 58.31 503 GLU A O 1
ATOM 3881 N N . VAL A 1 504 ? -20.690 3.954 -38.363 1.00 60.22 504 VAL A N 1
ATOM 3882 C CA . VAL A 1 504 ? -21.048 5.383 -38.333 1.00 60.22 504 VAL A CA 1
ATOM 3883 C C . VAL A 1 504 ? -22.422 5.580 -37.693 1.00 60.22 504 VAL A C 1
ATOM 3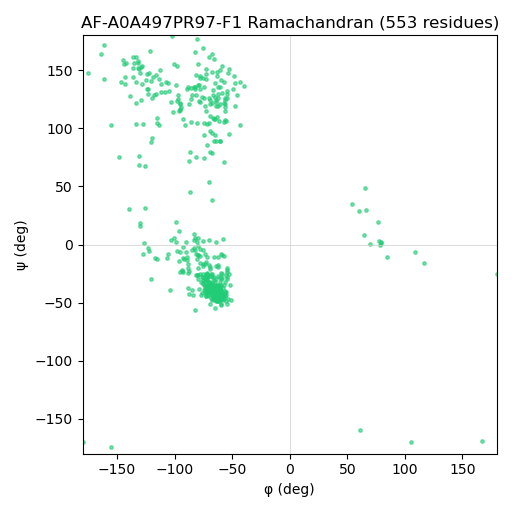885 O O . VAL A 1 504 ? -22.594 6.457 -36.850 1.00 60.22 504 VAL A O 1
ATOM 3888 N N . LYS A 1 505 ? -23.408 4.738 -38.041 1.00 61.12 505 LYS A N 1
ATOM 3889 C CA . LYS A 1 505 ? -24.753 4.786 -37.444 1.00 61.12 505 LYS A CA 1
ATOM 3890 C C . LYS A 1 505 ? -24.762 4.384 -35.967 1.00 61.12 505 LYS A C 1
ATOM 3892 O O . LYS A 1 505 ? -25.601 4.910 -35.240 1.00 61.12 505 LYS A O 1
ATOM 3897 N N . ALA A 1 506 ? -23.883 3.484 -35.524 1.00 63.25 506 ALA A N 1
ATOM 3898 C CA . ALA A 1 506 ? -23.766 3.088 -34.121 1.00 63.25 506 ALA A CA 1
ATOM 3899 C C . ALA A 1 506 ? -23.208 4.238 -33.270 1.00 63.25 506 ALA A C 1
ATOM 3901 O O . ALA A 1 506 ? -23.875 4.667 -32.330 1.00 63.25 506 ALA A O 1
ATOM 3902 N N . ALA A 1 507 ? -22.088 4.832 -33.690 1.00 61.59 507 ALA A N 1
ATOM 3903 C CA . ALA A 1 507 ? -21.499 5.994 -33.024 1.00 61.59 507 ALA A CA 1
ATOM 3904 C C . ALA A 1 507 ? -22.453 7.207 -33.015 1.00 61.59 507 ALA A C 1
ATOM 3906 O O . ALA A 1 507 ? -22.565 7.926 -32.023 1.00 61.59 507 ALA A O 1
ATOM 3907 N N . LEU A 1 508 ? -23.218 7.420 -34.094 1.00 61.75 508 LEU A N 1
ATOM 3908 C CA . LEU A 1 508 ? -24.239 8.473 -34.138 1.00 61.75 508 LEU A CA 1
ATOM 3909 C C . LEU A 1 508 ? -25.462 8.181 -33.266 1.00 61.75 508 LEU A C 1
ATOM 3911 O O . LEU A 1 508 ? -26.036 9.126 -32.729 1.00 61.75 508 LEU A O 1
ATOM 3915 N N . ARG A 1 509 ? -25.882 6.919 -33.102 1.00 63.31 509 ARG A N 1
ATOM 3916 C CA . ARG A 1 509 ? -26.964 6.563 -32.165 1.00 63.31 509 ARG A CA 1
ATOM 3917 C C . ARG A 1 509 ? -26.551 6.795 -30.722 1.00 63.31 509 ARG A C 1
ATOM 3919 O O . ARG A 1 509 ? -27.376 7.268 -29.954 1.00 63.31 509 ARG A O 1
ATOM 3926 N N . GLU A 1 510 ? -25.301 6.515 -30.380 1.00 62.66 510 GLU A N 1
ATOM 3927 C CA . GLU A 1 510 ? -24.757 6.768 -29.047 1.00 62.66 510 GLU A CA 1
ATOM 3928 C C . GLU A 1 510 ? -24.745 8.273 -28.735 1.00 62.66 510 GLU A C 1
ATOM 3930 O O . GLU A 1 510 ? -25.334 8.719 -27.751 1.00 62.66 510 GLU A O 1
ATOM 3935 N N . VAL A 1 511 ? -24.225 9.090 -29.658 1.00 60.44 511 VAL A N 1
ATOM 3936 C CA . VAL A 1 511 ? -24.205 10.558 -29.519 1.00 60.44 511 VAL A CA 1
ATOM 3937 C C . VAL A 1 511 ? -25.614 11.170 -29.554 1.00 60.44 511 VAL A C 1
ATOM 3939 O O . VAL A 1 511 ? -25.892 12.118 -28.822 1.00 60.44 511 VAL A O 1
ATOM 3942 N N . MET A 1 512 ? -26.535 10.637 -30.367 1.00 63.53 512 MET A N 1
ATOM 3943 C CA . MET A 1 512 ? -27.927 11.109 -30.415 1.00 63.53 512 MET A CA 1
ATOM 3944 C C . MET A 1 512 ? -28.810 10.572 -29.279 1.00 63.53 512 MET A C 1
ATOM 3946 O O . MET A 1 512 ? -29.850 11.174 -29.010 1.00 63.53 512 MET A O 1
ATOM 3950 N N . GLY A 1 513 ? -28.428 9.477 -28.620 1.00 63.50 513 GLY A N 1
ATOM 3951 C CA . GLY A 1 513 ? -29.069 8.979 -27.400 1.00 63.50 513 GLY A CA 1
ATOM 3952 C C . GLY A 1 513 ? -28.756 9.858 -26.186 1.00 63.50 513 GLY A C 1
ATOM 3953 O O . GLY A 1 513 ? -29.594 10.025 -25.307 1.00 63.50 513 GLY A O 1
ATOM 3954 N N . MET A 1 514 ? -27.600 10.527 -26.189 1.00 53.31 514 MET A N 1
ATOM 3955 C CA . MET A 1 514 ? -27.152 11.463 -25.150 1.00 53.31 514 MET A CA 1
ATOM 3956 C C . MET A 1 514 ? -27.659 12.901 -25.369 1.00 53.31 514 MET A C 1
ATOM 3958 O O . MET A 1 514 ? -26.901 13.868 -25.259 1.00 53.31 514 MET A O 1
ATOM 3962 N N . ARG A 1 515 ? -28.947 13.072 -25.699 1.00 51.34 515 ARG A N 1
ATOM 3963 C CA . ARG A 1 515 ? -29.530 14.345 -26.184 1.00 51.34 515 ARG A CA 1
ATOM 3964 C C . ARG A 1 515 ? -29.427 15.554 -25.241 1.00 51.34 515 ARG A C 1
ATOM 3966 O O . ARG A 1 515 ? -29.709 16.666 -25.678 1.00 51.34 515 ARG A O 1
ATOM 3973 N N . THR A 1 516 ? -28.988 15.386 -23.997 1.00 47.00 516 THR A N 1
ATOM 3974 C CA . THR A 1 516 ? -28.856 16.478 -23.016 1.00 47.00 516 THR A CA 1
ATOM 3975 C C . THR A 1 516 ? -27.473 16.581 -22.373 1.00 47.00 516 THR A C 1
ATOM 3977 O O . THR A 1 516 ? -27.256 17.477 -21.561 1.00 47.00 516 THR A O 1
ATOM 3980 N N . SER A 1 517 ? -26.510 15.726 -22.739 1.00 64.38 517 SER A N 1
ATOM 3981 C CA . SER A 1 517 ? -25.181 15.773 -22.123 1.00 64.38 517 SER A CA 1
ATOM 3982 C C . SER A 1 517 ? -24.348 16.947 -22.670 1.00 64.38 517 SER A C 1
ATOM 3984 O O . SER A 1 517 ? -24.144 17.034 -23.889 1.00 64.38 517 SER A O 1
ATOM 3986 N N . PRO A 1 518 ? -23.784 17.815 -21.803 1.00 62.84 518 PRO A N 1
ATOM 3987 C CA . PRO A 1 518 ? -22.852 18.873 -22.208 1.00 62.84 518 PRO A CA 1
ATOM 3988 C C . PRO A 1 518 ? -21.646 18.350 -23.005 1.00 62.84 518 PRO A C 1
ATOM 3990 O O . PRO A 1 518 ? -21.110 19.052 -23.865 1.00 62.84 518 PRO A O 1
ATOM 3993 N N . TYR A 1 519 ? -21.246 17.094 -22.771 1.00 64.44 519 TYR A N 1
ATOM 3994 C CA . TYR A 1 519 ? -20.161 16.439 -23.500 1.00 64.44 519 TYR A CA 1
ATOM 3995 C C . TYR A 1 519 ? -20.528 16.185 -24.967 1.00 64.44 519 TYR A C 1
ATOM 3997 O O . TYR A 1 519 ? -19.770 16.550 -25.866 1.00 64.44 519 TYR A O 1
ATOM 4005 N N . ALA A 1 520 ? -21.728 15.653 -25.227 1.00 70.69 520 ALA A N 1
ATOM 4006 C CA . ALA A 1 520 ? -22.219 15.421 -26.585 1.00 70.69 520 ALA A CA 1
ATOM 4007 C C . ALA A 1 520 ? -22.325 16.740 -27.373 1.00 70.69 520 ALA A C 1
ATOM 4009 O O . ALA A 1 520 ? -21.913 16.812 -28.532 1.00 70.69 520 ALA A O 1
ATOM 4010 N N . GLN A 1 521 ? -22.776 17.821 -26.725 1.00 71.31 521 GLN A N 1
ATOM 4011 C CA . GLN A 1 521 ? -22.839 19.151 -27.342 1.00 71.31 521 GLN A CA 1
ATOM 4012 C C . GLN A 1 521 ? -21.448 19.715 -27.673 1.00 71.31 521 GLN A C 1
ATOM 4014 O O . GLN A 1 521 ? -21.257 20.297 -28.744 1.00 71.31 521 GLN A O 1
ATOM 4019 N N . LYS A 1 522 ? -20.458 19.521 -26.791 1.00 76.25 522 LYS A N 1
ATOM 4020 C CA . LYS A 1 522 ? -19.071 19.963 -27.013 1.00 76.25 522 LYS A CA 1
ATOM 4021 C C . LYS A 1 522 ? -18.404 19.190 -28.153 1.00 76.25 522 LYS A C 1
ATOM 4023 O O . LYS A 1 522 ? -17.737 19.800 -28.987 1.00 76.25 522 LYS A O 1
ATOM 4028 N N . THR A 1 523 ? -18.632 17.881 -28.235 1.00 76.38 523 THR A N 1
ATOM 4029 C CA . THR A 1 523 ? -18.116 17.026 -29.314 1.00 76.38 523 THR A CA 1
ATOM 4030 C C . THR A 1 523 ? -18.719 17.405 -30.667 1.00 76.38 523 THR A C 1
ATOM 4032 O O . THR A 1 523 ? -17.977 17.608 -31.626 1.00 76.38 523 THR A O 1
ATOM 4035 N N . VAL A 1 524 ? -20.037 17.635 -30.734 1.00 77.75 524 VAL A N 1
ATOM 4036 C CA . VAL A 1 524 ? -20.700 18.120 -31.959 1.00 77.75 524 VAL A CA 1
ATOM 4037 C C . VAL A 1 524 ? -20.198 19.511 -32.360 1.00 77.75 524 VAL A C 1
ATOM 4039 O O . VAL A 1 524 ? -19.936 19.733 -33.539 1.00 77.75 524 VAL A O 1
ATOM 4042 N N . ARG A 1 525 ? -19.993 20.439 -31.410 1.00 76.19 525 ARG A N 1
ATOM 4043 C CA . ARG A 1 525 ? -19.393 21.759 -31.700 1.00 76.19 525 ARG A CA 1
ATOM 4044 C C . ARG A 1 525 ? -17.972 21.640 -32.246 1.00 76.19 525 ARG A C 1
ATOM 4046 O O . ARG A 1 525 ? -17.629 22.345 -33.187 1.00 76.19 525 ARG A O 1
ATOM 4053 N N . ARG A 1 526 ? -17.158 20.735 -31.698 1.00 76.75 526 ARG A N 1
ATOM 4054 C CA . ARG A 1 526 ? -15.796 20.492 -32.187 1.00 76.75 526 ARG A CA 1
ATOM 4055 C C . ARG A 1 526 ? -15.804 19.960 -33.619 1.00 76.75 526 ARG A C 1
ATOM 4057 O O . ARG A 1 526 ? -15.042 20.452 -34.442 1.00 76.75 526 ARG A O 1
ATOM 4064 N N . TRP A 1 527 ? -16.698 19.020 -33.929 1.00 88.31 527 TRP A N 1
ATOM 4065 C CA . TRP A 1 527 ? -16.871 18.541 -35.301 1.00 88.31 527 TRP A CA 1
ATOM 4066 C C . TRP A 1 527 ? -17.459 19.607 -36.234 1.00 88.31 527 TRP A C 1
ATOM 4068 O O . TRP A 1 527 ? -17.183 19.575 -37.423 1.00 88.31 527 TRP A O 1
ATOM 4078 N N . ALA A 1 528 ? -18.252 20.551 -35.719 1.00 74.31 528 ALA A N 1
ATOM 4079 C CA . ALA A 1 528 ? -18.800 21.654 -36.507 1.00 74.31 528 ALA A CA 1
ATOM 4080 C C . ALA A 1 528 ? -17.742 22.689 -36.911 1.00 74.31 528 ALA A C 1
ATOM 4082 O O . ALA A 1 528 ? -17.821 23.243 -38.007 1.00 74.31 528 ALA A O 1
ATOM 4083 N N . LEU A 1 529 ? -16.774 22.951 -36.026 1.00 73.19 529 LEU A N 1
ATOM 4084 C CA . LEU A 1 529 ? -15.649 23.853 -36.289 1.00 73.19 529 LEU A CA 1
ATOM 4085 C C . LEU A 1 529 ? -14.700 23.277 -37.345 1.00 73.19 529 LEU A C 1
ATOM 4087 O O . LEU A 1 529 ? -14.169 24.018 -38.168 1.00 73.19 529 LEU A O 1
ATOM 4091 N N . ASP A 1 530 ? -14.548 21.954 -37.374 1.00 72.62 530 ASP A N 1
ATOM 4092 C CA . ASP A 1 530 ? -13.905 21.248 -38.475 1.00 72.62 530 ASP A CA 1
ATOM 4093 C C . ASP A 1 530 ? -14.934 20.938 -39.573 1.00 72.62 530 ASP A C 1
ATOM 4095 O O . ASP A 1 530 ? -15.450 19.827 -39.692 1.00 72.62 530 ASP A O 1
ATOM 4099 N N . GLY A 1 531 ? -15.245 21.936 -40.405 1.00 70.81 531 GLY A N 1
ATOM 4100 C CA . GLY A 1 531 ? -16.235 21.822 -41.487 1.00 70.81 531 GLY A CA 1
ATOM 4101 C C . GLY A 1 531 ? -15.967 20.697 -42.503 1.00 70.81 531 GLY A C 1
ATOM 4102 O O . GLY A 1 531 ? -16.838 20.381 -43.318 1.00 70.81 531 GLY A O 1
ATOM 4103 N N . SER A 1 532 ? -14.790 20.064 -42.451 1.00 77.06 532 SER A N 1
ATOM 4104 C CA . SER A 1 532 ? -14.428 18.910 -43.268 1.00 77.06 532 SER A CA 1
ATOM 4105 C C . SER A 1 532 ? -14.798 17.560 -42.630 1.00 77.06 532 SER A C 1
ATOM 4107 O O . SER A 1 532 ? -14.817 16.549 -43.337 1.00 77.06 532 SER A O 1
ATOM 4109 N N . ASN A 1 533 ? -15.197 17.526 -41.357 1.00 81.56 533 ASN A N 1
ATOM 4110 C CA . ASN A 1 533 ? -15.403 16.295 -40.603 1.00 81.56 533 ASN A CA 1
ATOM 4111 C C . ASN A 1 533 ? -16.598 15.453 -41.129 1.00 81.56 533 ASN A C 1
ATOM 4113 O O . ASN A 1 533 ? -17.739 15.933 -41.154 1.00 81.56 533 ASN A O 1
ATOM 4117 N N . PRO A 1 534 ? -16.389 14.183 -41.536 1.00 76.12 534 PRO A N 1
ATOM 4118 C CA . PRO A 1 534 ? -17.441 13.341 -42.112 1.00 76.12 534 PRO A CA 1
ATOM 4119 C C . PRO A 1 534 ? -18.562 12.991 -41.116 1.00 76.12 534 PRO A C 1
ATOM 4121 O O . PRO A 1 534 ? -19.721 12.899 -41.530 1.00 76.12 534 PRO A O 1
ATOM 4124 N N . MET A 1 535 ? -18.264 12.895 -39.813 1.00 78.62 535 MET A N 1
ATOM 4125 C CA . MET A 1 535 ? -19.271 12.653 -38.767 1.00 78.62 535 MET A CA 1
ATOM 4126 C C . MET A 1 535 ? -20.232 13.835 -38.633 1.00 78.62 535 MET A C 1
ATOM 4128 O O . MET A 1 535 ? -21.440 13.637 -38.499 1.00 78.62 535 MET A O 1
ATOM 4132 N N . TYR A 1 536 ? -19.729 15.069 -38.745 1.00 86.38 536 TYR A N 1
ATOM 4133 C CA . TYR A 1 536 ? -20.580 16.260 -38.721 1.00 86.38 536 TYR A CA 1
ATOM 4134 C C . TYR A 1 536 ? -21.478 16.362 -39.955 1.00 86.38 536 TYR A C 1
ATOM 4136 O O . TYR A 1 536 ? -22.641 16.750 -39.842 1.00 86.38 536 TYR A O 1
ATOM 4144 N N . ARG A 1 537 ? -20.981 15.977 -41.138 1.00 81.06 537 ARG A N 1
ATOM 4145 C CA . ARG A 1 537 ? -21.790 15.970 -42.369 1.00 81.06 537 ARG A CA 1
ATOM 4146 C C . ARG A 1 537 ? -22.931 14.953 -42.293 1.00 81.06 537 ARG A C 1
ATOM 4148 O O . ARG A 1 537 ? -24.051 15.277 -42.687 1.00 81.06 537 ARG A O 1
ATOM 4155 N N . GLU A 1 538 ? -22.670 13.752 -41.774 1.00 80.44 538 GLU A N 1
ATOM 4156 C CA . GLU A 1 538 ? -23.699 12.728 -41.529 1.00 80.44 538 GLU A CA 1
ATOM 4157 C C . GLU A 1 538 ? -24.699 13.188 -40.455 1.00 80.44 538 GLU A C 1
ATOM 4159 O O . GLU A 1 538 ? -25.908 13.132 -40.681 1.00 80.44 538 GLU A O 1
ATOM 4164 N N . TYR A 1 539 ? -24.211 13.736 -39.334 1.00 81.06 539 TYR A N 1
ATOM 4165 C CA . TYR A 1 539 ? -25.038 14.331 -38.277 1.00 81.06 539 TYR A CA 1
ATOM 4166 C C . TYR A 1 539 ? -25.973 15.414 -38.833 1.00 81.06 539 TYR A C 1
ATOM 4168 O O . TYR A 1 539 ? -27.188 15.349 -38.644 1.00 81.06 539 TYR A O 1
ATOM 4176 N N . LYS A 1 540 ? -25.429 16.373 -39.595 1.00 81.62 540 LYS A N 1
ATOM 4177 C CA . LYS A 1 540 ? -26.196 17.457 -40.219 1.00 81.62 540 LYS A CA 1
ATOM 4178 C C . LYS A 1 540 ? -27.246 16.914 -41.188 1.00 81.62 540 LYS A C 1
ATOM 4180 O O . LYS A 1 540 ? -28.355 17.434 -41.180 1.00 81.62 540 LYS A O 1
ATOM 4185 N N . ARG A 1 541 ? -26.938 15.862 -41.962 1.00 82.25 541 ARG A N 1
ATOM 4186 C CA . ARG A 1 541 ? -27.883 15.197 -42.881 1.00 82.25 541 ARG A CA 1
ATOM 4187 C C . ARG A 1 541 ? -29.032 14.502 -42.146 1.00 82.25 541 ARG A C 1
ATOM 4189 O O . ARG A 1 541 ? -30.173 14.588 -42.586 1.00 82.25 541 ARG A O 1
ATOM 4196 N N . ILE A 1 542 ? -28.749 13.819 -41.036 1.00 78.31 542 ILE A N 1
ATOM 4197 C CA . ILE A 1 542 ? -29.770 13.138 -40.222 1.00 78.31 542 ILE A CA 1
ATOM 4198 C C . ILE A 1 542 ? -30.680 14.164 -39.534 1.00 78.31 542 ILE A C 1
ATOM 4200 O O . ILE A 1 542 ? -31.904 14.020 -39.544 1.00 78.31 542 ILE A O 1
ATOM 4204 N N . VAL A 1 543 ? -30.098 15.229 -38.976 1.00 75.44 543 VAL A N 1
ATOM 4205 C CA . VAL A 1 543 ? -30.845 16.302 -38.305 1.00 75.44 543 VAL A CA 1
ATOM 4206 C C . VAL A 1 543 ? -31.667 17.127 -39.308 1.00 75.44 543 VAL A C 1
ATOM 4208 O O . VAL A 1 543 ? -32.832 17.428 -39.031 1.00 75.44 543 VAL A O 1
ATOM 4211 N N . SER A 1 544 ? -31.125 17.435 -40.494 1.00 74.94 544 SER A N 1
ATOM 4212 C CA . SER A 1 544 ? -31.850 18.151 -41.558 1.00 74.94 544 SER A CA 1
ATOM 4213 C C . SER A 1 544 ? -32.928 17.291 -42.234 1.00 74.94 544 SER A C 1
ATOM 4215 O O . SER A 1 544 ? -34.011 17.782 -42.544 1.00 74.94 544 SER A O 1
ATOM 4217 N N . GLY A 1 545 ? -32.683 15.987 -42.405 1.00 70.44 545 GLY A N 1
ATOM 4218 C CA . GLY A 1 545 ? -33.662 15.039 -42.948 1.00 70.44 545 GLY A CA 1
ATOM 4219 C C . GLY A 1 545 ? -34.863 14.812 -42.024 1.00 70.44 545 GLY A C 1
ATOM 4220 O O . GLY A 1 545 ? -35.997 14.708 -42.493 1.00 70.44 545 GLY A O 1
ATOM 4221 N N . ASN A 1 546 ? -34.646 14.809 -40.705 1.00 57.53 546 ASN A N 1
ATOM 4222 C CA . ASN A 1 546 ? -35.733 14.719 -39.725 1.00 57.53 546 ASN A CA 1
ATOM 4223 C C . ASN A 1 546 ? -36.553 16.015 -39.624 1.00 57.53 546 ASN A C 1
ATOM 4225 O O . ASN A 1 546 ? -37.756 15.953 -39.388 1.00 57.53 546 ASN A O 1
ATOM 4229 N N . SER A 1 547 ? -35.947 17.181 -39.859 1.00 50.81 547 SER A N 1
ATOM 4230 C CA . SER A 1 547 ? -36.677 18.458 -39.875 1.00 50.81 547 SER A CA 1
ATOM 4231 C C . SER A 1 547 ? -37.512 18.660 -41.148 1.00 50.81 547 SER A C 1
ATOM 4233 O O . SER A 1 547 ? -38.544 19.324 -41.082 1.00 50.81 547 SER A O 1
ATOM 4235 N N . ALA A 1 548 ? -37.152 18.025 -42.272 1.00 49.66 548 ALA A N 1
ATOM 4236 C CA . ALA A 1 548 ? -37.993 17.975 -43.473 1.00 49.66 548 ALA A CA 1
ATOM 4237 C C . ALA A 1 548 ? -39.217 17.049 -43.305 1.00 49.66 548 ALA A C 1
ATOM 4239 O O . ALA A 1 548 ? -40.315 17.410 -43.720 1.00 49.66 548 ALA A O 1
ATOM 4240 N N . LYS A 1 549 ? -39.069 15.898 -42.629 1.00 51.06 549 LYS A N 1
ATOM 4241 C CA . LYS A 1 549 ? -40.203 15.000 -42.318 1.00 51.06 549 LYS A CA 1
ATOM 4242 C C . LYS A 1 549 ? -41.197 15.586 -41.311 1.00 51.06 549 LYS A C 1
ATOM 4244 O O . LYS A 1 549 ? -42.371 15.252 -41.372 1.00 51.06 549 LYS A O 1
ATOM 4249 N N . LEU A 1 550 ? -40.754 16.477 -40.424 1.00 46.34 550 LEU A N 1
ATOM 4250 C CA . LEU A 1 550 ? -41.626 17.148 -39.451 1.00 46.34 550 LEU A CA 1
ATOM 4251 C C . LEU A 1 550 ? -42.393 18.355 -40.025 1.00 46.34 550 LEU A C 1
ATOM 4253 O O . LEU A 1 550 ? -43.272 18.876 -39.350 1.00 46.34 550 LEU A O 1
ATOM 4257 N N . ARG A 1 551 ? -42.103 18.792 -41.261 1.00 46.97 551 ARG A N 1
ATOM 4258 C CA . ARG A 1 551 ? -42.866 19.852 -41.954 1.00 46.97 551 ARG A CA 1
ATOM 4259 C C . ARG A 1 551 ? -43.925 19.335 -42.933 1.00 46.97 551 ARG A C 1
ATOM 4261 O O . ARG A 1 551 ? -44.684 20.142 -43.444 1.00 46.97 551 ARG A O 1
ATOM 4268 N N . GLY A 1 552 ? -43.999 18.025 -43.176 1.00 45.41 552 GLY A N 1
ATOM 4269 C CA . GLY A 1 552 ? -44.988 17.406 -44.074 1.00 45.41 552 GLY A CA 1
ATOM 4270 C C . GLY A 1 552 ? -46.200 16.789 -43.366 1.00 45.41 552 GLY A C 1
ATOM 4271 O O . GLY A 1 552 ? -46.826 15.901 -43.926 1.00 45.41 552 GLY A O 1
ATOM 4272 N N . GLY A 1 553 ? -46.477 17.184 -42.120 1.00 42.12 553 GLY A N 1
ATOM 4273 C CA . GLY A 1 553 ? -47.532 16.603 -41.280 1.00 42.12 553 GLY A CA 1
ATOM 4274 C C . GLY A 1 553 ? -48.516 17.629 -40.723 1.00 42.12 553 GLY A C 1
ATOM 4275 O O . GLY A 1 553 ? -48.978 17.446 -39.606 1.00 42.12 553 GLY A O 1
ATOM 4276 N N . ASN A 1 554 ? -48.762 18.712 -41.461 1.00 45.09 554 ASN A N 1
ATOM 4277 C CA . ASN A 1 554 ? -49.890 19.627 -41.275 1.00 45.09 554 ASN A CA 1
ATOM 4278 C C . ASN A 1 554 ? -50.266 20.189 -42.658 1.00 45.09 554 ASN A C 1
ATOM 4280 O O . ASN A 1 554 ? -49.919 21.321 -42.990 1.00 45.09 554 ASN A O 1
ATOM 4284 N N . GLU A 1 555 ? -50.919 19.352 -43.460 1.00 37.78 555 GLU A N 1
ATOM 4285 C CA . GLU A 1 555 ? -51.938 19.747 -44.443 1.00 37.78 555 GLU A CA 1
ATOM 4286 C C . GLU A 1 555 ? -53.176 18.888 -44.193 1.00 37.78 555 GLU A C 1
ATOM 4288 O O . GLU A 1 555 ? -52.991 17.673 -43.930 1.00 37.78 555 GLU A O 1
#